Protein 4S3K (pdb70)

Sequence (429 aa):
GGFAQIYTVKAGDSIYSIAKQFRIDAGKIIRANELPNPNQLVIGQSMVIPINGTYYTVKAGDTIWKVGRKLGVSYQAIANANNVSVTAPLTPGRRILIPPSPNKRNGEFLGYVETSNRKITPQTEKMINQNAKYLTYLGPANFEVQKDGSLKAPPLNNLGSIAKENDVIFLMVLANIENGAFSDEVGRAILNNKDVQDTLLNNIVKTAKEQNFRDIHFDFEFLRPADKEAYIAFLQKAKKRLQDEQLLMSVALAPKTSRDQKGKWYEAHDYKAIGEIANFVVPMTYEGGPPMAVSPIGPVRDVLEYAVSEIPSSKIIMGQNLYGYDWTLPYKPGGEYAKAISPQRAIELAARYKVAIQYDNKAQAPFFRYKDEQQRTHEVWFEDARSIQAKFDLIKELKLRGMAYWKLGLDFPQNWLLIEDNFKITKRV

Organism: Priestia megaterium (strain ATCC 12872 / QMB1551) (NCBI:txid545693)

CATH classification: 3.20.20.80 (+1 more: 3.10.50.10)

Structure (mmCIF, N/CA/C/O backbone):
data_4S3K
#
_entry.id   4S3K
#
_cell.length_a   63.439
_cell.length_b   80.496
_cell.length_c   90.328
_cell.angle_alpha   90.00
_cell.angle_beta   90.00
_cell.angle_gamma   90.00
#
_symmetry.space_group_name_H-M   'P 21 21 21'
#
loop_
_entity.id
_entity.type
_entity.pdbx_description
1 polymer 'Spore germination protein YaaH'
2 non-polymer 'SULFATE ION'
3 water water
#
loop_
_atom_site.group_PDB
_atom_site.id
_atom_site.type_symbol
_atom_site.label_atom_id
_atom_site.label_alt_id
_atom_site.label_comp_id
_atom_site.label_asym_id
_atom_site.label_entity_id
_atom_site.label_seq_id
_atom_site.pdbx_PDB_ins_code
_atom_site.Cartn_x
_atom_site.Cartn_y
_atom_site.Cartn_z
_atom_site.occupancy
_atom_site.B_iso_or_equiv
_atom_site.auth_seq_id
_atom_site.auth_comp_id
_atom_site.auth_asym_id
_atom_site.auth_atom_id
_atom_site.pdbx_PDB_model_num
ATOM 1 N N . GLY A 1 1 ? 44.229 43.115 76.297 1.00 41.91 -2 GLY A N 1
ATOM 2 C CA . GLY A 1 1 ? 43.898 42.657 77.678 1.00 45.39 -2 GLY A CA 1
ATOM 3 C C . GLY A 1 1 ? 43.915 43.788 78.692 1.00 53.01 -2 GLY A C 1
ATOM 4 O O . GLY A 1 1 ? 43.253 44.809 78.502 1.00 50.73 -2 GLY A O 1
ATOM 10 N N . GLY A 1 2 ? 44.673 43.596 79.770 1.00 68.63 -1 GLY A N 1
ATOM 11 C CA . GLY A 1 2 ? 44.779 44.579 80.836 1.00 71.65 -1 GLY A CA 1
ATOM 12 C C . GLY A 1 2 ? 44.032 44.166 82.093 1.00 66.21 -1 GLY A C 1
ATOM 13 O O . GLY A 1 2 ? 43.983 44.917 83.068 1.00 71.18 -1 GLY A O 1
ATOM 17 N N . PHE A 1 3 ? 43.460 42.965 82.070 1.00 48.94 0 PHE A N 1
ATOM 18 C CA . PHE A 1 3 ? 42.660 42.461 83.184 1.00 39.35 0 PHE A CA 1
ATOM 19 C C . PHE A 1 3 ? 43.141 41.091 83.665 1.00 30.59 0 PHE A C 1
ATOM 20 O O . PHE A 1 3 ? 42.801 40.651 84.767 1.00 27.37 0 PHE A O 1
ATOM 37 N N . ALA A 1 4 ? 43.919 40.415 82.828 1.00 29.02 1 ALA A N 1
ATOM 38 C CA . ALA A 1 4 ? 44.426 39.087 83.154 1.00 28.39 1 ALA A CA 1
ATOM 39 C C . ALA A 1 4 ? 45.885 38.971 82.763 1.00 24.45 1 ALA A C 1
ATOM 40 O O . ALA A 1 4 ? 46.333 39.623 81.819 1.00 24.50 1 ALA A O 1
ATOM 47 N N . GLN A 1 5 ? 46.621 38.143 83.496 1.00 22.75 2 GLN A N 1
ATOM 48 C CA . GLN A 1 5 ? 48.013 37.857 83.170 1.00 21.02 2 GLN A CA 1
ATOM 49 C C . GLN A 1 5 ? 48.104 36.525 82.434 1.00 17.35 2 GLN A C 1
ATOM 50 O O . GLN A 1 5 ? 47.811 35.468 82.997 1.00 17.06 2 GLN A O 1
ATOM 64 N N . ILE A 1 6 ? 48.508 36.592 81.169 1.00 15.01 3 ILE A N 1
ATOM 65 C CA . ILE A 1 6 ? 48.639 35.413 80.328 1.00 13.48 3 ILE A CA 1
ATOM 66 C C . ILE A 1 6 ? 50.109 35.181 80.046 1.00 13.56 3 ILE A C 1
ATOM 67 O O . ILE A 1 6 ? 50.807 36.084 79.585 1.00 14.40 3 ILE A O 1
ATOM 83 N N . TYR A 1 7 ? 50.569 33.967 80.333 1.00 12.79 4 TYR A N 1
ATOM 84 C CA . TYR A 1 7 ? 51.968 33.622 80.167 1.00 12.72 4 TYR A CA 1
ATOM 85 C C . TYR A 1 7 ? 52.140 32.471 79.198 1.00 13.59 4 TYR A C 1
ATOM 86 O O . TYR A 1 7 ? 51.429 31.468 79.282 1.00 14.10 4 TYR A O 1
ATOM 104 N N . THR A 1 8 ? 53.100 32.621 78.292 1.00 13.35 5 THR A N 1
ATOM 105 C CA . THR A 1 8 ? 53.425 31.585 77.321 1.00 14.19 5 THR A CA 1
ATOM 106 C C . THR A 1 8 ? 54.740 30.915 77.692 1.00 13.71 5 THR A C 1
ATOM 107 O O . THR A 1 8 ? 55.773 31.577 77.832 1.00 14.33 5 THR A O 1
ATOM 118 N N . VAL A 1 9 ? 54.696 29.598 77.843 1.00 11.47 6 VAL A N 1
ATOM 119 C CA . VAL A 1 9 ? 55.867 28.829 78.230 1.00 11.47 6 VAL A CA 1
ATOM 120 C C . VAL A 1 9 ? 56.999 29.011 77.217 1.00 12.53 6 VAL A C 1
ATOM 121 O O . VAL A 1 9 ? 56.789 28.905 76.003 1.00 12.14 6 VAL A O 1
ATOM 134 N N . LYS A 1 10 ? 58.189 29.290 77.745 1.00 13.39 7 LYS A N 1
ATOM 135 C CA . LYS A 1 10 ? 59.406 29.446 76.955 1.00 17.02 7 LYS A CA 1
ATOM 136 C C . LYS A 1 10 ? 60.387 28.315 77.241 1.00 15.06 7 LYS A C 1
ATOM 137 O O . LYS A 1 10 ? 60.309 27.659 78.279 1.00 14.25 7 LYS A O 1
ATOM 156 N N . ALA A 1 11 ? 61.323 28.106 76.322 1.00 15.44 8 ALA A N 1
ATOM 157 C CA . ALA A 1 11 ? 62.353 27.080 76.483 1.00 17.37 8 ALA A CA 1
ATOM 158 C C . ALA A 1 11 ? 63.066 27.200 77.828 1.00 17.52 8 ALA A C 1
ATOM 159 O O . ALA A 1 11 ? 63.531 28.275 78.208 1.00 16.35 8 ALA A O 1
ATOM 166 N N . GLY A 1 12 ? 63.119 26.091 78.558 1.00 18.80 9 GLY A N 1
ATOM 167 C CA . GLY A 1 12 ? 63.821 26.043 79.828 1.00 19.27 9 GLY A CA 1
ATOM 168 C C . GLY A 1 12 ? 62.948 26.305 81.041 1.00 19.09 9 GLY A C 1
ATOM 169 O O . GLY A 1 12 ? 63.375 26.070 82.170 1.00 20.37 9 GLY A O 1
ATOM 173 N N . ASP A 1 13 ? 61.726 26.784 80.823 1.00 16.65 10 ASP A N 1
ATOM 174 C CA . ASP A 1 13 ? 60.811 27.027 81.934 1.00 16.00 10 ASP A CA 1
ATOM 175 C C . ASP A 1 13 ? 60.489 25.747 82.694 1.00 16.71 10 ASP A C 1
ATOM 176 O O . ASP A 1 13 ? 60.398 24.671 82.109 1.00 17.90 10 ASP A O 1
ATOM 185 N N . SER A 1 14 ? 60.316 25.888 84.003 1.00 15.99 11 SER A N 1
ATOM 186 C CA . SER A 1 14 ? 59.689 24.868 84.832 1.00 15.33 11 SER A CA 1
ATOM 187 C C . SER A 1 14 ? 58.506 25.529 85.512 1.00 13.09 11 SER A C 1
ATOM 188 O O . SER A 1 14 ? 58.399 26.754 85.518 1.00 13.11 11 SER A O 1
ATOM 196 N N . ILE A 1 15 ? 57.624 24.735 86.099 1.00 12.15 12 ILE A N 1
ATOM 197 C CA . ILE A 1 15 ? 56.480 25.313 86.782 1.00 12.45 12 ILE A CA 1
ATOM 198 C C . ILE A 1 15 ? 56.987 26.145 87.970 1.00 13.22 12 ILE A C 1
ATOM 199 O O . ILE A 1 15 ? 56.362 27.134 88.373 1.00 13.67 12 ILE A O 1
ATOM 215 N N . TYR A 1 16 ? 58.153 25.779 88.494 1.00 14.55 13 TYR A N 1
ATOM 216 C CA . TYR A 1 16 ? 58.722 26.493 89.634 1.00 15.33 13 TYR A CA 1
ATOM 217 C C . TYR A 1 16 ? 59.429 27.788 89.223 1.00 16.60 13 TYR A C 1
ATOM 218 O O . TYR A 1 16 ? 59.394 28.771 89.965 1.00 17.30 13 TYR A O 1
ATOM 236 N N . SER A 1 17 ? 60.041 27.826 88.042 1.00 16.19 14 SER A N 1
ATOM 237 C CA . SER A 1 17 ? 60.645 29.083 87.598 1.00 16.71 14 SER A CA 1
ATOM 238 C C . SER A 1 17 ? 59.539 30.081 87.245 1.00 15.44 14 SER A C 1
ATOM 239 O O . SER A 1 17 ? 59.688 31.286 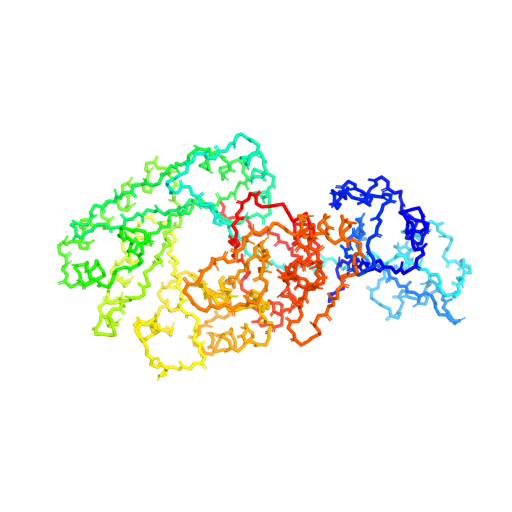87.448 1.00 15.04 14 SER A O 1
ATOM 247 N N . ILE A 1 18 ? 58.411 29.576 86.759 1.00 14.87 15 ILE A N 1
ATOM 248 C CA . ILE A 1 18 ? 57.269 30.428 86.459 1.00 14.24 15 ILE A CA 1
ATOM 249 C C . ILE A 1 18 ? 56.662 30.953 87.763 1.00 15.42 15 ILE A C 1
ATOM 250 O O . ILE A 1 18 ? 56.345 32.135 87.881 1.00 14.61 15 ILE A O 1
ATOM 266 N N . ALA A 1 19 ? 56.509 30.065 88.738 1.00 16.22 16 ALA A N 1
ATOM 267 C CA . ALA A 1 19 ? 56.024 30.445 90.062 1.00 17.10 16 ALA A CA 1
ATOM 268 C C . ALA A 1 19 ? 56.879 31.563 90.662 1.00 16.66 16 ALA A C 1
ATOM 269 O O . ALA A 1 19 ? 56.356 32.545 91.191 1.00 16.95 16 ALA A O 1
ATOM 276 N N . LYS A 1 20 ? 58.194 31.407 90.573 1.00 16.04 17 LYS A N 1
ATOM 277 C CA . LYS A 1 20 ? 59.124 32.393 91.120 1.00 18.52 17 LYS A CA 1
ATOM 278 C C . LYS A 1 20 ? 58.975 33.742 90.420 1.00 18.33 17 LYS A C 1
ATOM 279 O O . LYS A 1 20 ? 58.990 34.794 91.059 1.00 18.32 17 LYS A O 1
ATOM 298 N N . GLN A 1 21 ? 58.829 33.694 89.100 1.00 19.67 18 GLN A N 1
ATOM 299 C CA . GLN A 1 21 ? 58.708 34.886 88.269 1.00 22.62 18 GLN A CA 1
ATOM 300 C C . GLN A 1 21 ? 57.520 35.763 88.681 1.00 19.65 18 GLN A C 1
ATOM 301 O O . GLN A 1 21 ? 57.620 36.994 88.724 1.00 19.54 18 GLN A O 1
ATOM 315 N N . PHE A 1 22 ? 56.396 35.119 88.987 1.00 17.71 19 PHE A N 1
ATOM 316 C CA . PHE A 1 22 ? 55.164 35.821 89.327 1.00 17.17 19 PHE A CA 1
ATOM 317 C C . PHE A 1 22 ? 54.894 35.861 90.832 1.00 17.83 19 PHE A C 1
ATOM 318 O O . PHE A 1 22 ? 53.859 36.369 91.269 1.00 18.58 19 PHE A O 1
ATOM 335 N N . ARG A 1 23 ? 55.840 35.347 91.615 1.00 17.88 20 ARG A N 1
ATOM 336 C CA . ARG A 1 23 ? 55.737 35.354 93.076 1.00 21.58 20 ARG A CA 1
ATOM 337 C C . ARG A 1 23 ? 54.397 34.808 93.555 1.00 18.74 20 ARG A C 1
ATOM 338 O O . ARG A 1 23 ? 53.713 35.416 94.384 1.00 17.62 20 ARG A O 1
ATOM 359 N N . ILE A 1 24 ? 54.030 33.656 93.013 1.00 18.67 21 ILE A N 1
ATOM 360 C CA . ILE A 1 24 ? 52.794 32.981 93.371 1.00 20.46 21 ILE A CA 1
ATOM 361 C C . ILE A 1 24 ? 53.119 31.501 93.479 1.00 18.92 21 ILE A C 1
ATOM 362 O O . ILE A 1 24 ? 54.012 31.013 92.786 1.00 19.29 21 ILE A O 1
ATOM 378 N N . ASP A 1 25 ? 52.421 30.786 94.351 1.00 16.34 22 ASP A N 1
ATOM 379 C CA . ASP A 1 25 ? 52.726 29.376 94.548 1.00 15.38 22 ASP A CA 1
ATOM 380 C C . ASP A 1 25 ? 52.405 28.568 93.300 1.00 14.71 22 ASP A C 1
ATOM 381 O O . ASP A 1 25 ? 51.379 28.787 92.660 1.00 14.64 22 ASP A O 1
ATOM 390 N N . ALA A 1 26 ? 53.285 27.627 92.969 1.00 13.87 23 ALA A N 1
ATOM 391 C CA . ALA A 1 26 ? 53.097 26.766 91.804 1.00 14.59 23 ALA A CA 1
ATOM 392 C C . ALA A 1 26 ? 51.762 26.026 91.868 1.00 13.73 23 ALA A C 1
ATOM 393 O O . ALA A 1 26 ? 51.134 25.776 90.844 1.00 12.92 23 ALA A O 1
ATOM 400 N N . GLY A 1 27 ? 51.343 25.662 93.076 1.00 13.42 24 GLY A N 1
ATOM 401 C CA . GLY A 1 27 ? 50.085 24.962 93.270 1.00 14.58 24 GLY A CA 1
ATOM 402 C C . GLY A 1 27 ? 48.891 25.743 92.752 1.00 13.92 24 GLY A C 1
ATOM 403 O O . GLY A 1 27 ? 47.951 25.164 92.201 1.00 14.13 24 GLY A O 1
ATOM 407 N N . LYS A 1 28 ? 48.918 27.059 92.933 1.00 13.81 25 LYS A N 1
ATOM 408 C CA . LYS A 1 28 ? 47.822 27.908 92.478 1.00 14.96 25 LYS A CA 1
ATOM 409 C C . LYS A 1 28 ? 47.764 27.930 90.954 1.00 13.50 25 LYS A C 1
ATOM 410 O O . LYS A 1 28 ? 46.683 27.876 90.367 1.00 13.27 25 LYS A O 1
ATOM 429 N N . ILE A 1 29 ? 48.930 27.986 90.319 1.00 12.62 26 ILE A N 1
ATOM 430 C CA . ILE A 1 29 ? 49.015 27.977 88.862 1.00 12.91 26 ILE A CA 1
ATOM 431 C C . ILE A 1 29 ? 48.523 26.641 88.307 1.00 12.95 26 ILE A C 1
ATOM 432 O O . ILE A 1 29 ? 47.744 26.597 87.352 1.00 12.60 26 ILE A O 1
ATOM 448 N N . ILE A 1 30 ? 48.976 25.549 88.916 1.00 12.65 27 ILE A N 1
ATOM 449 C CA . ILE A 1 30 ? 48.603 24.217 88.460 1.00 12.30 27 ILE A CA 1
ATOM 450 C C . ILE A 1 30 ? 47.096 23.995 88.602 1.00 12.92 27 ILE A C 1
ATOM 451 O O . ILE A 1 30 ? 46.459 23.483 87.686 1.00 14.00 27 ILE A O 1
ATOM 467 N N . ARG A 1 31 ? 46.527 24.392 89.736 1.00 14.12 28 ARG A N 1
ATOM 468 C CA . ARG A 1 31 ? 45.097 24.194 89.974 1.00 15.57 28 ARG A CA 1
ATOM 469 C C . ARG A 1 31 ? 44.236 25.036 89.034 1.00 15.13 28 ARG A C 1
ATOM 470 O O . ARG A 1 31 ? 43.276 24.534 88.442 1.00 14.30 28 ARG A O 1
ATOM 491 N N . ALA A 1 32 ? 44.579 26.312 88.897 1.00 15.36 29 ALA A N 1
ATOM 492 C CA . ALA A 1 32 ? 43.771 27.234 88.098 1.00 15.24 29 ALA A CA 1
ATOM 493 C C . ALA A 1 32 ? 43.733 26.793 86.639 1.00 14.64 29 ALA A C 1
ATOM 494 O O . ALA A 1 32 ? 42.691 26.864 85.978 1.00 15.58 29 ALA A O 1
ATOM 501 N N . ASN A 1 33 ? 44.872 26.317 86.150 1.00 14.14 30 ASN A N 1
ATOM 502 C CA . ASN A 1 33 ? 45.004 25.895 84.765 1.00 13.81 30 ASN A CA 1
ATOM 503 C C . ASN A 1 33 ? 44.779 24.397 84.558 1.00 13.96 30 ASN A C 1
ATOM 504 O O . ASN A 1 33 ? 44.890 23.908 83.432 1.00 14.61 30 ASN A O 1
ATOM 515 N N . GLU A 1 34 ? 44.466 23.687 85.644 1.00 13.49 31 GLU A N 1
ATOM 516 C CA . GLU A 1 34 ? 44.313 22.230 85.626 1.00 14.56 31 GLU A CA 1
ATOM 517 C C . GLU A 1 34 ? 45.398 21.593 84.761 1.00 13.62 31 GLU A C 1
ATOM 518 O O . GLU A 1 34 ? 45.105 20.818 83.853 1.00 13.09 31 GLU A O 1
ATOM 530 N N . LEU A 1 35 ? 46.648 21.952 85.027 1.00 13.30 32 LEU A N 1
ATOM 531 C CA . LEU A 1 35 ? 47.740 21.579 84.138 1.00 14.78 32 LEU A CA 1
ATOM 532 C C . LEU A 1 35 ? 47.860 20.066 84.015 1.00 16.18 32 LEU A C 1
ATOM 533 O O . LEU A 1 35 ? 48.065 19.377 85.014 1.00 16.52 32 LEU A O 1
ATOM 549 N N . PRO A 1 36 ? 47.731 19.541 82.784 1.00 16.08 33 PRO A N 1
ATOM 550 C CA . PRO A 1 36 ? 47.900 18.097 82.611 1.00 17.45 33 PRO A CA 1
ATOM 551 C C . PRO A 1 36 ? 49.360 17.669 82.647 1.00 18.76 33 PRO A C 1
ATOM 552 O O . PRO A 1 36 ? 49.641 16.487 82.845 1.00 19.57 33 PRO A O 1
ATOM 563 N N . ASN A 1 37 ? 50.267 18.629 82.468 1.00 16.08 34 ASN A N 1
ATOM 564 C CA . ASN A 1 37 ? 51.676 18.336 82.229 1.00 15.91 34 ASN A CA 1
ATOM 565 C C . ASN A 1 37 ? 52.623 19.218 83.041 1.00 15.90 34 ASN A C 1
ATOM 566 O O . ASN A 1 37 ? 53.541 19.817 82.477 1.00 15.71 34 ASN A O 1
ATOM 577 N N . PRO A 1 38 ? 52.421 19.294 84.368 1.00 16.60 35 PRO A N 1
ATOM 578 C CA . PRO A 1 38 ? 53.183 20.276 85.154 1.00 16.39 35 PRO A CA 1
ATOM 579 C C . PRO A 1 38 ? 54.694 20.035 85.176 1.00 16.55 35 PRO A C 1
ATOM 580 O O . PRO A 1 38 ? 55.435 20.984 85.444 1.00 17.29 35 PRO A O 1
ATOM 591 N N . ASN A 1 39 ? 55.137 18.811 84.896 1.00 16.39 36 ASN A N 1
ATOM 592 C CA . ASN A 1 39 ? 56.569 18.497 84.827 1.00 18.46 36 ASN A CA 1
ATOM 593 C C . ASN A 1 39 ? 57.076 18.307 83.399 1.00 19.22 36 ASN A C 1
ATOM 594 O O . ASN A 1 39 ? 58.244 17.960 83.188 1.00 20.98 36 ASN A O 1
ATOM 605 N N . GLN A 1 40 ? 56.198 18.536 82.427 1.00 16.67 37 GLN A N 1
ATOM 606 C CA . GLN A 1 40 ? 56.540 18.438 81.012 1.00 19.35 37 GLN A CA 1
ATOM 607 C C . GLN A 1 40 ? 55.892 19.583 80.243 1.00 15.35 37 GLN A C 1
ATOM 608 O O . GLN A 1 40 ? 55.129 19.357 79.298 1.00 14.69 37 GLN A O 1
ATOM 622 N N . LEU A 1 41 ? 56.193 20.811 80.654 1.00 15.20 38 LEU A N 1
ATOM 623 C CA . LEU A 1 41 ? 55.616 21.984 80.016 1.00 14.79 38 LEU A CA 1
ATOM 624 C C . LEU A 1 41 ? 56.050 22.061 78.561 1.00 15.67 38 LEU A C 1
ATOM 625 O O . LEU A 1 41 ? 57.187 21.730 78.216 1.00 17.41 38 LEU A O 1
ATOM 641 N N . VAL A 1 42 ? 55.120 22.486 77.716 1.00 13.10 39 VAL A N 1
ATOM 642 C CA . VAL A 1 42 ? 55.336 22.585 76.280 1.00 12.71 39 VAL A CA 1
ATOM 643 C C . VAL A 1 42 ? 55.634 24.031 75.894 1.00 13.29 39 VAL A C 1
ATOM 644 O O . VAL A 1 42 ? 54.905 24.939 76.281 1.00 13.57 39 VAL A O 1
ATOM 657 N N . ILE A 1 43 ? 56.702 24.249 75.133 1.00 13.73 40 ILE A N 1
ATOM 658 C CA . ILE A 1 43 ? 56.986 25.577 74.604 1.00 13.44 40 ILE A CA 1
ATOM 659 C C . ILE A 1 43 ? 55.810 26.034 73.739 1.00 13.61 40 ILE A C 1
ATOM 660 O O . ILE A 1 43 ? 55.402 25.325 72.816 1.00 13.32 40 ILE A O 1
ATOM 676 N N . GLY A 1 44 ? 55.268 27.210 74.049 1.00 13.67 41 GLY A N 1
ATOM 677 C CA . GLY A 1 44 ? 54.118 27.746 73.338 1.00 12.91 41 GLY A CA 1
ATOM 678 C C . GLY A 1 44 ? 52.798 27.513 74.051 1.00 12.70 41 GLY A C 1
ATOM 679 O O . GLY A 1 44 ? 51.771 28.077 73.680 1.00 12.84 41 GLY A O 1
ATOM 683 N N . GLN A 1 45 ? 52.819 26.659 75.067 1.00 12.07 42 GLN A N 1
ATOM 684 C CA . GLN A 1 45 ? 51.660 26.457 75.928 1.00 13.18 42 GLN A CA 1
ATOM 685 C C . GLN A 1 45 ? 51.346 27.752 76.682 1.00 13.81 42 GLN A C 1
ATOM 686 O O . GLN A 1 45 ? 52.256 28.407 77.176 1.00 13.73 42 GLN A O 1
ATOM 700 N N . SER A 1 46 ? 50.074 28.143 76.752 1.00 14.35 43 SER A N 1
ATOM 701 C CA . SER A 1 46 ? 49.736 29.366 77.479 1.00 15.87 43 SER A CA 1
ATOM 702 C C . SER A 1 46 ? 48.899 29.062 78.712 1.00 14.11 43 SER A C 1
ATOM 703 O O . SER A 1 46 ? 48.085 28.129 78.731 1.00 13.88 43 SER A O 1
ATOM 711 N N . MET A 1 47 ? 49.128 29.856 79.751 1.00 13.44 44 MET A N 1
ATOM 712 C CA . MET A 1 47 ? 48.427 29.702 81.012 1.00 15.04 44 MET A CA 1
ATOM 713 C C . MET A 1 47 ? 48.062 31.069 81.571 1.00 14.40 44 MET A C 1
ATOM 714 O O . MET A 1 47 ? 48.662 32.092 81.216 1.00 14.29 44 MET A O 1
ATOM 728 N N . VAL A 1 48 ? 47.051 31.071 82.427 1.00 13.39 45 VAL A N 1
ATOM 729 C CA . VAL A 1 48 ? 46.636 32.265 83.143 1.00 14.54 45 VAL A CA 1
ATOM 730 C C . VAL A 1 48 ? 47.228 32.219 84.543 1.00 15.95 45 VAL A C 1
ATOM 731 O O . VAL A 1 48 ? 47.120 31.207 85.241 1.00 16.22 45 VAL A O 1
ATOM 744 N N . ILE A 1 49 ? 47.866 33.311 84.941 1.00 16.91 46 ILE A N 1
ATOM 745 C CA . ILE A 1 49 ? 48.409 33.437 86.288 1.00 18.59 46 ILE A CA 1
ATOM 746 C C . ILE A 1 49 ? 47.289 33.934 87.198 1.00 18.81 46 ILE A C 1
ATOM 747 O O . ILE A 1 49 ? 46.770 35.034 86.994 1.00 20.05 46 ILE A O 1
ATOM 763 N N . PRO A 1 50 ? 46.897 33.123 88.196 1.00 19.00 47 PRO A N 1
ATOM 764 C CA . PRO A 1 50 ? 45.676 33.413 88.959 1.00 21.67 47 PRO A CA 1
ATOM 765 C C . PRO A 1 50 ? 45.847 34.461 90.064 1.00 27.52 47 PRO A C 1
ATOM 766 O O . PRO A 1 50 ? 46.099 34.125 91.220 1.00 28.96 47 PRO A O 1
ATOM 777 N N . ILE A 1 51 ? 45.702 35.727 89.694 1.00 29.01 48 ILE A N 1
ATOM 778 C CA . ILE A 1 51 ? 45.656 36.813 90.666 1.00 33.93 48 ILE A CA 1
ATOM 779 C C . ILE A 1 51 ? 44.645 37.863 90.232 1.00 40.26 48 ILE A C 1
ATOM 780 O O . ILE A 1 51 ? 44.135 37.821 89.112 1.00 40.82 48 ILE A O 1
ATOM 796 N N . ASN A 1 52 ? 44.346 38.791 91.135 1.00 62.07 49 ASN A N 1
ATOM 797 C CA . ASN A 1 52 ? 43.577 39.974 90.789 1.00 66.35 49 ASN A CA 1
ATOM 798 C C . ASN A 1 52 ? 44.535 41.032 90.269 1.00 61.52 49 ASN A C 1
ATOM 799 O O . ASN A 1 52 ? 45.464 41.436 90.972 1.00 59.81 49 ASN A O 1
ATOM 810 N N . GLY A 1 53 ? 44.321 41.457 89.030 1.00 55.62 50 GLY A N 1
ATOM 811 C CA . GLY A 1 53 ? 45.167 42.456 88.407 1.00 52.20 50 GLY A CA 1
ATOM 812 C C . GLY A 1 53 ? 46.128 41.830 87.422 1.00 47.58 50 GLY A C 1
ATOM 813 O O . GLY A 1 53 ? 45.904 40.722 86.936 1.00 47.82 50 GLY A O 1
ATOM 817 N N . THR A 1 54 ? 47.208 42.548 87.134 1.00 40.70 51 THR A N 1
ATOM 818 C CA . THR A 1 54 ? 48.166 42.140 86.117 1.00 39.44 51 THR A CA 1
ATOM 819 C C . THR A 1 54 ? 49.559 42.574 86.538 1.00 36.18 51 THR A C 1
ATOM 820 O O . THR A 1 54 ? 49.714 43.300 87.522 1.00 37.60 51 THR A O 1
ATOM 831 N N . TYR A 1 55 ? 50.565 42.154 85.778 1.00 33.52 52 TYR A N 1
ATOM 832 C CA . TYR A 1 55 ? 51.950 42.444 86.125 1.00 33.49 52 TYR A CA 1
ATOM 833 C C . TYR A 1 55 ? 52.575 43.493 85.217 1.00 34.76 52 TYR A C 1
ATOM 834 O O . TYR A 1 55 ? 52.330 43.527 84.011 1.00 36.72 52 TYR A O 1
ATOM 852 N N . TYR A 1 56 ? 53.377 44.355 85.833 1.00 32.68 53 TYR A N 1
ATOM 853 C CA . TYR A 1 56 ? 54.173 45.344 85.127 1.00 35.75 53 TYR A CA 1
ATOM 854 C C . TYR A 1 56 ? 55.642 44.971 85.266 1.00 40.55 53 TYR A C 1
ATOM 855 O O . TYR A 1 56 ? 56.115 44.688 86.367 1.00 40.04 53 TYR A O 1
ATOM 873 N N . THR A 1 57 ? 56.358 44.948 84.148 1.00 48.76 54 THR A N 1
ATOM 874 C CA . THR A 1 57 ? 57.783 44.649 84.166 1.00 53.11 54 THR A CA 1
ATOM 875 C C . THR A 1 57 ? 58.571 45.910 84.515 1.00 50.19 54 THR A C 1
ATOM 876 O O . THR A 1 57 ? 58.442 46.938 83.848 1.00 50.71 54 THR A O 1
ATOM 887 N N . VAL A 1 58 ? 59.386 45.823 85.563 1.00 44.71 55 VAL A N 1
ATOM 888 C CA . VAL A 1 58 ? 60.140 46.976 86.050 1.00 46.04 55 VAL A CA 1
ATOM 889 C C . VAL A 1 58 ? 61.196 47.424 85.041 1.00 59.20 55 VAL A C 1
ATOM 890 O O . VAL A 1 58 ? 61.925 46.603 84.480 1.00 49.55 55 VAL A O 1
ATOM 903 N N . LYS A 1 59 ? 61.263 48.735 84.819 1.00 102.41 56 LYS A N 1
ATOM 904 C CA . LYS A 1 59 ? 62.297 49.332 83.983 1.00 113.76 56 LYS A CA 1
ATOM 905 C C . LYS A 1 59 ? 63.301 50.109 84.835 1.00 121.86 56 LYS A C 1
ATOM 906 O O . LYS A 1 59 ? 63.099 50.313 86.033 1.00 130.10 56 LYS A O 1
ATOM 925 N N . ALA A 1 60 ? 64.377 50.545 84.188 1.00 103.44 57 ALA A N 1
ATOM 926 C CA . ALA A 1 60 ? 65.545 51.112 84.857 1.00 97.89 57 ALA A CA 1
ATOM 927 C C . ALA A 1 60 ? 65.241 52.274 85.810 1.00 101.16 57 ALA A C 1
ATOM 928 O O . ALA A 1 60 ? 65.919 52.435 86.825 1.00 98.53 57 ALA A O 1
ATOM 935 N N . GLY A 1 61 ? 64.227 53.073 85.490 1.00 110.84 58 GLY A N 1
ATOM 936 C CA . GLY A 1 61 ? 63.955 54.300 86.225 1.00 113.71 58 GLY A CA 1
ATOM 937 C C . GLY A 1 61 ? 62.846 54.227 87.264 1.00 116.54 58 GLY A C 1
ATOM 938 O O . GLY A 1 61 ? 62.572 55.211 87.953 1.00 111.99 58 GLY A O 1
ATOM 942 N N . ASP A 1 62 ? 62.225 53.060 87.400 1.00 132.76 59 ASP A N 1
ATOM 943 C CA . ASP A 1 62 ? 60.934 52.951 88.079 1.00 127.61 59 ASP A CA 1
ATOM 944 C C . ASP A 1 62 ? 60.963 52.969 89.610 1.00 125.80 59 ASP A C 1
ATOM 945 O O . ASP A 1 62 ? 61.928 52.541 90.245 1.00 137.21 59 ASP A O 1
ATOM 954 N N . THR A 1 63 ? 59.868 53.477 90.174 1.00 91.33 60 THR A N 1
ATOM 955 C CA . THR A 1 63 ? 59.627 53.515 91.616 1.00 76.45 60 THR A CA 1
ATOM 956 C C . THR A 1 63 ? 58.120 53.317 91.824 1.00 72.96 60 THR A C 1
ATOM 957 O O . THR A 1 63 ? 57.379 53.268 90.848 1.00 73.98 60 THR A O 1
ATOM 968 N N . ILE A 1 64 ? 57.654 53.224 93.068 1.00 69.28 61 ILE A N 1
ATOM 969 C CA . ILE A 1 64 ? 56.258 52.832 93.309 1.00 61.94 61 ILE A CA 1
ATOM 970 C C . ILE A 1 64 ? 55.267 54.002 93.286 1.00 59.56 61 ILE A C 1
ATOM 971 O O . ILE A 1 64 ? 54.237 53.911 92.617 1.00 58.43 61 ILE A O 1
ATOM 987 N N . TRP A 1 65 ? 55.546 55.078 94.020 1.00 56.54 62 TRP A N 1
ATOM 988 C CA . TRP A 1 65 ? 54.677 56.255 93.961 1.00 57.13 62 TRP A CA 1
ATOM 989 C C . TRP A 1 65 ? 54.628 56.741 92.519 1.00 69.93 62 TRP A C 1
ATOM 990 O O . TRP A 1 65 ? 53.616 57.274 92.059 1.00 64.22 62 TRP A O 1
ATOM 1011 N N . LYS A 1 66 ? 55.741 56.547 91.819 1.00 102.48 63 LYS A N 1
ATOM 1012 C CA . LYS A 1 66 ? 55.835 56.826 90.393 1.00 104.97 63 LYS A CA 1
ATOM 1013 C C . LYS A 1 66 ? 54.846 55.986 89.585 1.00 102.81 63 LYS A C 1
ATOM 1014 O O . LYS A 1 66 ? 53.998 56.527 88.885 1.00 113.12 63 LYS A O 1
ATOM 1033 N N . VAL A 1 67 ? 54.963 54.664 89.673 1.00 72.26 64 VAL A N 1
ATOM 1034 C CA . VAL A 1 67 ? 54.105 53.771 88.893 1.00 61.46 64 VAL A CA 1
ATOM 1035 C C . VAL A 1 67 ? 52.635 54.058 89.194 1.00 61.72 64 VAL A C 1
ATOM 1036 O O . VAL A 1 67 ? 51.773 53.879 88.335 1.00 55.95 64 VAL A O 1
ATOM 1049 N N . GLY A 1 68 ? 52.360 54.517 90.410 1.00 76.66 65 GLY A N 1
ATOM 1050 C CA . GLY A 1 68 ? 51.024 54.946 90.777 1.00 83.87 65 GLY A CA 1
ATOM 1051 C C . GLY A 1 68 ? 50.546 56.111 89.927 1.00 88.82 65 GLY A C 1
ATOM 1052 O O . GLY A 1 68 ? 49.381 56.151 89.528 1.00 89.18 65 GLY A O 1
ATOM 1056 N N . ARG A 1 69 ? 51.441 57.057 89.646 1.00 90.89 66 ARG A N 1
ATOM 1057 C CA . ARG A 1 69 ? 51.090 58.230 88.844 1.00 96.55 66 ARG A CA 1
ATOM 1058 C C . ARG A 1 69 ? 51.104 57.907 87.350 1.00 91.53 66 ARG A C 1
ATOM 1059 O O . ARG A 1 69 ? 50.301 58.441 86.586 1.00 95.85 66 ARG A O 1
ATOM 1080 N N . LYS A 1 70 ? 52.019 57.032 86.941 1.00 75.33 67 LYS A N 1
ATOM 1081 C CA . LYS A 1 70 ? 52.173 56.688 85.532 1.00 69.62 67 LYS A CA 1
ATOM 1082 C C . LYS A 1 70 ? 50.984 55.861 85.066 1.00 70.50 67 LYS A C 1
ATOM 1083 O O . LYS A 1 70 ? 50.566 55.944 83.910 1.00 70.81 67 LYS A O 1
ATOM 1102 N N . LEU A 1 71 ? 50.457 55.054 85.978 1.00 73.83 68 LEU A N 1
ATOM 1103 C CA . LEU A 1 71 ? 49.198 54.361 85.766 1.00 73.04 68 LEU A CA 1
ATOM 1104 C C . LEU A 1 71 ? 48.124 55.168 86.490 1.00 72.55 68 LEU A C 1
ATOM 1105 O O . LEU A 1 71 ? 48.359 56.325 86.840 1.00 74.84 68 LEU A O 1
ATOM 1121 N N . GLY A 1 72 ? 46.958 54.572 86.711 1.00 70.42 69 GLY A N 1
ATOM 1122 C CA . GLY A 1 72 ? 45.879 55.245 87.416 1.00 67.84 69 GLY A CA 1
ATOM 1123 C C . GLY A 1 72 ? 45.551 54.533 88.713 1.00 64.17 69 GLY A C 1
ATOM 1124 O O . GLY A 1 72 ? 44.383 54.267 89.004 1.00 66.10 69 GLY A O 1
ATOM 1128 N N . VAL A 1 73 ? 46.584 54.237 89.498 1.00 57.46 70 VAL A N 1
ATOM 1129 C CA . VAL A 1 73 ? 46.442 53.336 90.634 1.00 50.60 70 VAL A CA 1
ATOM 1130 C C . VAL A 1 73 ? 47.054 53.890 91.918 1.00 45.21 70 VAL A C 1
ATOM 1131 O O . VAL A 1 73 ? 48.122 54.500 91.902 1.00 44.09 70 VAL A O 1
ATOM 1144 N N . SER A 1 74 ? 46.358 53.661 93.027 1.00 42.73 71 SER A N 1
ATOM 1145 C CA . SER A 1 74 ? 46.845 54.029 94.350 1.00 41.76 71 SER A CA 1
ATOM 1146 C C . SER A 1 74 ? 48.212 53.409 94.626 1.00 39.42 71 SER A C 1
ATOM 1147 O O . SER A 1 74 ? 48.424 52.220 94.387 1.00 38.20 71 SER A O 1
ATOM 1155 N N . TYR A 1 75 ? 49.138 54.219 95.129 1.00 39.96 72 TYR A N 1
ATOM 1156 C CA . TYR A 1 75 ? 50.495 53.756 95.389 1.00 39.38 72 TYR A CA 1
ATOM 1157 C C . TYR A 1 75 ? 50.519 52.772 96.555 1.00 37.95 72 TYR A C 1
ATOM 1158 O O . TYR A 1 75 ? 51.335 51.847 96.576 1.00 35.29 72 TYR A O 1
ATOM 1176 N N . GLN A 1 76 ? 49.631 52.975 97.526 1.00 42.04 73 GLN A N 1
ATOM 1177 C CA . GLN A 1 76 ? 49.536 52.066 98.666 1.00 44.88 73 GLN A CA 1
ATOM 1178 C C . GLN A 1 76 ? 49.055 50.700 98.198 1.00 44.56 73 GLN A C 1
ATOM 1179 O O . GLN A 1 76 ? 49.443 49.671 98.751 1.00 44.06 73 GLN A O 1
ATOM 1193 N N . ALA A 1 77 ? 48.211 50.698 97.173 1.00 43.68 74 ALA A N 1
ATOM 1194 C CA . ALA A 1 77 ? 47.684 49.460 96.616 1.00 42.51 74 ALA A CA 1
ATOM 1195 C C . ALA A 1 77 ? 48.797 48.651 95.952 1.00 39.10 74 ALA A C 1
ATOM 1196 O O . ALA A 1 77 ? 48.918 47.445 96.178 1.00 36.43 74 ALA A O 1
ATOM 1203 N N . ILE A 1 78 ? 49.607 49.317 95.136 1.00 38.22 75 ILE A N 1
ATOM 1204 C CA . ILE A 1 78 ? 50.741 48.667 94.488 1.00 37.42 75 ILE A CA 1
ATOM 1205 C C . ILE A 1 78 ? 51.702 48.117 95.538 1.00 33.76 75 ILE A C 1
ATOM 1206 O O . ILE A 1 78 ? 52.097 46.952 95.474 1.00 32.76 75 ILE A O 1
ATOM 1222 N N . ALA A 1 79 ? 52.069 48.957 96.503 1.00 31.63 76 ALA A N 1
ATOM 1223 C CA . ALA A 1 79 ? 52.993 48.556 97.559 1.00 31.26 76 ALA A CA 1
ATOM 1224 C C . ALA A 1 79 ? 52.478 47.331 98.311 1.00 31.13 76 ALA A C 1
ATOM 1225 O O . ALA A 1 79 ? 53.211 46.359 98.503 1.00 29.30 76 ALA A O 1
ATOM 1232 N N . ASN A 1 80 ? 51.219 47.382 98.734 1.00 37.22 77 ASN A N 1
ATOM 1233 C CA . ASN A 1 80 ? 50.621 46.283 99.484 1.00 42.14 77 ASN A CA 1
ATOM 1234 C C . ASN A 1 80 ? 50.514 45.009 98.653 1.00 43.84 77 ASN A C 1
ATOM 1235 O O . ASN A 1 80 ? 50.712 43.905 99.163 1.00 45.00 77 ASN A O 1
ATOM 1246 N N . ALA A 1 81 ? 50.208 45.164 97.371 1.00 42.87 78 ALA A N 1
ATOM 1247 C CA . ALA A 1 81 ? 50.054 44.017 96.485 1.00 41.22 78 ALA A CA 1
ATOM 1248 C C . ALA A 1 81 ? 51.383 43.298 96.263 1.00 39.65 78 ALA A C 1
ATOM 1249 O O . ALA A 1 81 ? 51.406 42.115 95.922 1.00 41.37 78 ALA A O 1
ATOM 1256 N N . ASN A 1 82 ? 52.485 44.016 96.463 1.00 34.64 79 ASN A N 1
ATOM 1257 C CA . ASN A 1 82 ? 53.821 43.461 96.260 1.00 33.35 79 ASN A CA 1
ATOM 1258 C C . ASN A 1 82 ? 54.580 43.216 97.567 1.00 33.24 79 ASN A C 1
ATOM 1259 O O . ASN A 1 82 ? 55.727 42.772 97.546 1.00 33.22 79 ASN A O 1
ATOM 1270 N N . ASN A 1 83 ? 53.938 43.501 98.696 1.00 34.96 80 ASN A N 1
ATOM 1271 C CA . ASN A 1 83 ? 54.560 43.323 100.010 1.00 35.59 80 ASN A CA 1
ATOM 1272 C C . ASN A 1 83 ? 55.894 44.060 100.115 1.00 35.31 80 ASN A C 1
ATOM 1273 O O . ASN A 1 83 ? 56.917 43.474 100.476 1.00 37.93 80 ASN A O 1
ATOM 1284 N N . VAL A 1 84 ? 55.878 45.346 99.783 1.00 31.22 81 VAL A N 1
ATOM 1285 C CA . VAL A 1 84 ? 57.069 46.180 99.885 1.00 30.30 81 VAL A CA 1
ATOM 1286 C C . VAL A 1 84 ? 56.730 47.542 100.471 1.00 31.43 81 VAL A C 1
ATOM 1287 O O . VAL A 1 84 ? 55.590 47.997 100.391 1.00 29.47 81 VAL A O 1
ATOM 1300 N N . SER A 1 85 ? 57.730 48.184 101.064 1.00 35.97 82 SER A N 1
ATOM 1301 C CA . SER A 1 85 ? 57.609 49.577 101.468 1.00 39.99 82 SER A CA 1
ATOM 1302 C C . SER A 1 85 ? 57.369 50.419 100.221 1.00 39.94 82 SER A C 1
ATOM 1303 O O . SER A 1 85 ? 57.774 50.031 99.126 1.00 40.06 82 SER A O 1
ATOM 1311 N N . VAL A 1 86 ? 56.698 51.557 100.370 1.00 38.75 83 VAL A N 1
ATOM 1312 C CA . VAL A 1 86 ? 56.421 52.411 99.218 1.00 42.25 83 VAL A CA 1
ATOM 1313 C C . VAL A 1 86 ? 57.719 52.977 98.653 1.00 45.12 83 VAL A C 1
ATOM 1314 O O . VAL A 1 86 ? 57.864 53.147 97.443 1.00 44.91 83 VAL A O 1
ATOM 1327 N N . THR A 1 87 ? 58.662 53.260 99.545 1.00 49.68 84 THR A N 1
ATOM 1328 C CA . THR A 1 87 ? 59.961 53.790 99.157 1.00 54.97 84 THR A CA 1
ATOM 1329 C C . THR A 1 87 ? 60.949 52.661 98.863 1.00 60.18 84 THR A C 1
ATOM 1330 O O . THR A 1 87 ? 62.161 52.847 98.948 1.00 62.87 84 THR A O 1
ATOM 1341 N N . ALA A 1 88 ? 60.423 51.493 98.504 1.00 59.51 85 ALA A N 1
ATOM 1342 C CA . ALA A 1 88 ? 61.258 50.331 98.225 1.00 62.99 85 ALA A CA 1
ATOM 1343 C C . ALA A 1 88 ? 61.844 50.397 96.816 1.00 71.59 85 ALA A C 1
ATOM 1344 O O . ALA A 1 88 ? 61.111 50.635 95.854 1.00 72.26 85 ALA A O 1
ATOM 1351 N N . PRO A 1 89 ? 63.170 50.205 96.694 1.00 80.92 86 PRO A N 1
ATOM 1352 C CA . PRO A 1 89 ? 63.813 50.022 95.389 1.00 82.33 86 PRO A CA 1
ATOM 1353 C C . PRO A 1 89 ? 63.124 48.981 94.511 1.00 77.31 86 PRO A C 1
ATOM 1354 O O . PRO A 1 89 ? 62.514 48.045 95.028 1.00 77.03 86 PRO A O 1
ATOM 1365 N N . LEU A 1 90 ? 63.242 49.148 93.197 1.00 69.22 87 LEU A N 1
ATOM 1366 C CA . LEU A 1 90 ? 62.660 48.220 92.234 1.00 63.30 87 LEU A CA 1
ATOM 1367 C C . LEU A 1 90 ? 63.745 47.710 91.296 1.00 60.26 87 LEU A C 1
ATOM 1368 O O . LEU A 1 90 ? 64.457 48.495 90.672 1.00 56.10 87 LEU A O 1
ATOM 1384 N N . THR A 1 91 ? 63.870 46.390 91.212 1.00 64.54 88 THR A N 1
ATOM 1385 C CA . THR A 1 91 ? 64.868 45.755 90.360 1.00 70.56 88 THR A CA 1
ATOM 1386 C C . THR A 1 91 ? 64.362 45.640 88.919 1.00 74.24 88 THR A C 1
ATOM 1387 O O . THR A 1 91 ? 63.367 44.958 88.672 1.00 74.18 88 THR A O 1
ATOM 1398 N N . PRO A 1 92 ? 65.043 46.303 87.962 1.00 76.02 89 PRO A N 1
ATOM 1399 C CA . PRO A 1 92 ? 64.629 46.203 86.555 1.00 76.42 89 PRO A CA 1
ATOM 1400 C C . PRO A 1 92 ? 64.576 44.767 86.035 1.00 73.52 89 PRO A C 1
ATOM 1401 O O . PRO A 1 92 ? 65.393 43.937 86.432 1.00 76.16 89 PRO A O 1
ATOM 1412 N N . GLY A 1 93 ? 63.614 44.487 85.159 1.00 64.77 90 GLY A N 1
ATOM 1413 C CA . GLY A 1 93 ? 63.481 43.177 84.546 1.00 60.28 90 GLY A CA 1
ATOM 1414 C C . GLY A 1 93 ? 62.552 42.248 85.308 1.00 58.39 90 GLY A C 1
ATOM 1415 O O . GLY A 1 93 ? 62.088 41.244 84.767 1.00 54.94 90 GLY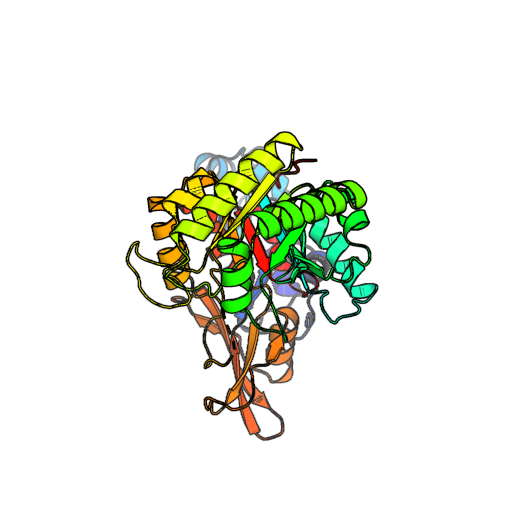 A O 1
ATOM 1419 N N . ARG A 1 94 ? 62.284 42.580 86.567 1.00 64.71 91 ARG A N 1
ATOM 1420 C CA . ARG A 1 94 ? 61.387 41.781 87.394 1.00 63.07 91 ARG A CA 1
ATOM 1421 C C . ARG A 1 94 ? 59.971 42.346 87.320 1.00 55.03 91 ARG A C 1
ATOM 1422 O O . ARG A 1 94 ? 59.776 43.495 86.922 1.00 54.27 91 ARG A O 1
ATOM 1443 N N . ARG A 1 95 ? 58.990 41.537 87.707 1.00 47.31 92 ARG A N 1
ATOM 1444 C CA . ARG A 1 95 ? 57.586 41.925 87.605 1.00 42.24 92 ARG A CA 1
ATOM 1445 C C . ARG A 1 95 ? 57.039 42.422 88.941 1.00 40.52 92 ARG A C 1
ATOM 1446 O O . ARG A 1 95 ? 57.334 41.846 89.989 1.00 38.64 92 ARG A O 1
ATOM 1467 N N . ILE A 1 96 ? 56.249 43.492 88.900 1.00 43.33 93 ILE A N 1
ATOM 1468 C CA . ILE A 1 96 ? 55.489 43.923 90.069 1.00 42.03 93 ILE A CA 1
ATOM 1469 C C . ILE A 1 96 ? 53.998 43.880 89.751 1.00 37.90 93 ILE A C 1
ATOM 1470 O O . ILE A 1 96 ? 53.571 44.215 88.643 1.00 40.30 93 ILE A O 1
ATOM 1486 N N . LEU A 1 97 ? 53.213 43.452 90.732 1.00 31.27 94 LEU A N 1
ATOM 1487 C CA . LEU A 1 97 ? 51.776 43.313 90.560 1.00 29.61 94 LEU A CA 1
ATOM 1488 C C . LEU A 1 97 ? 51.084 44.673 90.622 1.00 29.22 94 LEU A C 1
ATOM 1489 O O . LEU A 1 97 ? 51.366 45.482 91.505 1.00 28.48 94 LEU A O 1
ATOM 1505 N N . ILE A 1 98 ? 50.204 44.922 89.657 1.00 30.82 95 ILE A N 1
ATOM 1506 C CA . ILE A 1 98 ? 49.346 46.101 89.663 1.00 33.29 95 ILE A CA 1
ATOM 1507 C C . ILE A 1 98 ? 47.907 45.654 89.905 1.00 33.96 95 ILE A C 1
ATOM 1508 O O . ILE A 1 98 ? 47.383 44.844 89.143 1.00 31.07 95 ILE A O 1
ATOM 1524 N N . PRO A 1 99 ? 47.259 46.175 90.959 1.00 41.26 96 PRO A N 1
ATOM 1525 C CA . PRO A 1 99 ? 45.880 45.741 91.212 1.00 44.32 96 PRO A CA 1
ATOM 1526 C C . PRO A 1 99 ? 44.944 46.099 90.059 1.00 45.27 96 PRO A C 1
ATOM 1527 O O . PRO A 1 99 ? 45.236 47.029 89.307 1.00 46.86 96 PRO A O 1
ATOM 1538 N N . PRO A 1 100 ? 43.828 45.368 89.924 1.00 43.70 97 PRO A N 1
ATOM 1539 C CA . PRO A 1 100 ? 42.933 45.541 88.776 1.00 46.27 97 PRO A CA 1
ATOM 1540 C C . PRO A 1 100 ? 42.131 46.835 88.849 1.00 52.76 97 PRO A C 1
ATOM 1541 O O . PRO A 1 100 ? 41.876 47.338 89.943 1.00 49.85 97 PRO A O 1
ATOM 1552 N N . SER A 1 101 ? 41.744 47.367 87.696 1.00 63.53 98 SER A N 1
ATOM 1553 C CA . SER A 1 101 ? 40.853 48.517 87.666 1.00 72.40 98 SER A CA 1
ATOM 1554 C C . SER A 1 101 ? 39.512 48.095 88.257 1.00 73.05 98 SER A C 1
ATOM 1555 O O . SER A 1 101 ? 39.085 46.954 88.074 1.00 67.84 98 SER A O 1
ATOM 1563 N N . PRO A 1 102 ? 38.839 49.011 88.968 1.00 71.75 99 PRO A N 1
ATOM 1564 C CA . PRO A 1 102 ? 37.587 48.648 89.639 1.00 75.64 99 PRO A CA 1
ATOM 1565 C C . PRO A 1 102 ? 36.466 48.333 88.653 1.00 82.36 99 PRO A C 1
ATOM 1566 O O . PRO A 1 102 ? 35.475 47.700 89.021 1.00 76.37 99 PRO A O 1
ATOM 1577 N N . ASN A 1 103 ? 36.647 48.758 87.406 1.00 106.08 100 ASN A N 1
ATOM 1578 C CA . ASN A 1 103 ? 35.572 48.755 86.423 1.00 105.58 100 ASN A CA 1
ATOM 1579 C C . ASN A 1 103 ? 35.742 47.716 85.316 1.00 99.93 100 ASN A C 1
ATOM 1580 O O . ASN A 1 103 ? 36.457 47.948 84.339 1.00 110.52 100 ASN A O 1
ATOM 1591 N N . LYS A 1 104 ? 35.095 46.566 85.489 1.00 59.56 101 LYS A N 1
ATOM 1592 C CA . LYS A 1 104 ? 34.869 45.631 84.392 1.00 38.68 101 LYS A CA 1
ATOM 1593 C C . LYS A 1 104 ? 33.510 45.939 83.785 1.00 30.33 101 LYS A C 1
ATOM 1594 O O . LYS A 1 104 ? 32.559 46.205 84.514 1.00 28.81 101 LYS A O 1
ATOM 1613 N N . ARG A 1 105 ? 33.396 45.887 82.466 1.00 27.49 102 ARG A N 1
ATOM 1614 C CA . ARG A 1 105 ? 32.085 46.038 81.853 1.00 26.04 102 ARG A CA 1
ATOM 1615 C C . ARG A 1 105 ? 31.289 44.742 81.991 1.00 22.07 102 ARG A C 1
ATOM 1616 O O . ARG A 1 105 ? 31.855 43.658 82.147 1.00 19.62 102 ARG A O 1
ATOM 1637 N N . ASN A 1 106 ? 29.970 44.868 81.934 1.00 20.54 103 ASN A N 1
ATOM 1638 C CA . ASN A 1 106 ? 29.083 43.718 82.004 1.00 20.59 103 ASN A CA 1
ATOM 1639 C C . ASN A 1 106 ? 29.114 42.900 80.710 1.00 16.00 103 ASN A C 1
ATOM 1640 O O . ASN A 1 106 ? 29.314 43.446 79.625 1.00 15.60 103 ASN A O 1
ATOM 1651 N N . GLY A 1 107 ? 28.908 41.593 80.833 1.00 16.59 104 GLY A N 1
ATOM 1652 C CA . GLY A 1 107 ? 28.798 40.712 79.682 1.00 15.23 104 GLY A CA 1
ATOM 1653 C C . GLY A 1 107 ? 27.777 39.623 79.947 1.00 14.91 104 GLY A C 1
ATOM 1654 O O . GLY A 1 107 ? 27.627 39.180 81.084 1.00 15.08 104 GLY A O 1
ATOM 1658 N N . GLU A 1 108 ? 27.054 39.216 78.904 1.00 13.68 105 GLU A N 1
ATOM 1659 C CA . GLU A 1 108 ? 26.148 38.069 78.983 1.00 14.06 105 GLU A CA 1
ATOM 1660 C C . GLU A 1 108 ? 26.776 36.886 78.271 1.00 13.52 105 GLU A C 1
ATOM 1661 O O . GLU A 1 108 ? 27.306 37.033 77.176 1.00 14.92 105 GLU A O 1
ATOM 1673 N N . PHE A 1 109 ? 26.710 35.715 78.890 1.00 11.97 106 PHE A N 1
ATOM 1674 C CA . PHE A 1 109 ? 27.349 34.532 78.339 1.00 11.94 106 PHE A CA 1
ATOM 1675 C C . PHE A 1 109 ? 26.371 33.375 78.263 1.00 12.73 106 PHE A C 1
ATOM 1676 O O . PHE A 1 109 ? 25.571 33.150 79.168 1.00 13.25 106 PHE A O 1
ATOM 1693 N N . LEU A 1 110 ? 26.425 32.686 77.129 1.00 12.43 107 LEU A N 1
ATOM 1694 C CA . LEU A 1 110 ? 25.484 31.634 76.801 1.00 11.83 107 LEU A CA 1
ATOM 1695 C C . LEU A 1 110 ? 26.248 30.344 76.578 1.00 10.95 107 LEU A C 1
ATOM 1696 O O . LEU A 1 110 ? 27.293 30.343 75.926 1.00 12.48 107 LEU A O 1
ATOM 1712 N N . GLY A 1 111 ? 25.730 29.252 77.129 1.00 11.05 108 GLY A N 1
ATOM 1713 C CA . GLY A 1 111 ? 26.340 27.947 76.959 1.00 10.52 108 GLY A CA 1
ATOM 1714 C C . GLY A 1 111 ? 25.357 26.956 76.371 1.00 11.36 108 GLY A C 1
ATOM 1715 O O . GLY A 1 111 ? 24.272 26.762 76.915 1.00 12.16 108 GLY A O 1
ATOM 1719 N N . TYR A 1 112 ? 25.727 26.349 75.246 1.00 11.59 109 TYR A N 1
ATOM 1720 C CA . TYR A 1 112 ? 24.962 25.244 74.677 1.00 12.80 109 TYR A CA 1
ATOM 1721 C C . TYR A 1 112 ? 25.477 23.925 75.233 1.00 13.00 109 TYR A C 1
ATOM 1722 O O . TYR A 1 112 ? 26.688 23.734 75.354 1.00 14.31 109 TYR A O 1
ATOM 1740 N N . VAL A 1 113 ? 24.561 23.018 75.555 1.00 11.88 110 VAL A N 1
ATOM 1741 C CA . VAL A 1 113 ? 24.922 21.661 75.942 1.00 12.29 110 VAL A CA 1
ATOM 1742 C C . VAL A 1 113 ? 24.343 20.702 74.916 1.00 13.86 110 VAL A C 1
ATOM 1743 O O . VAL A 1 113 ? 23.134 20.643 74.748 1.00 15.21 110 VAL A O 1
ATOM 1756 N N . GLU A 1 114 ? 25.192 19.950 74.228 1.00 13.79 111 GLU A N 1
ATOM 1757 C CA . GLU A 1 114 ? 24.687 19.009 73.235 1.00 17.00 111 GLU A CA 1
ATOM 1758 C C . GLU A 1 114 ? 24.206 17.737 73.924 1.00 16.49 111 GLU A C 1
ATOM 1759 O O . GLU A 1 114 ? 25.012 16.965 74.440 1.00 17.19 111 GLU A O 1
ATOM 1771 N N . THR A 1 115 ? 22.890 17.534 73.960 1.00 16.80 112 THR A N 1
ATOM 1772 C CA . THR A 1 115 ? 22.326 16.342 74.590 1.00 16.53 112 THR A CA 1
ATOM 1773 C C . THR A 1 115 ? 21.548 15.457 73.621 1.00 17.83 112 THR A C 1
ATOM 1774 O O . THR A 1 115 ? 21.312 14.292 73.925 1.00 17.87 112 THR A O 1
ATOM 1785 N N . SER A 1 116 ? 21.130 16.000 72.477 1.00 18.11 113 SER A N 1
ATOM 1786 C CA . SER A 1 116 ? 20.421 15.190 71.486 1.00 19.64 113 SER A CA 1
ATOM 1787 C C . SER A 1 116 ? 21.223 13.929 71.174 1.00 20.55 113 SER A C 1
ATOM 1788 O O . SER A 1 116 ? 22.420 14.006 70.904 1.00 20.67 113 SER A O 1
ATOM 1796 N N . ASN A 1 117 ? 20.560 12.778 71.251 1.00 21.95 114 ASN A N 1
ATOM 1797 C CA . ASN A 1 117 ? 21.162 11.484 70.915 1.00 25.54 114 ASN A CA 1
ATOM 1798 C C . ASN A 1 117 ? 22.337 11.116 71.816 1.00 25.92 114 ASN A C 1
ATOM 1799 O O . ASN A 1 117 ? 23.220 10.354 71.415 1.00 25.93 114 ASN A O 1
ATOM 1810 N N . ARG A 1 118 ? 22.333 11.649 73.035 1.00 25.81 115 ARG A N 1
ATOM 1811 C CA . ARG A 1 118 ? 23.421 11.424 73.979 1.00 25.87 115 ARG A CA 1
ATOM 1812 C C . ARG A 1 118 ? 22.907 11.203 75.395 1.00 21.92 115 ARG A C 1
ATOM 1813 O O . ARG A 1 118 ? 21.786 11.578 75.731 1.00 19.37 115 ARG A O 1
ATOM 1834 N N . LYS A 1 119 ? 23.752 10.589 76.216 1.00 23.51 116 LYS A N 1
ATOM 1835 C CA . LYS A 1 119 ? 23.497 10.449 77.643 1.00 25.66 116 LYS A CA 1
ATOM 1836 C C . LYS A 1 119 ? 24.700 10.995 78.398 1.00 22.45 116 LYS A C 1
ATOM 1837 O O . LYS A 1 119 ? 25.661 10.269 78.667 1.00 23.83 116 LYS A O 1
ATOM 1856 N N . ILE A 1 120 ? 24.664 12.282 78.724 1.00 17.89 117 ILE A N 1
ATOM 1857 C CA . ILE A 1 120 ? 25.831 12.909 79.316 1.00 16.79 117 ILE A CA 1
ATOM 1858 C C . ILE A 1 120 ? 26.025 12.390 80.735 1.00 16.57 117 ILE A C 1
ATOM 1859 O O . ILE A 1 120 ? 25.070 12.002 81.412 1.00 16.54 117 ILE A O 1
ATOM 1875 N N . THR A 1 121 ? 27.279 12.386 81.166 1.00 17.61 118 THR A N 1
ATOM 1876 C CA . THR A 1 121 ? 27.690 11.720 82.393 1.00 19.11 118 THR A CA 1
ATOM 1877 C C . THR A 1 121 ? 27.610 12.636 83.605 1.00 18.07 118 THR A C 1
ATOM 1878 O O . THR A 1 121 ? 27.522 13.854 83.456 1.00 17.86 118 THR A O 1
ATOM 1889 N N . PRO A 1 122 ? 27.663 12.051 84.812 1.00 18.53 119 PRO A N 1
ATOM 1890 C CA . PRO A 1 122 ? 27.773 12.864 86.030 1.00 17.42 119 PRO A CA 1
ATOM 1891 C C . PRO A 1 122 ? 29.000 13.780 86.003 1.00 16.21 119 PRO A C 1
ATOM 1892 O O . PRO A 1 122 ? 28.907 14.940 86.409 1.00 15.46 119 PRO A O 1
ATOM 1903 N N . GLN A 1 123 ? 30.131 13.270 85.518 1.00 17.19 120 GLN A N 1
ATOM 1904 C CA . GLN A 1 123 ? 31.339 14.079 85.384 1.00 20.13 120 GLN A CA 1
ATOM 1905 C C . GLN A 1 123 ? 31.106 15.291 84.487 1.00 17.00 120 GLN A C 1
ATOM 1906 O O . GLN A 1 123 ? 31.499 16.409 84.822 1.00 18.01 120 GLN A O 1
ATOM 1920 N N . THR A 1 124 ? 30.470 15.071 83.344 1.00 16.20 121 THR A N 1
ATOM 1921 C CA . THR A 1 124 ? 30.178 16.160 82.428 1.00 15.55 121 THR A CA 1
ATOM 1922 C C . THR A 1 124 ? 29.263 17.176 83.102 1.00 14.41 121 THR A C 1
ATOM 1923 O O . THR A 1 124 ? 29.469 18.377 82.976 1.00 13.95 121 THR A O 1
ATOM 1934 N N . GLU A 1 125 ? 28.268 16.699 83.842 1.00 15.76 122 GLU A N 1
ATOM 1935 C CA . GLU A 1 125 ? 27.319 17.605 84.482 1.00 15.22 122 GLU A CA 1
ATOM 1936 C C . GLU A 1 125 ? 27.978 18.416 85.589 1.00 14.93 122 GLU A C 1
ATOM 1937 O O . GLU A 1 125 ? 27.670 19.596 85.776 1.00 14.79 122 GLU A O 1
ATOM 1949 N N . LYS A 1 126 ? 28.882 17.775 86.325 1.00 13.47 123 LYS A N 1
ATOM 1950 C CA . LYS A 1 126 ? 29.660 18.453 87.351 1.00 14.18 123 LYS A CA 1
ATOM 1951 C C . LYS A 1 126 ? 30.421 19.617 86.733 1.00 13.07 123 LYS A C 1
ATOM 1952 O O . LYS A 1 126 ? 30.459 20.715 87.276 1.00 13.30 123 LYS A O 1
ATOM 1971 N N . MET A 1 127 ? 31.016 19.368 85.573 1.00 15.41 124 MET A N 1
ATOM 1972 C CA . MET A 1 127 ? 31.724 20.402 84.831 1.00 17.43 124 MET A CA 1
ATOM 1973 C C . MET A 1 127 ? 30.789 21.536 84.400 1.00 15.14 124 MET A C 1
ATOM 1974 O O . MET A 1 127 ? 31.100 22.716 84.576 1.00 14.62 124 MET A O 1
ATOM 1988 N N . ILE A 1 128 ? 29.644 21.175 83.838 1.00 14.43 125 ILE A N 1
ATOM 1989 C CA . ILE A 1 128 ? 28.672 22.168 83.393 1.00 14.52 125 ILE A CA 1
ATOM 1990 C C . ILE A 1 128 ? 28.208 23.025 84.571 1.00 13.45 125 ILE A C 1
ATOM 1991 O O . ILE A 1 128 ? 28.037 24.239 84.437 1.00 13.86 125 ILE A O 1
ATOM 2007 N N . ASN A 1 129 ? 28.015 22.396 85.727 1.00 12.93 126 ASN A N 1
ATOM 2008 C CA . ASN A 1 129 ? 27.592 23.120 86.918 1.00 13.89 126 ASN A CA 1
ATOM 2009 C C . ASN A 1 129 ? 28.638 24.146 87.351 1.00 13.72 126 ASN A C 1
ATOM 2010 O O . ASN A 1 129 ? 28.293 25.236 87.808 1.00 13.22 126 ASN A O 1
ATOM 2021 N N . GLN A 1 130 ? 29.912 23.801 87.192 1.00 14.18 127 GLN A N 1
ATOM 2022 C CA . GLN A 1 130 ? 31.000 24.738 87.466 1.00 17.19 127 GLN A CA 1
ATOM 2023 C C . GLN A 1 130 ? 30.974 25.897 86.471 1.00 13.71 127 GLN A C 1
ATOM 2024 O O . GLN A 1 130 ? 31.068 27.061 86.868 1.00 14.63 127 GLN A O 1
ATOM 2038 N N . ASN A 1 131 ? 30.833 25.571 85.186 1.00 14.23 128 ASN A N 1
ATOM 2039 C CA . ASN A 1 131 ? 30.757 26.573 84.126 1.00 15.23 128 ASN A CA 1
ATOM 2040 C C . ASN A 1 131 ? 29.614 27.561 84.339 1.00 14.88 128 ASN A C 1
ATOM 2041 O O . ASN A 1 131 ? 29.749 28.752 84.041 1.00 14.58 128 ASN A O 1
ATOM 2052 N N . ALA A 1 132 ? 28.490 27.049 84.840 1.00 12.43 129 ALA A N 1
ATOM 2053 C CA . ALA A 1 132 ? 27.263 27.827 84.961 1.00 11.58 129 ALA A CA 1
ATOM 2054 C C . ALA A 1 132 ? 27.417 29.045 85.868 1.00 12.61 129 ALA A C 1
ATOM 2055 O O . ALA A 1 132 ? 26.658 30.008 85.744 1.00 12.13 129 ALA A O 1
ATOM 2062 N N . LYS A 1 133 ? 28.387 29.000 86.780 1.00 14.47 130 LYS A N 1
ATOM 2063 C CA . LYS A 1 133 ? 28.709 30.164 87.598 1.00 17.64 130 LYS A CA 1
ATOM 2064 C C . LYS A 1 133 ? 28.956 31.381 86.715 1.00 14.91 130 LYS A C 1
ATOM 2065 O O . LYS A 1 133 ? 28.604 32.505 87.076 1.00 15.41 130 LYS A O 1
ATOM 2084 N N . TYR A 1 134 ? 29.554 31.135 85.551 1.00 13.17 131 TYR A N 1
ATOM 2085 C CA . TYR A 1 134 ? 29.992 32.202 84.654 1.00 14.14 131 TYR A CA 1
ATOM 2086 C C . TYR A 1 134 ? 28.998 32.522 83.535 1.00 12.36 131 TYR A C 1
ATOM 2087 O O . TYR A 1 134 ? 29.326 33.287 82.624 1.00 12.04 131 TYR A O 1
ATOM 2105 N N . LEU A 1 135 ? 27.792 31.960 83.604 1.00 12.30 132 LEU A N 1
ATOM 2106 C CA . LEU A 1 135 ? 26.846 32.059 82.494 1.00 12.00 132 LEU A CA 1
ATOM 2107 C C . LEU A 1 135 ? 25.595 32.867 82.819 1.00 11.24 132 LEU A C 1
ATOM 2108 O O . LEU A 1 135 ? 25.181 32.973 83.979 1.00 12.87 132 LEU A O 1
ATOM 2124 N N . THR A 1 136 ? 25.008 33.426 81.764 1.00 10.25 133 THR A N 1
ATOM 2125 C CA . THR A 1 136 ? 23.749 34.151 81.833 1.00 10.78 133 THR A CA 1
ATOM 2126 C C . THR A 1 136 ? 22.611 33.269 81.312 1.00 10.35 133 THR A C 1
ATOM 2127 O O . THR A 1 136 ? 21.496 33.329 81.832 1.00 11.36 133 THR A O 1
ATOM 2138 N N . TYR A 1 137 ? 22.912 32.470 80.282 1.00 9.47 134 TYR A N 1
ATOM 2139 C CA . TYR A 1 137 ? 21.977 31.521 79.672 1.00 9.64 134 TYR A CA 1
ATOM 2140 C C . TYR A 1 137 ? 22.632 30.161 79.511 1.00 9.73 134 TYR A C 1
ATOM 2141 O O . TYR A 1 137 ? 23.841 30.072 79.259 1.00 10.24 134 TYR A O 1
ATOM 2159 N N . LEU A 1 138 ? 21.841 29.101 79.632 1.00 9.95 135 LEU A N 1
ATOM 2160 C CA . LEU A 1 138 ? 22.300 27.780 79.226 1.00 11.55 135 LEU A CA 1
ATOM 2161 C C . LEU A 1 138 ? 21.115 26.891 78.884 1.00 11.38 135 LEU A C 1
ATOM 2162 O O . LEU A 1 138 ? 20.029 27.022 79.456 1.00 11.58 135 LEU A O 1
ATOM 2178 N N . GLY A 1 139 ? 21.323 25.985 77.940 1.00 11.71 136 GLY A N 1
ATOM 2179 C CA . GLY A 1 139 ? 20.283 25.045 77.577 1.00 12.71 136 GLY A CA 1
ATOM 2180 C C . GLY A 1 139 ? 20.750 23.958 76.634 1.00 12.33 136 GLY A C 1
ATOM 2181 O O . GLY A 1 139 ? 21.817 24.069 76.022 1.00 14.07 136 GLY A O 1
ATOM 2185 N N . PRO A 1 140 ? 19.947 22.893 76.509 1.00 11.74 137 PRO A N 1
ATOM 2186 C CA . PRO A 1 140 ? 20.299 21.754 75.660 1.00 11.71 137 PRO A CA 1
ATOM 2187 C C . PRO A 1 140 ? 20.000 21.959 74.181 1.00 12.95 137 PRO A C 1
ATOM 2188 O O . PRO A 1 140 ? 18.954 22.505 73.817 1.00 14.31 137 PRO A O 1
ATOM 2199 N N . ALA A 1 141 ? 20.930 21.515 73.345 1.00 13.80 138 ALA A N 1
ATOM 2200 C CA . ALA A 1 141 ? 20.731 21.444 71.902 1.00 15.60 138 ALA A CA 1
ATOM 2201 C C . ALA A 1 141 ? 20.332 20.012 71.536 1.00 16.27 138 ALA A C 1
ATOM 2202 O O . ALA A 1 141 ? 21.080 19.096 71.878 1.00 16.50 138 ALA A O 1
ATOM 2209 N N . ASN A 1 142 ? 19.190 19.767 70.878 1.00 15.51 139 ASN A N 1
ATOM 2210 C CA . ASN A 1 142 ? 18.171 20.747 70.479 1.00 16.82 139 ASN A CA 1
ATOM 2211 C C . ASN A 1 142 ? 16.781 20.163 70.650 1.00 14.95 139 ASN A C 1
ATOM 2212 O O . ASN A 1 142 ? 16.612 18.943 70.655 1.00 15.54 139 ASN A O 1
ATOM 2223 N N . PHE A 1 143 ? 15.786 21.038 70.753 1.00 14.73 140 PHE A N 1
ATOM 2224 C CA . PHE A 1 143 ? 14.408 20.667 70.441 1.00 15.03 140 PHE A CA 1
ATOM 2225 C C . PHE A 1 143 ? 14.254 20.678 68.931 1.00 17.90 140 PHE A C 1
ATOM 2226 O O . PHE A 1 143 ? 14.424 21.722 68.300 1.00 19.44 140 PHE A O 1
ATOM 2243 N N . GLU A 1 144 ? 13.936 19.528 68.351 1.00 16.50 141 GLU A N 1
ATOM 2244 C CA . GLU A 1 144 ? 13.759 19.439 66.909 1.00 17.12 141 GLU A CA 1
ATOM 2245 C C . GLU A 1 144 ? 12.308 19.723 66.541 1.00 15.80 141 GLU A C 1
ATOM 2246 O O . GLU A 1 144 ? 11.398 18.992 66.928 1.00 15.65 141 GLU A O 1
ATOM 2258 N N . VAL A 1 145 ? 12.093 20.807 65.804 1.00 15.48 142 VAL A N 1
ATOM 2259 C CA . VAL A 1 145 ? 10.745 21.187 65.410 1.00 17.51 142 VAL A CA 1
ATOM 2260 C C . VAL A 1 145 ? 10.288 20.285 64.274 1.00 17.88 142 VAL A C 1
ATOM 2261 O O . VAL A 1 145 ? 11.018 20.056 63.308 1.00 17.80 142 VAL A O 1
ATOM 2274 N N . GLN A 1 146 ? 9.072 19.772 64.413 1.00 18.49 143 GLN A N 1
ATOM 2275 C CA . GLN A 1 146 ? 8.489 18.858 63.444 1.00 20.20 143 GLN A CA 1
ATOM 2276 C C . GLN A 1 146 ? 7.565 19.613 62.495 1.00 20.06 143 GLN A C 1
ATOM 2277 O O . GLN A 1 146 ? 7.065 20.692 62.818 1.00 18.95 143 GLN A O 1
ATOM 2291 N N . LYS A 1 147 ? 7.323 19.032 61.327 1.00 21.21 144 LYS A N 1
ATOM 2292 C CA . LYS A 1 147 ? 6.552 19.704 60.292 1.00 23.03 144 LYS A CA 1
ATOM 2293 C C . LYS A 1 147 ? 5.107 19.954 60.716 1.00 23.30 144 LYS A C 1
ATOM 2294 O O . LYS A 1 147 ? 4.439 20.818 60.151 1.00 23.76 144 LYS A O 1
ATOM 2313 N N . ASP A 1 148 ? 4.632 19.209 61.712 1.00 24.43 145 ASP A N 1
ATOM 2314 C CA . ASP A 1 148 ? 3.264 19.372 62.200 1.00 27.06 145 ASP A CA 1
ATOM 2315 C C . ASP A 1 148 ? 3.188 20.320 63.399 1.00 26.24 145 ASP A C 1
ATOM 2316 O O . ASP A 1 148 ? 2.113 20.539 63.960 1.00 25.73 145 ASP A O 1
ATOM 2325 N N . GLY A 1 149 ? 4.330 20.886 63.783 1.00 26.21 146 GLY A N 1
ATOM 2326 C CA . GLY A 1 149 ? 4.374 21.865 64.854 1.00 24.84 146 GLY A CA 1
ATOM 2327 C C . GLY A 1 149 ? 4.672 21.278 66.222 1.00 22.74 146 GLY A C 1
ATOM 2328 O O . GLY A 1 149 ? 4.779 22.014 67.205 1.00 22.37 146 GLY A O 1
ATOM 2332 N N . SER A 1 150 ? 4.803 19.957 66.296 1.00 21.06 147 SER A N 1
ATOM 2333 C CA . SER A 1 150 ? 5.194 19.307 67.543 1.00 19.96 147 SER A CA 1
ATOM 2334 C C . SER A 1 150 ? 6.699 19.456 67.751 1.00 18.95 147 SER A C 1
ATOM 2335 O O . SER A 1 150 ? 7.422 19.879 66.846 1.00 17.93 147 SER A O 1
ATOM 2343 N N . LEU A 1 151 ? 7.153 19.118 68.955 1.00 19.35 148 LEU A N 1
ATOM 2344 C CA . LEU A 1 151 ? 8.562 19.211 69.317 1.00 18.85 148 LEU A CA 1
ATOM 2345 C C . LEU A 1 151 ? 9.106 17.859 69.748 1.00 19.86 148 LEU A C 1
ATOM 2346 O O . LEU A 1 151 ? 8.473 17.154 70.531 1.00 20.81 148 LEU A O 1
ATOM 2362 N N . LYS A 1 152 ? 10.278 17.503 69.230 1.00 19.22 149 LYS A N 1
ATOM 2363 C CA . LYS A 1 152 ? 11.027 16.364 69.748 1.00 20.17 149 LYS A CA 1
ATOM 2364 C C . LYS A 1 152 ? 12.055 16.898 70.729 1.00 16.83 149 LYS A C 1
ATOM 2365 O O . LYS A 1 152 ? 13.041 17.522 70.336 1.00 16.30 149 LYS A O 1
ATOM 2384 N N . ALA A 1 153 ? 11.803 16.670 72.011 1.00 16.74 150 ALA A N 1
ATOM 2385 C CA . ALA A 1 153 ? 12.640 17.232 73.058 1.00 16.48 150 ALA A CA 1
ATOM 2386 C C . ALA A 1 153 ? 13.939 16.453 73.210 1.00 16.54 150 ALA A C 1
ATOM 2387 O O . ALA A 1 153 ? 13.952 15.225 73.085 1.00 17.81 150 ALA A O 1
ATOM 2394 N N . PRO A 1 154 ? 15.041 17.166 73.490 1.00 14.22 151 PRO A N 1
ATOM 2395 C CA . PRO A 1 154 ? 16.290 16.478 73.801 1.00 14.36 151 PRO A CA 1
ATOM 2396 C C . PRO A 1 154 ? 16.289 16.032 75.252 1.00 14.52 151 PRO A C 1
ATOM 2397 O O . PRO A 1 154 ? 15.405 16.446 76.000 1.00 14.89 151 PRO A O 1
ATOM 2408 N N . PRO A 1 155 ? 17.261 15.200 75.649 1.00 16.22 152 PRO A N 1
ATOM 2409 C CA . PRO A 1 155 ? 17.426 14.940 77.079 1.00 16.37 152 PRO A CA 1
ATOM 2410 C C . PRO A 1 155 ? 17.700 16.244 77.821 1.00 15.60 152 PRO A C 1
ATOM 2411 O O . PRO A 1 155 ? 18.471 17.073 77.332 1.00 15.56 152 PRO A O 1
ATOM 2422 N N . LEU A 1 156 ? 17.064 16.431 78.971 1.00 14.69 153 LEU A N 1
ATOM 2423 C CA . LEU A 1 156 ? 17.246 17.650 79.754 1.00 14.33 153 LEU A CA 1
ATOM 2424 C C . LEU A 1 156 ? 18.227 17.431 80.901 1.00 16.16 153 LEU A C 1
ATOM 2425 O O . LEU A 1 156 ? 18.689 18.388 81.525 1.00 15.79 153 LEU A O 1
ATOM 2441 N N . ASN A 1 157 ? 18.544 16.159 81.147 1.00 17.59 154 ASN A N 1
ATOM 2442 C CA . ASN A 1 157 ? 19.414 15.726 82.238 1.00 19.09 154 ASN A CA 1
ATOM 2443 C C . ASN A 1 157 ? 19.207 16.571 83.511 1.00 16.12 154 ASN A C 1
ATOM 2444 O O . ASN A 1 157 ? 18.090 16.619 84.025 1.00 16.45 154 ASN A O 1
ATOM 2455 N N . ASN A 1 158 ? 20.263 17.187 84.043 1.00 14.94 155 ASN A N 1
ATOM 2456 C CA . ASN A 1 158 ? 20.157 18.098 85.187 1.00 15.20 155 ASN A CA 1
ATOM 2457 C C . ASN A 1 158 ? 20.310 19.584 84.859 1.00 13.76 155 ASN A C 1
ATOM 2458 O O . ASN A 1 158 ? 20.648 20.388 85.724 1.00 13.32 155 ASN A O 1
ATOM 2469 N N . LEU A 1 159 ? 20.034 19.971 83.622 1.00 12.78 156 LEU A N 1
ATOM 2470 C CA . LEU A 1 159 ? 20.355 21.332 83.194 1.00 11.83 156 LEU A CA 1
ATOM 2471 C C . LEU A 1 159 ? 19.428 22.391 83.786 1.00 11.19 156 LEU A C 1
ATOM 2472 O O . LEU A 1 159 ? 19.859 23.506 84.070 1.00 11.52 156 LEU A O 1
ATOM 2488 N N . GLY A 1 160 ? 18.158 22.049 83.964 1.00 12.10 157 GLY A N 1
ATOM 2489 C CA . GLY A 1 160 ? 17.223 22.958 84.603 1.00 12.43 157 GLY A CA 1
ATOM 2490 C C . GLY A 1 160 ? 17.662 23.303 86.018 1.00 12.97 157 GLY A C 1
ATOM 2491 O O . GLY A 1 160 ? 17.632 24.468 86.430 1.00 13.51 157 GLY A O 1
ATOM 2495 N N . SER A 1 161 ? 18.079 22.287 86.767 1.00 12.29 158 SER A N 1
ATOM 2496 C CA . SER A 1 161 ? 18.547 22.504 88.128 1.00 12.74 158 SER A CA 1
ATOM 2497 C C . SER A 1 161 ? 19.851 23.297 88.137 1.00 12.35 158 SER A C 1
ATOM 2498 O O . SER A 1 161 ? 20.006 24.233 88.914 1.00 12.76 158 SER A O 1
ATOM 2506 N N . ILE A 1 162 ? 20.792 22.919 87.279 1.00 11.83 159 ILE A N 1
ATOM 2507 C CA . ILE A 1 162 ? 22.057 23.641 87.200 1.00 12.24 159 ILE A CA 1
ATOM 2508 C C . ILE A 1 162 ? 21.787 25.116 86.898 1.00 12.20 159 ILE A C 1
ATOM 2509 O O . ILE A 1 162 ? 22.373 26.000 87.520 1.00 13.37 159 ILE A O 1
ATOM 2525 N N . ALA A 1 163 ? 20.876 25.380 85.969 1.00 11.82 160 ALA A N 1
ATOM 2526 C CA . ALA A 1 163 ? 20.544 26.756 85.622 1.00 11.40 160 ALA A CA 1
ATOM 2527 C C . ALA A 1 163 ? 19.958 27.497 86.824 1.00 13.64 160 ALA A C 1
ATOM 2528 O O . ALA A 1 163 ? 20.428 28.581 87.179 1.00 14.64 160 ALA A O 1
ATOM 2535 N N . LYS A 1 164 ? 18.949 26.899 87.457 1.00 13.76 161 LYS A N 1
ATOM 2536 C CA . LYS A 1 164 ? 18.278 27.503 88.608 1.00 15.60 161 LYS A CA 1
ATOM 2537 C C . LYS A 1 164 ? 19.248 27.845 89.736 1.00 14.81 161 LYS A C 1
ATOM 2538 O O . LYS A 1 164 ? 19.234 28.956 90.273 1.00 15.22 161 LYS A O 1
ATOM 2557 N N . GLU A 1 165 ? 20.097 26.891 90.095 1.00 15.05 162 GLU A N 1
ATOM 2558 C CA . GLU A 1 165 ? 20.990 27.072 91.235 1.00 16.44 162 GLU A CA 1
ATOM 2559 C C . GLU A 1 165 ? 22.079 28.109 90.975 1.00 15.48 162 GLU A C 1
ATOM 2560 O O . GLU A 1 165 ? 22.654 28.646 91.919 1.00 16.72 162 GLU A O 1
ATOM 2572 N N . ASN A 1 166 ? 22.358 28.388 89.703 1.00 14.00 163 ASN A N 1
ATOM 2573 C CA . ASN A 1 166 ? 23.388 29.358 89.342 1.00 14.17 163 ASN A CA 1
ATOM 2574 C C . ASN A 1 166 ? 22.830 30.659 88.778 1.00 14.49 163 ASN A C 1
ATOM 2575 O O . ASN A 1 166 ? 23.574 31.459 88.197 1.00 14.74 163 ASN A O 1
ATOM 2586 N N . ASP A 1 167 ? 21.531 30.868 88.978 1.00 14.14 164 ASP A N 1
ATOM 2587 C CA . ASP A 1 167 ? 20.844 32.091 88.566 1.00 15.79 164 ASP A CA 1
ATOM 2588 C C . ASP A 1 167 ? 20.987 32.313 87.060 1.00 13.75 164 ASP A C 1
ATOM 2589 O O . ASP A 1 167 ? 21.172 33.440 86.591 1.00 13.55 164 ASP A O 1
ATOM 2598 N N . VAL A 1 168 ? 20.889 31.213 86.319 1.00 12.87 165 VAL A N 1
ATOM 2599 C CA . VAL A 1 168 ? 20.999 31.209 84.864 1.00 12.38 165 VAL A CA 1
ATOM 2600 C C . VAL A 1 168 ? 19.627 31.025 84.215 1.00 12.92 165 VAL A C 1
ATOM 2601 O O . VAL A 1 168 ? 18.823 30.205 84.657 1.00 13.79 165 VAL A O 1
ATOM 2614 N N . ILE A 1 169 ? 19.373 31.796 83.164 1.00 12.84 166 ILE A N 1
ATOM 2615 C CA . ILE A 1 169 ? 18.167 31.647 82.359 1.00 11.43 166 ILE A CA 1
ATOM 2616 C C . ILE A 1 169 ? 18.225 30.333 81.587 1.00 10.82 166 ILE A C 1
ATOM 2617 O O . ILE A 1 169 ? 19.161 30.095 80.832 1.00 10.30 166 ILE A O 1
ATOM 2633 N N . PHE A 1 170 ? 17.224 29.483 81.784 1.00 11.58 167 PHE A N 1
ATOM 2634 C CA . PHE A 1 170 ? 17.137 28.204 81.083 1.00 11.64 167 PHE A CA 1
ATOM 2635 C C . PHE A 1 170 ? 16.669 28.480 79.652 1.00 11.92 167 PHE A C 1
ATOM 2636 O O . PHE A 1 170 ? 15.640 29.130 79.435 1.00 12.40 167 PHE A O 1
ATOM 2653 N N . LEU A 1 171 ? 17.446 28.010 78.681 1.00 11.10 168 LEU A N 1
ATOM 2654 C CA . LEU A 1 171 ? 17.279 28.413 77.293 1.00 11.95 168 LEU A CA 1
ATOM 2655 C C . LEU A 1 171 ? 16.792 27.261 76.413 1.00 11.19 168 LEU A C 1
ATOM 2656 O O . LEU A 1 171 ? 17.356 26.166 76.429 1.00 11.61 168 LEU A O 1
ATOM 2672 N N . MET A 1 172 ? 15.737 27.528 75.648 1.00 10.18 169 MET A N 1
ATOM 2673 C CA . MET A 1 172 ? 15.120 26.530 74.781 1.00 9.71 169 MET A CA 1
ATOM 2674 C C . MET A 1 172 ? 15.617 26.698 73.358 1.00 11.35 169 MET A C 1
ATOM 2675 O O . MET A 1 172 ? 15.279 27.681 72.702 1.00 12.22 169 MET A O 1
ATOM 2689 N N . VAL A 1 173 ? 16.415 25.740 72.891 1.00 12.34 170 VAL A N 1
ATOM 2690 C CA . VAL A 1 173 ? 16.969 25.784 71.542 1.00 12.56 170 VAL A CA 1
ATOM 2691 C C . VAL A 1 173 ? 16.059 25.039 70.570 1.00 13.07 170 VAL A C 1
ATOM 2692 O O . VAL A 1 173 ? 15.898 23.824 70.668 1.00 13.60 170 VAL A O 1
ATOM 2705 N N . LEU A 1 174 ? 15.481 25.778 69.629 1.00 14.03 171 LEU A N 1
ATOM 2706 C CA . LEU A 1 174 ? 14.585 25.213 68.621 1.00 16.17 171 LEU A CA 1
ATOM 2707 C C . LEU A 1 174 ? 15.277 25.154 67.265 1.00 16.15 171 LEU A C 1
ATOM 2708 O O . LEU A 1 174 ? 15.735 26.178 66.764 1.00 17.42 171 LEU A O 1
ATOM 2724 N N . ALA A 1 175 ? 15.356 23.958 66.680 1.00 13.88 172 ALA A N 1
ATOM 2725 C CA . ALA A 1 175 ? 16.054 23.770 65.407 1.00 14.43 172 ALA A CA 1
ATOM 2726 C C . ALA A 1 175 ? 15.236 22.955 64.414 1.00 15.42 172 ALA A C 1
ATOM 2727 O O . ALA A 1 175 ? 14.573 21.986 64.786 1.00 15.30 172 ALA A O 1
ATOM 2734 N N . ASN A 1 176 ? 15.311 23.349 63.146 1.00 15.65 173 ASN A N 1
ATOM 2735 C CA . ASN A 1 176 ? 14.662 22.613 62.066 1.00 18.38 173 ASN A CA 1
ATOM 2736 C C . ASN A 1 176 ? 15.556 21.475 61.577 1.00 21.34 173 ASN A C 1
ATOM 2737 O O . ASN A 1 176 ? 16.050 21.491 60.446 1.00 23.56 173 ASN A O 1
ATOM 2748 N N . ILE A 1 177 ? 15.751 20.488 62.444 1.00 22.86 174 ILE A N 1
ATOM 2749 C CA . ILE A 1 177 ? 16.656 19.380 62.171 1.00 26.29 174 ILE A CA 1
ATOM 2750 C C . ILE A 1 177 ? 15.885 18.081 61.970 1.00 30.81 174 ILE A C 1
ATOM 2751 O O . ILE A 1 177 ? 14.992 17.741 62.750 1.00 32.43 174 ILE A O 1
ATOM 2767 N N . GLU A 1 178 ? 16.243 17.371 60.903 1.00 30.60 175 GLU A N 1
ATOM 2768 C CA . GLU A 1 178 ? 15.655 16.081 60.571 1.00 35.33 175 GLU A CA 1
ATOM 2769 C C . GLU A 1 178 ? 16.765 15.140 60.113 1.00 38.28 175 GLU A C 1
ATOM 2770 O O . GLU A 1 178 ? 17.596 15.510 59.282 1.00 34.00 175 GLU A O 1
ATOM 2782 N N . ASN A 1 179 ? 16.782 13.932 60.670 1.00 49.74 176 ASN A N 1
ATOM 2783 C CA . ASN A 1 179 ? 17.792 12.933 60.328 1.00 54.62 176 ASN A CA 1
ATOM 2784 C C . ASN A 1 179 ? 19.212 13.449 60.554 1.00 48.86 176 ASN A C 1
ATOM 2785 O O . ASN A 1 179 ? 20.139 13.075 59.837 1.00 51.04 176 ASN A O 1
ATOM 2796 N N . GLY A 1 180 ? 19.370 14.322 61.543 1.00 39.24 177 GLY A N 1
ATOM 2797 C CA . GLY A 1 180 ? 20.680 14.817 61.927 1.00 34.61 177 GLY A CA 1
ATOM 2798 C C . GLY A 1 180 ? 21.205 15.970 61.090 1.00 33.36 177 GLY A C 1
ATOM 2799 O O . GLY A 1 180 ? 22.387 16.300 61.161 1.00 33.74 177 GLY A O 1
ATOM 2803 N N . ALA A 1 181 ? 20.335 16.590 60.298 1.00 33.81 178 ALA A N 1
ATOM 2804 C CA . ALA A 1 181 ? 20.738 17.721 59.469 1.00 31.41 178 ALA A CA 1
ATOM 2805 C C . ALA A 1 181 ? 19.639 18.771 59.390 1.00 27.14 178 ALA A C 1
ATOM 2806 O O . ALA A 1 181 ? 18.458 18.462 59.546 1.00 24.93 178 ALA A O 1
ATOM 2813 N N . PHE A 1 182 ? 20.038 20.014 59.149 1.00 26.12 179 PHE A N 1
ATOM 2814 C CA . PHE A 1 182 ? 19.081 21.090 58.935 1.00 27.12 179 PHE A CA 1
ATOM 2815 C C . PHE A 1 182 ? 18.277 20.841 57.664 1.00 28.67 179 PHE A C 1
ATOM 2816 O O . PHE A 1 182 ? 18.830 20.454 56.635 1.00 30.09 179 PHE A O 1
ATOM 2833 N N . SER A 1 183 ? 16.969 21.070 57.747 1.00 26.72 180 SER A N 1
ATOM 2834 C CA . SER A 1 183 ? 16.062 20.777 56.642 1.00 26.86 180 SER A CA 1
ATOM 2835 C C . SER A 1 183 ? 15.296 22.007 56.170 1.00 25.10 180 SER A C 1
ATOM 2836 O O . SER A 1 183 ? 14.508 22.581 56.918 1.00 22.10 180 SER A O 1
ATOM 2844 N N . ASP A 1 184 ? 15.515 22.396 54.918 1.00 27.24 181 ASP A N 1
ATOM 2845 C CA . ASP A 1 184 ? 14.765 23.498 54.326 1.00 30.47 181 ASP A CA 1
ATOM 2846 C C . ASP A 1 184 ? 13.290 23.133 54.185 1.00 28.00 181 ASP A C 1
ATOM 2847 O O . ASP A 1 184 ? 12.423 24.006 54.162 1.00 25.98 181 ASP A O 1
ATOM 2856 N N . GLU A 1 185 ? 13.011 21.837 54.084 1.00 29.12 182 GLU A N 1
ATOM 2857 C CA . GLU A 1 185 ? 11.641 21.362 53.939 1.00 34.00 182 GLU A CA 1
ATOM 2858 C C . GLU A 1 185 ? 10.856 21.550 55.237 1.00 28.79 182 GLU A C 1
ATOM 2859 O O . GLU A 1 185 ? 9.706 21.995 55.216 1.00 26.65 182 GLU A O 1
ATOM 2871 N N . VAL A 1 186 ? 11.473 21.208 56.365 1.00 27.76 183 VAL A N 1
ATOM 2872 C CA . VAL A 1 186 ? 10.854 21.461 57.662 1.00 26.15 183 VAL A CA 1
ATOM 2873 C C . VAL A 1 186 ? 10.612 22.956 57.827 1.00 24.58 183 VAL A C 1
ATOM 2874 O O . VAL A 1 186 ? 9.574 23.369 58.340 1.00 23.50 183 VAL A O 1
ATOM 2887 N N . GLY A 1 187 ? 11.572 23.761 57.383 1.00 26.18 184 GLY A N 1
ATOM 2888 C CA . GLY A 1 187 ? 11.430 25.205 57.415 1.00 26.16 184 GLY A CA 1
ATOM 2889 C C . GLY A 1 187 ? 10.244 25.672 56.591 1.00 27.17 184 GLY A C 1
ATOM 2890 O O . GLY A 1 187 ? 9.463 26.518 57.030 1.00 27.00 184 GLY A O 1
ATOM 2894 N N . ARG A 1 188 ? 10.111 25.119 55.389 1.00 26.08 185 ARG A N 1
ATOM 2895 C CA . ARG A 1 188 ? 9.023 25.484 54.488 1.00 29.78 185 ARG A CA 1
ATOM 2896 C C . ARG A 1 188 ? 7.663 25.150 55.095 1.00 27.30 185 ARG A C 1
ATOM 2897 O O . ARG A 1 188 ? 6.730 25.956 55.036 1.00 27.02 185 ARG A O 1
ATOM 2918 N N . ALA A 1 189 ? 7.555 23.958 55.676 1.00 26.60 186 ALA A N 1
ATOM 2919 C CA . ALA A 1 189 ? 6.292 23.483 56.234 1.00 27.75 186 ALA A CA 1
ATOM 2920 C C . ALA A 1 189 ? 5.784 24.399 57.345 1.00 28.21 186 ALA A C 1
ATOM 2921 O O . ALA A 1 189 ? 4.598 24.720 57.400 1.00 30.14 186 ALA A O 1
ATOM 2928 N N . ILE A 1 190 ? 6.686 24.822 58.225 1.00 26.93 187 ILE A N 1
ATOM 2929 C CA . ILE A 1 190 ? 6.312 25.678 59.345 1.00 26.73 187 ILE A CA 1
ATOM 2930 C C . ILE A 1 190 ? 6.056 27.117 58.903 1.00 25.37 187 ILE A C 1
ATOM 2931 O O . ILE A 1 190 ? 5.061 27.723 59.290 1.00 24.72 187 ILE A O 1
ATOM 2947 N N . LEU A 1 191 ? 6.957 27.664 58.095 1.00 26.07 188 LEU A N 1
ATOM 2948 C CA . LEU A 1 191 ? 6.915 29.086 57.787 1.00 27.20 188 LEU A CA 1
ATOM 2949 C C . LEU A 1 191 ? 5.806 29.453 56.799 1.00 29.89 188 LEU A C 1
ATOM 2950 O O . LEU A 1 191 ? 5.477 30.630 56.651 1.00 29.89 188 LEU A O 1
ATOM 2966 N N . ASN A 1 192 ? 5.221 28.455 56.140 1.00 30.71 189 ASN A N 1
ATOM 2967 C CA . ASN A 1 192 ? 4.148 28.705 55.176 1.00 33.02 189 ASN A CA 1
ATOM 2968 C C . ASN A 1 192 ? 2.791 28.135 55.596 1.00 34.41 189 ASN A C 1
ATOM 2969 O O . ASN A 1 192 ? 1.869 28.046 54.783 1.00 37.35 189 ASN A O 1
ATOM 2980 N N . ASN A 1 193 ? 2.670 27.762 56.866 1.00 30.87 190 ASN A N 1
ATOM 2981 C CA . ASN A 1 193 ? 1.419 27.240 57.407 1.00 30.82 190 ASN A CA 1
ATOM 2982 C C . ASN A 1 193 ? 1.139 27.875 58.766 1.00 31.03 190 ASN A C 1
ATOM 2983 O O . ASN A 1 193 ? 1.788 27.547 59.757 1.00 29.37 190 ASN A O 1
ATOM 2994 N N . LYS A 1 194 ? 0.169 28.781 58.809 1.00 33.91 191 LYS A N 1
ATOM 2995 C CA . LYS A 1 194 ? -0.109 29.543 60.022 1.00 36.72 191 LYS A CA 1
ATOM 2996 C C . LYS A 1 194 ? -0.696 28.681 61.137 1.00 31.69 191 LYS A C 1
ATOM 2997 O O . LYS A 1 194 ? -0.452 28.942 62.317 1.00 27.83 191 LYS A O 1
ATOM 3016 N N . ASP A 1 195 ? -1.466 27.661 60.771 1.00 31.90 192 ASP A N 1
ATOM 3017 C CA . ASP A 1 195 ? -2.005 26.727 61.756 1.00 35.60 192 ASP A CA 1
ATOM 3018 C C . ASP A 1 195 ? -0.877 25.974 62.461 1.00 27.52 192 ASP A C 1
ATOM 3019 O O . ASP A 1 195 ? -0.905 25.787 63.678 1.00 24.13 192 ASP A O 1
ATOM 3028 N N . VAL A 1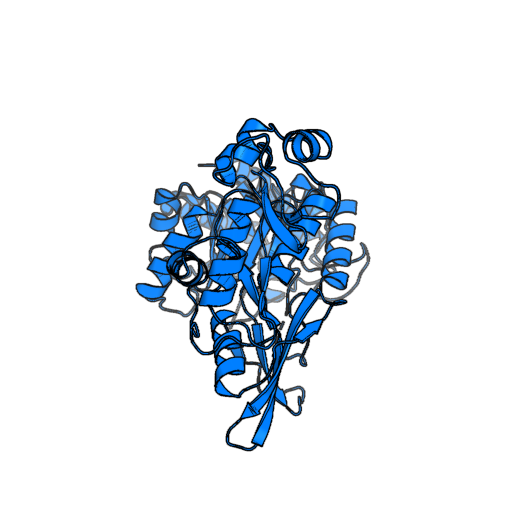 196 ? 0.112 25.543 61.687 1.00 27.55 193 VAL A N 1
ATOM 3029 C CA . VAL A 1 196 ? 1.269 24.846 62.239 1.00 27.82 193 VAL A CA 1
ATOM 3030 C C . VAL A 1 196 ? 2.069 25.767 63.158 1.00 23.55 193 VAL A C 1
ATOM 3031 O O . VAL A 1 196 ? 2.581 25.331 64.189 1.00 22.00 193 VAL A O 1
ATOM 3044 N N . GLN A 1 197 ? 2.175 27.038 62.780 1.00 22.05 194 GLN A N 1
ATOM 3045 C CA . GLN A 1 197 ? 2.888 28.021 63.591 1.00 20.89 194 GLN A CA 1
ATOM 3046 C C . GLN A 1 197 ? 2.206 28.217 64.939 1.00 19.43 194 GLN A C 1
ATOM 3047 O O . GLN A 1 197 ? 2.868 28.314 65.972 1.00 17.95 194 GLN A O 1
ATOM 3061 N N . ASP A 1 198 ? 0.879 28.271 64.927 1.00 19.74 195 ASP A N 1
ATOM 3062 C CA . ASP A 1 198 ? 0.116 28.407 66.161 1.00 21.42 195 ASP A CA 1
ATOM 3063 C C . ASP A 1 198 ? 0.313 27.188 67.054 1.00 18.99 195 ASP A C 1
ATOM 3064 O O . ASP A 1 198 ? 0.522 27.328 68.259 1.00 18.03 195 ASP A O 1
ATOM 3073 N N . THR A 1 199 ? 0.255 25.998 66.462 1.00 18.91 196 THR A N 1
ATOM 3074 C CA . THR A 1 199 ? 0.494 24.765 67.205 1.00 19.30 196 THR A CA 1
ATOM 3075 C C . THR A 1 199 ? 1.913 24.764 67.785 1.00 17.55 196 THR A C 1
ATOM 3076 O O . THR A 1 199 ? 2.118 24.421 68.950 1.00 16.22 196 THR A O 1
ATOM 3087 N N . LEU A 1 200 ? 2.882 25.171 66.971 1.00 18.17 197 LEU A N 1
ATOM 3088 C CA . LEU A 1 200 ? 4.274 25.250 67.409 1.00 17.71 197 LEU A CA 1
ATOM 3089 C C . LEU A 1 200 ? 4.434 26.193 68.601 1.00 15.19 197 LEU A C 1
ATOM 3090 O O . LEU A 1 200 ? 5.054 25.837 69.604 1.00 14.71 197 LEU A O 1
ATOM 3106 N N . LEU A 1 201 ? 3.874 27.392 68.495 1.00 14.33 198 LEU A N 1
ATOM 3107 C CA . LEU A 1 201 ? 3.989 28.372 69.570 1.00 15.13 198 LEU A CA 1
ATOM 3108 C C . LEU A 1 201 ? 3.287 27.891 70.840 1.00 14.79 198 LEU A C 1
ATOM 3109 O O . LEU A 1 201 ? 3.772 28.132 71.941 1.00 13.86 198 LEU A O 1
ATOM 3125 N N . ASN A 1 202 ? 2.158 27.199 70.698 1.00 15.65 199 ASN A N 1
ATOM 3126 C CA . ASN A 1 202 ? 1.510 26.600 71.861 1.00 15.95 199 ASN A CA 1
ATOM 3127 C C . ASN A 1 202 ? 2.426 25.589 72.544 1.00 14.68 199 ASN A C 1
ATOM 3128 O O . ASN A 1 202 ? 2.529 25.556 73.769 1.00 14.18 199 ASN A O 1
ATOM 3139 N N . ASN A 1 203 ? 3.092 24.758 71.750 1.00 15.04 200 ASN A N 1
ATOM 3140 C CA . ASN A 1 203 ? 3.985 23.749 72.305 1.00 15.90 200 ASN A CA 1
ATOM 3141 C C . ASN A 1 203 ? 5.201 24.389 72.967 1.00 14.67 200 ASN A C 1
ATOM 3142 O O . ASN A 1 203 ? 5.652 23.931 74.016 1.00 14.45 200 ASN A O 1
ATOM 3153 N N . ILE A 1 204 ? 5.716 25.454 72.362 1.00 13.00 201 ILE A N 1
ATOM 3154 C CA . ILE A 1 204 ? 6.835 26.195 72.934 1.00 12.18 201 ILE A CA 1
ATOM 3155 C C . ILE A 1 204 ? 6.452 26.779 74.292 1.00 12.22 201 ILE A C 1
ATOM 3156 O O . ILE A 1 204 ? 7.177 26.617 75.267 1.00 11.81 201 ILE A O 1
ATOM 3172 N N . VAL A 1 205 ? 5.304 27.450 74.358 1.00 14.32 202 VAL A N 1
ATOM 3173 C CA . VAL A 1 205 ? 4.896 28.115 75.591 1.00 14.35 202 VAL A CA 1
ATOM 3174 C C . VAL A 1 205 ? 4.596 27.078 76.675 1.00 14.29 202 VAL A C 1
ATOM 3175 O O . VAL A 1 205 ? 4.982 27.252 77.831 1.00 14.09 202 VAL A O 1
ATOM 3188 N N . LYS A 1 206 ? 3.933 25.990 76.293 1.00 14.39 203 LYS A N 1
ATOM 3189 C CA . LYS A 1 206 ? 3.609 24.924 77.233 1.00 16.37 203 LYS A CA 1
ATOM 3190 C C . LYS A 1 206 ? 4.885 24.312 77.807 1.00 15.71 203 LYS A C 1
ATOM 3191 O O . LYS A 1 206 ? 5.006 24.143 79.022 1.00 16.07 203 LYS A O 1
ATOM 3210 N N . THR A 1 207 ? 5.839 24.006 76.930 1.00 15.09 204 THR A N 1
ATOM 3211 C CA . THR A 1 207 ? 7.124 23.445 77.343 1.00 14.79 204 THR A CA 1
ATOM 3212 C C . THR A 1 207 ? 7.889 24.426 78.232 1.00 14.11 204 THR A C 1
ATOM 3213 O O . THR A 1 207 ? 8.496 24.031 79.230 1.00 14.22 204 THR A O 1
ATOM 3224 N N . ALA A 1 208 ? 7.848 25.704 77.873 1.00 14.13 205 ALA A N 1
ATOM 3225 C CA . ALA A 1 208 ? 8.549 26.729 78.639 1.00 13.35 205 ALA A CA 1
ATOM 3226 C C . ALA A 1 208 ? 8.010 26.821 80.060 1.00 14.51 205 ALA A C 1
ATOM 3227 O O . ALA A 1 208 ? 8.780 26.933 81.014 1.00 14.63 205 ALA A O 1
ATOM 3234 N N . LYS A 1 209 ? 6.693 26.755 80.215 1.00 15.28 206 LYS A N 1
ATOM 3235 C CA . LYS A 1 209 ? 6.117 26.833 81.555 1.00 18.93 206 LYS A CA 1
ATOM 3236 C C . LYS A 1 209 ? 6.417 25.568 82.358 1.00 19.04 206 LYS A C 1
ATOM 3237 O O . LYS A 1 209 ? 6.668 25.631 83.560 1.00 20.75 206 LYS A O 1
ATOM 3256 N N . GLU A 1 210 ? 6.402 24.419 81.693 1.00 18.35 207 GLU A N 1
ATOM 3257 C CA . GLU A 1 210 ? 6.654 23.150 82.368 1.00 18.63 207 GLU A CA 1
ATOM 3258 C C . GLU A 1 210 ? 8.075 23.041 82.916 1.00 17.89 207 GLU A C 1
ATOM 3259 O O . GLU A 1 210 ? 8.286 22.436 83.966 1.00 17.93 207 GLU A O 1
ATOM 3271 N N . GLN A 1 211 ? 9.043 23.626 82.210 1.00 15.86 208 GLN A N 1
ATOM 3272 C CA . GLN A 1 211 ? 10.458 23.473 82.561 1.00 15.95 208 GLN A CA 1
ATOM 3273 C C . GLN A 1 211 ? 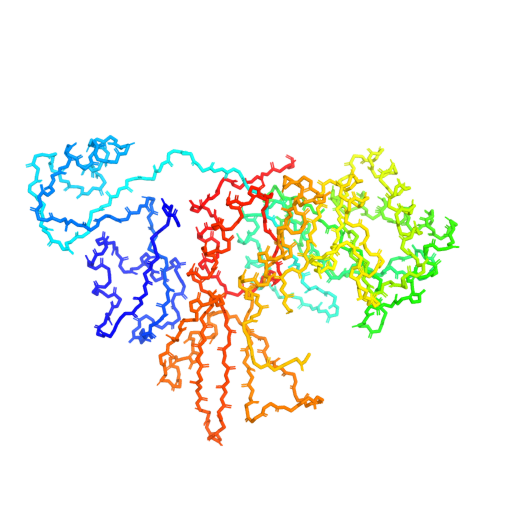11.093 24.784 83.025 1.00 14.89 208 GLN A C 1
ATOM 3274 O O . GLN A 1 211 ? 12.274 24.821 83.369 1.00 15.95 208 GLN A O 1
ATOM 3288 N N . ASN A 1 212 ? 10.297 25.850 83.037 1.00 14.26 209 ASN A N 1
ATOM 3289 C CA . ASN A 1 212 ? 10.773 27.207 83.307 1.00 14.15 209 ASN A CA 1
ATOM 3290 C C . ASN A 1 212 ? 11.907 27.629 82.375 1.00 13.63 209 ASN A C 1
ATOM 3291 O O . ASN A 1 212 ? 12.902 28.205 82.819 1.00 13.87 209 ASN A O 1
ATOM 3302 N N . PHE A 1 213 ? 11.757 27.340 81.086 1.00 14.12 210 PHE A N 1
ATOM 3303 C CA . PHE A 1 213 ? 12.562 28.011 80.070 1.00 13.12 210 PHE A CA 1
ATOM 3304 C C . PHE A 1 213 ? 12.147 29.475 80.042 1.00 13.05 210 PHE A C 1
ATOM 3305 O O . PHE A 1 213 ? 10.949 29.778 80.036 1.00 12.92 210 PHE A O 1
ATOM 3322 N N . ARG A 1 214 ? 13.116 30.386 80.002 1.00 13.10 211 ARG A N 1
ATOM 3323 C CA . ARG A 1 214 ? 12.792 31.812 79.987 1.00 14.19 211 ARG A CA 1
ATOM 3324 C C . ARG A 1 214 ? 13.428 32.575 78.827 1.00 12.86 211 ARG A C 1
ATOM 3325 O O . ARG A 1 214 ? 13.210 33.780 78.681 1.00 13.82 211 ARG A O 1
ATOM 3346 N N . ASP A 1 215 ? 14.193 31.874 77.996 1.00 11.39 212 ASP A N 1
ATOM 3347 C CA . ASP A 1 215 ? 14.540 32.395 76.679 1.00 11.56 212 ASP A CA 1
ATOM 3348 C C . ASP A 1 215 ? 14.247 31.335 75.633 1.00 12.28 212 ASP A C 1
ATOM 3349 O O . ASP A 1 215 ? 14.596 30.160 75.801 1.00 12.73 212 ASP A O 1
ATOM 3358 N N . ILE A 1 216 ? 13.590 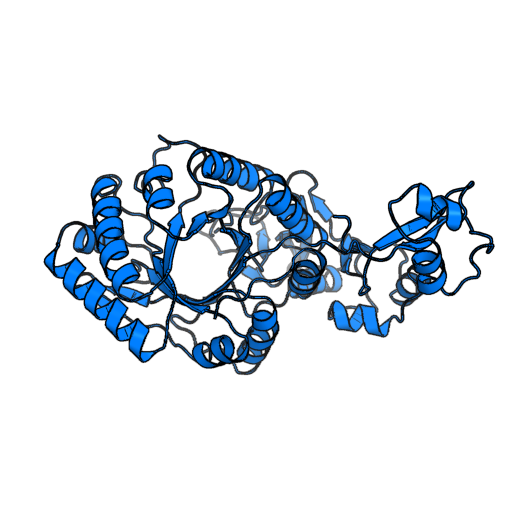31.770 74.562 1.00 11.86 213 ILE A N 1
ATOM 3359 C CA . ILE A 1 216 ? 13.284 30.921 73.425 1.00 11.73 213 ILE A CA 1
ATOM 3360 C C . ILE A 1 216 ? 14.229 31.278 72.290 1.00 11.43 213 ILE A C 1
ATOM 3361 O O . ILE A 1 216 ? 14.195 32.398 71.775 1.00 11.87 213 ILE A O 1
ATOM 3377 N N . HIS A 1 217 ? 15.074 30.320 71.917 1.00 10.55 214 HIS A N 1
ATOM 3378 C CA . HIS A 1 217 ? 16.138 30.546 70.946 1.00 11.31 214 HIS A CA 1
ATOM 3379 C C . HIS A 1 217 ? 15.839 29.822 69.634 1.00 11.71 214 HIS A C 1
ATOM 3380 O O . HIS A 1 217 ? 15.880 28.595 69.564 1.00 12.39 214 HIS A O 1
ATOM 3394 N N . PHE A 1 218 ? 15.532 30.593 68.597 1.00 11.98 215 PHE A N 1
ATOM 3395 C CA . PHE A 1 218 ? 15.256 30.024 67.288 1.00 13.52 215 PHE A CA 1
ATOM 3396 C C . PHE A 1 218 ? 16.544 29.833 66.502 1.00 14.87 215 PHE A C 1
ATOM 3397 O O . PHE A 1 218 ? 17.205 30.800 66.124 1.00 15.59 215 PHE A O 1
ATOM 3414 N N . ASP A 1 219 ? 16.900 28.573 66.275 1.00 15.45 216 ASP A N 1
ATOM 3415 C CA . ASP A 1 219 ? 18.050 28.230 65.452 1.00 17.34 216 ASP A CA 1
ATOM 3416 C C . ASP A 1 219 ? 17.570 27.566 64.167 1.00 16.90 216 ASP A C 1
ATOM 3417 O O . ASP A 1 219 ? 17.742 26.360 63.980 1.00 17.29 216 ASP A O 1
ATOM 3426 N N . PHE A 1 220 ? 16.938 28.361 63.306 1.00 18.27 217 PHE A N 1
ATOM 3427 C CA . PHE A 1 220 ? 16.481 27.890 62.004 1.00 19.27 217 PHE A CA 1
ATOM 3428 C C . PHE A 1 220 ? 17.530 28.219 60.950 1.00 20.33 217 PHE A C 1
ATOM 3429 O O . PHE A 1 220 ? 17.815 29.391 60.694 1.00 21.07 217 PHE A O 1
ATOM 3446 N N . GLU A 1 221 ? 18.098 27.183 60.341 1.00 20.20 218 GLU A N 1
ATOM 3447 C CA . GLU A 1 221 ? 19.185 27.362 59.384 1.00 22.84 218 GLU A CA 1
ATOM 3448 C C . GLU A 1 221 ? 18.912 26.585 58.106 1.00 23.09 218 GLU A C 1
ATOM 3449 O O . GLU A 1 221 ? 18.113 25.649 58.099 1.00 23.45 218 GLU A O 1
ATOM 3461 N N . PHE A 1 222 ? 19.593 26.988 57.036 1.00 23.88 219 PHE A N 1
ATOM 3462 C CA . PHE A 1 222 ? 19.429 26.394 55.713 1.00 28.53 219 PHE A CA 1
ATOM 3463 C C . PHE A 1 222 ? 17.977 26.465 55.260 1.00 27.01 219 PHE A C 1
ATOM 3464 O O . PHE A 1 222 ? 17.436 25.512 54.702 1.00 27.02 219 PHE A O 1
ATOM 3481 N N . LEU A 1 223 ? 17.350 27.607 55.515 1.00 26.44 220 LEU A N 1
ATOM 3482 C CA . LEU A 1 223 ? 16.013 27.873 55.013 1.00 27.38 220 LEU A CA 1
ATOM 3483 C C . LEU A 1 223 ? 16.095 28.219 53.537 1.00 30.07 220 LEU A C 1
ATOM 3484 O O . LEU A 1 223 ? 17.120 28.720 53.072 1.00 31.03 220 LEU A O 1
ATOM 3500 N N . ARG A 1 224 ? 15.022 27.946 52.801 1.00 29.65 221 ARG A N 1
ATOM 3501 C CA . ARG A 1 224 ? 14.943 28.374 51.412 1.00 31.83 221 ARG A CA 1
ATOM 3502 C C . ARG A 1 224 ? 15.084 29.888 51.360 1.00 32.71 221 ARG A C 1
ATOM 3503 O O . ARG A 1 224 ? 14.513 30.585 52.198 1.00 32.27 221 ARG A O 1
ATOM 3524 N N . PRO A 1 225 ? 15.857 30.409 50.392 1.00 34.99 222 PRO A N 1
ATOM 3525 C CA . PRO A 1 225 ? 15.844 31.859 50.183 1.00 34.74 222 PRO A CA 1
ATOM 3526 C C . PRO A 1 225 ? 14.426 32.399 50.021 1.00 34.19 222 PRO A C 1
ATOM 3527 O O . PRO A 1 225 ? 14.135 33.511 50.459 1.00 33.73 222 PRO A O 1
ATOM 3538 N N . ALA A 1 226 ? 13.555 31.596 49.416 1.00 33.94 223 ALA A N 1
ATOM 3539 C CA . ALA A 1 226 ? 12.165 31.979 49.182 1.00 34.64 223 ALA A CA 1
ATOM 3540 C C . ALA A 1 226 ? 11.393 32.219 50.479 1.00 33.68 223 ALA A C 1
ATOM 3541 O O . ALA A 1 226 ? 10.381 32.920 50.478 1.00 32.35 223 ALA A O 1
ATOM 3548 N N . ASP A 1 227 ? 11.862 31.631 51.578 1.00 35.02 224 ASP A N 1
ATOM 3549 C CA . ASP A 1 227 ? 11.169 31.743 52.859 1.00 33.54 224 ASP A CA 1
ATOM 3550 C C . ASP A 1 227 ? 11.752 32.838 53.752 1.00 32.68 224 ASP A C 1
ATOM 3551 O O . ASP A 1 227 ? 11.461 32.887 54.946 1.00 31.53 224 ASP A O 1
ATOM 3560 N N . LYS A 1 228 ? 12.559 33.723 53.170 1.00 33.40 225 LYS A N 1
ATOM 3561 C CA . LYS A 1 228 ? 13.165 34.824 53.918 1.00 32.76 225 LYS A CA 1
ATOM 3562 C C . LYS A 1 228 ? 12.115 35.679 54.617 1.00 29.34 225 LYS A C 1
ATOM 3563 O O . LYS A 1 228 ? 12.188 35.907 55.826 1.00 26.91 225 LYS A O 1
ATOM 3582 N N . GLU A 1 229 ? 11.140 36.152 53.847 1.00 29.87 226 GLU A N 1
ATOM 3583 C CA . GLU A 1 229 ? 10.111 37.034 54.379 1.00 32.41 226 GLU A CA 1
ATOM 3584 C C . GLU A 1 229 ? 9.213 36.279 55.349 1.00 24.75 226 GLU A C 1
ATOM 3585 O O . GLU A 1 229 ? 8.771 36.838 56.352 1.00 22.99 226 GLU A O 1
ATOM 3597 N N . ALA A 1 230 ? 8.944 35.013 55.043 1.00 22.86 227 ALA A N 1
ATOM 3598 C CA . ALA A 1 230 ? 8.090 34.178 55.884 1.00 23.92 227 ALA A CA 1
ATOM 3599 C C . ALA A 1 230 ? 8.708 33.971 57.260 1.00 22.38 227 ALA A C 1
ATOM 3600 O O . ALA A 1 230 ? 7.998 33.907 58.266 1.00 20.46 227 ALA A O 1
ATOM 3607 N N . TYR A 1 231 ? 10.032 33.867 57.306 1.00 23.39 228 TYR A N 1
ATOM 3608 C CA . TYR A 1 231 ? 10.718 33.704 58.582 1.00 21.89 228 TYR A CA 1
ATOM 3609 C C . TYR A 1 231 ? 10.516 34.945 59.445 1.00 20.13 228 TYR A C 1
ATOM 3610 O O . TYR A 1 231 ? 10.204 34.842 60.631 1.00 18.14 228 TYR A O 1
ATOM 3628 N N . ILE A 1 232 ? 10.688 36.117 58.843 1.00 20.49 229 ILE A N 1
ATOM 3629 C CA . ILE A 1 232 ? 10.476 37.377 59.546 1.00 21.12 229 ILE A CA 1
ATOM 3630 C C . ILE A 1 232 ? 9.058 37.465 60.092 1.00 19.79 229 ILE A C 1
ATOM 3631 O O . ILE A 1 232 ? 8.854 37.835 61.246 1.00 19.93 229 ILE A O 1
ATOM 3647 N N . ALA A 1 233 ? 8.080 37.136 59.258 1.00 20.75 230 ALA A N 1
ATOM 3648 C CA . ALA A 1 233 ? 6.686 37.189 59.673 1.00 21.87 230 ALA A CA 1
ATOM 3649 C C . ALA A 1 233 ? 6.452 36.256 60.856 1.00 20.26 230 ALA A C 1
ATOM 3650 O O . ALA A 1 233 ? 5.771 36.622 61.811 1.00 20.31 230 ALA A O 1
ATOM 3657 N N . PHE A 1 234 ? 7.026 35.058 60.795 1.00 19.55 231 PHE A N 1
ATOM 3658 C CA . PHE A 1 234 ? 6.880 34.101 61.888 1.00 19.53 231 PHE A CA 1
ATOM 3659 C C . PHE A 1 234 ? 7.520 34.619 63.172 1.00 17.94 231 PHE A C 1
ATOM 3660 O O . PHE A 1 234 ? 6.948 34.483 64.255 1.00 16.59 231 PHE A O 1
ATOM 3677 N N . LEU A 1 235 ? 8.707 35.209 63.055 1.00 17.98 232 LEU A N 1
ATOM 3678 C CA . LEU A 1 235 ? 9.408 35.726 64.225 1.00 17.02 232 LEU A CA 1
ATOM 3679 C C . LEU A 1 235 ? 8.636 36.892 64.841 1.00 16.79 232 LEU A C 1
ATOM 3680 O O . LEU A 1 235 ? 8.624 37.054 66.057 1.00 15.88 232 LEU A O 1
ATOM 3696 N N . GLN A 1 236 ? 7.987 37.701 64.004 1.00 18.88 233 GLN A N 1
ATOM 3697 C CA . GLN A 1 236 ? 7.147 38.791 64.496 1.00 22.38 233 GLN A CA 1
ATOM 3698 C C . GLN A 1 236 ? 5.980 38.217 65.291 1.00 19.85 233 GLN A C 1
ATOM 3699 O O . GLN A 1 236 ? 5.658 38.697 66.378 1.00 18.68 233 GLN A O 1
ATOM 3713 N N . LYS A 1 237 ? 5.354 37.187 64.730 1.00 19.43 234 LYS A N 1
ATOM 3714 C CA . LYS A 1 237 ? 4.257 36.480 65.384 1.00 19.88 234 LYS A CA 1
ATOM 3715 C C . LYS A 1 237 ? 4.723 35.881 66.706 1.00 18.45 234 LYS A C 1
ATOM 3716 O O . LYS A 1 237 ? 4.064 36.031 67.736 1.00 18.85 234 LYS A O 1
ATOM 3735 N N . ALA A 1 238 ? 5.858 35.190 66.663 1.00 16.91 235 ALA A N 1
ATOM 3736 C CA . ALA A 1 238 ? 6.445 34.594 67.858 1.00 15.67 235 ALA A CA 1
ATOM 3737 C C . ALA A 1 238 ? 6.762 35.653 68.919 1.00 14.89 235 ALA A C 1
ATOM 3738 O O . ALA A 1 238 ? 6.514 35.443 70.105 1.00 15.43 235 ALA A O 1
ATOM 3745 N N . LYS A 1 239 ? 7.297 36.793 68.496 1.00 14.32 236 LYS A N 1
ATOM 3746 C CA . LYS A 1 239 ? 7.721 37.824 69.442 1.00 15.75 236 LYS A CA 1
ATOM 3747 C C . LYS A 1 239 ? 6.548 38.326 70.279 1.00 16.72 236 LYS A C 1
ATOM 3748 O O . LYS A 1 239 ? 6.673 38.500 71.489 1.00 16.87 236 LYS A O 1
ATOM 3767 N N . LYS A 1 240 ? 5.418 38.576 69.626 1.00 19.11 237 LYS A N 1
ATOM 3768 C CA . LYS A 1 240 ? 4.227 39.050 70.320 1.00 23.69 237 LYS A CA 1
ATOM 3769 C C . LYS A 1 240 ? 3.778 38.021 71.348 1.00 21.91 237 LYS A C 1
ATOM 3770 O O . LYS A 1 240 ? 3.513 38.351 72.504 1.00 23.49 237 LYS A O 1
ATOM 3789 N N . ARG A 1 241 ? 3.705 36.769 70.913 1.00 19.21 238 ARG A N 1
ATOM 3790 C CA . ARG A 1 241 ? 3.285 35.669 71.772 1.00 19.14 238 ARG A CA 1
ATOM 3791 C C . ARG A 1 241 ? 4.199 35.513 72.987 1.00 18.74 238 ARG A C 1
ATOM 3792 O O . ARG A 1 241 ? 3.727 35.389 74.115 1.00 19.93 238 ARG A O 1
ATOM 3813 N N . LEU A 1 242 ? 5.508 35.523 72.754 1.00 17.59 239 LEU A N 1
ATOM 3814 C CA . LEU A 1 242 ? 6.472 35.292 73.823 1.00 17.77 239 LEU A CA 1
ATOM 3815 C C . LEU A 1 242 ? 6.551 36.473 74.801 1.00 17.51 239 LEU A C 1
ATOM 3816 O O . LEU A 1 242 ? 6.671 36.266 76.007 1.00 18.29 239 LEU A O 1
ATOM 3832 N N . GLN A 1 243 ? 6.476 37.702 74.297 1.00 17.70 240 GLN A N 1
ATOM 3833 C CA . GLN A 1 243 ? 6.499 38.870 75.175 1.00 20.08 240 GLN A CA 1
ATOM 3834 C C . GLN A 1 243 ? 5.290 38.861 76.105 1.00 19.86 240 GLN A C 1
ATOM 3835 O O . GLN A 1 243 ? 5.393 39.243 77.270 1.00 18.95 240 GLN A O 1
ATOM 3849 N N . ASP A 1 244 ? 4.153 38.403 75.593 1.00 22.45 241 ASP A N 1
ATOM 3850 C CA . ASP A 1 244 ? 2.944 38.270 76.405 1.00 25.66 241 ASP A CA 1
ATOM 3851 C C . ASP A 1 244 ? 3.117 37.259 77.538 1.00 24.47 241 ASP A C 1
ATOM 3852 O O . ASP A 1 244 ? 2.409 37.325 78.544 1.00 26.79 241 ASP A O 1
ATOM 3861 N N . GLU A 1 245 ? 4.046 36.320 77.366 1.00 21.39 242 GLU A N 1
ATOM 3862 C CA . GLU A 1 245 ? 4.317 35.299 78.379 1.00 21.61 242 GLU A CA 1
ATOM 3863 C C . GLU A 1 245 ? 5.574 35.614 79.194 1.00 20.48 242 GLU A C 1
ATOM 3864 O O . GLU A 1 245 ? 6.068 34.763 79.932 1.00 21.27 242 GLU A O 1
ATOM 3876 N N . GLN A 1 246 ? 6.077 36.838 79.058 1.00 21.35 243 GLN A N 1
ATOM 3877 C CA . GLN A 1 246 ? 7.318 37.265 79.708 1.00 24.13 243 GLN A CA 1
ATOM 3878 C C . GLN A 1 246 ? 8.484 36.325 79.380 1.00 19.73 243 GLN A C 1
ATOM 3879 O O . GLN A 1 246 ? 9.309 36.012 80.235 1.00 19.40 243 GLN A O 1
ATOM 3893 N N . LEU A 1 247 ? 8.536 35.882 78.131 1.00 16.13 244 LEU A N 1
ATOM 3894 C CA . LEU A 1 247 ? 9.646 35.084 77.633 1.00 15.23 244 LEU A CA 1
ATOM 3895 C C . LEU A 1 247 ? 10.557 35.933 76.753 1.00 15.38 244 LEU A C 1
ATOM 3896 O O . LEU A 1 247 ? 10.082 36.739 75.952 1.00 16.17 244 LEU A O 1
ATOM 3912 N N . LEU A 1 248 ? 11.864 35.768 76.922 1.00 14.13 245 LEU A N 1
ATOM 3913 C CA . LEU A 1 248 ? 12.830 36.381 76.021 1.00 13.46 245 LEU A CA 1
ATOM 3914 C C . LEU A 1 248 ? 12.875 35.603 74.717 1.00 13.24 245 LEU A C 1
ATOM 3915 O O . LEU A 1 248 ? 12.588 34.408 74.691 1.00 12.91 245 LEU A O 1
ATOM 3931 N N . MET A 1 249 ? 13.229 36.294 73.638 1.00 14.03 246 MET A N 1
ATOM 3932 C CA . MET A 1 249 ? 13.367 35.674 72.330 1.00 14.28 246 MET A CA 1
ATOM 3933 C C . MET A 1 249 ? 14.726 35.998 71.733 1.00 13.66 246 MET A C 1
ATOM 3934 O O . MET A 1 249 ? 15.127 37.165 71.665 1.00 12.95 246 MET A O 1
ATOM 3948 N N . SER A 1 250 ? 15.427 34.958 71.298 1.00 12.16 247 SER A N 1
ATOM 3949 C CA . SER A 1 250 ? 16.702 35.133 70.624 1.00 11.97 247 SER A CA 1
ATOM 3950 C C . SER A 1 250 ? 16.738 34.313 69.341 1.00 12.15 247 SER A C 1
ATOM 3951 O O . SER A 1 250 ? 15.960 33.370 69.169 1.00 13.78 247 SER A O 1
ATOM 3959 N N . VAL A 1 251 ? 17.637 34.688 68.440 1.00 11.95 248 VAL A N 1
ATOM 3960 C CA . VAL A 1 251 ? 17.691 34.088 67.114 1.00 12.70 248 VAL A CA 1
ATOM 3961 C C . VAL A 1 251 ? 19.131 33.877 66.670 1.00 13.70 248 VAL A C 1
ATOM 3962 O O . VAL A 1 251 ? 19.969 34.764 66.815 1.00 13.22 248 VAL A O 1
ATOM 3975 N N . ALA A 1 252 ? 19.403 32.691 66.135 1.00 15.02 249 ALA A N 1
ATOM 3976 C CA . ALA A 1 252 ? 20.697 32.379 65.545 1.00 16.23 249 ALA A CA 1
ATOM 3977 C C . ALA A 1 252 ? 20.783 32.941 64.133 1.00 15.65 249 ALA A C 1
ATOM 3978 O O . ALA A 1 252 ? 19.820 32.879 63.370 1.00 15.93 249 ALA A O 1
ATOM 3985 N N . LEU A 1 253 ? 21.940 33.498 63.793 1.00 14.38 250 LEU A N 1
ATOM 3986 C CA . LEU A 1 253 ? 22.163 34.052 62.465 1.00 15.68 250 LEU A CA 1
ATOM 3987 C C . LEU A 1 253 ? 23.308 33.332 61.772 1.00 17.68 250 LEU A C 1
ATOM 3988 O O . LEU A 1 253 ? 24.347 33.077 62.374 1.00 18.25 250 LEU A O 1
ATOM 4004 N N . ALA A 1 254 ? 23.109 33.008 60.502 1.00 19.69 251 ALA A N 1
ATOM 4005 C CA . ALA A 1 254 ? 24.194 32.501 59.681 1.00 20.58 251 ALA A CA 1
ATOM 4006 C C . ALA A 1 254 ? 25.223 33.612 59.546 1.00 20.95 251 ALA A C 1
ATOM 4007 O O . ALA A 1 254 ? 24.855 34.786 59.424 1.00 20.85 251 ALA A O 1
ATOM 4014 N N . PRO A 1 255 ? 26.516 33.259 59.574 1.00 21.22 252 PRO A N 1
ATOM 4015 C CA . PRO A 1 255 ? 27.530 34.312 59.462 1.00 21.88 252 PRO A CA 1
ATOM 4016 C C . PRO A 1 255 ? 27.538 34.937 58.069 1.00 24.01 252 PRO A C 1
ATOM 4017 O O . PRO A 1 255 ? 27.744 34.235 57.079 1.00 26.87 252 PRO A O 1
ATOM 4028 N N . LYS A 1 256 ? 27.293 36.242 58.009 1.00 22.95 253 LYS A N 1
ATOM 4029 C CA . LYS A 1 256 ? 27.273 36.984 56.754 1.00 23.90 253 LYS A CA 1
ATOM 4030 C C . LYS A 1 256 ? 28.187 38.193 56.860 1.00 22.18 253 LYS A C 1
ATOM 4031 O O . LYS A 1 256 ? 28.484 38.653 57.962 1.00 21.00 253 LYS A O 1
ATOM 4050 N N . THR A 1 257 ? 28.625 38.709 55.713 1.00 22.46 254 THR A N 1
ATOM 4051 C CA . THR A 1 257 ? 29.493 39.881 55.677 1.00 25.12 254 THR A CA 1
ATOM 4052 C C . THR A 1 257 ? 28.890 41.009 54.832 1.00 27.98 254 THR A C 1
ATOM 4053 O O . THR A 1 257 ? 29.471 42.087 54.736 1.00 27.94 254 THR A O 1
ATOM 4064 N N . SER A 1 258 ? 27.727 40.761 54.230 1.00 30.23 255 SER A N 1
ATOM 4065 C CA . SER A 1 258 ? 27.021 41.791 53.464 1.00 34.30 255 SER A CA 1
ATOM 4066 C C . SER A 1 258 ? 25.527 41.484 53.363 1.00 33.97 255 SER A C 1
ATOM 4067 O O . SER A 1 258 ? 25.106 40.341 53.535 1.00 33.96 255 SER A O 1
ATOM 4075 N N . ARG A 1 259 ? 24.733 42.512 53.069 1.00 32.64 256 ARG A N 1
ATOM 4076 C CA . ARG A 1 259 ? 23.276 42.402 53.114 1.00 37.31 256 ARG A CA 1
ATOM 4077 C C . ARG A 1 259 ? 22.699 41.532 51.998 1.00 42.61 256 ARG A C 1
ATOM 4078 O O . ARG A 1 259 ? 21.722 40.812 52.216 1.00 39.86 256 ARG A O 1
ATOM 4099 N N . ASP A 1 260 ? 23.297 41.597 50.811 1.00 54.74 257 ASP A N 1
ATOM 4100 C CA . ASP A 1 260 ? 22.790 40.851 49.661 1.00 63.67 257 ASP A CA 1
ATOM 4101 C C . ASP A 1 260 ? 23.717 39.697 49.285 1.00 62.01 257 ASP A C 1
ATOM 4102 O O . ASP A 1 260 ? 23.862 39.358 48.110 1.00 64.85 257 ASP A O 1
ATOM 4111 N N . GLN A 1 261 ? 24.342 39.096 50.293 1.00 55.42 258 GLN A N 1
ATOM 4112 C CA . GLN A 1 261 ? 25.137 37.888 50.098 1.00 52.29 258 GLN A CA 1
ATOM 4113 C C . GLN A 1 261 ? 24.217 36.698 49.826 1.00 54.66 258 GLN A C 1
ATOM 4114 O O . GLN A 1 261 ? 23.280 36.446 50.588 1.00 50.50 258 GLN A O 1
ATOM 4128 N N . LYS A 1 262 ? 24.489 35.971 48.743 1.00 66.61 259 LYS A N 1
ATOM 4129 C CA . LYS A 1 262 ? 23.607 34.893 48.299 1.00 69.77 259 LYS A CA 1
ATOM 4130 C C . LYS A 1 262 ? 24.103 33.515 48.739 1.00 75.99 259 LYS A C 1
ATOM 4131 O O . LYS A 1 262 ? 25.266 33.350 49.109 1.00 81.59 259 LYS A O 1
ATOM 4137 N N . GLY A 1 263 ? 23.202 32.535 48.684 1.00 70.97 260 GLY A N 1
ATOM 4138 C CA . GLY A 1 263 ? 23.487 31.178 49.118 1.00 69.96 260 GLY A CA 1
ATOM 4139 C C . GLY A 1 263 ? 22.385 30.644 50.015 1.00 72.18 260 GLY A C 1
ATOM 4140 O O . GLY A 1 263 ? 21.833 31.376 50.837 1.00 70.55 260 GLY A O 1
ATOM 4144 N N . LYS A 1 264 ? 22.069 29.361 49.860 1.00 78.99 261 LYS A N 1
ATOM 4145 C CA . LYS A 1 264 ? 20.971 28.734 50.596 1.00 77.17 261 LYS A CA 1
ATOM 4146 C C . LYS A 1 264 ? 21.118 28.897 52.108 1.00 79.21 261 LYS A C 1
ATOM 4147 O O . LYS A 1 264 ? 20.124 28.916 52.837 1.00 81.74 261 LYS A O 1
ATOM 4153 N N . TRP A 1 265 ? 22.356 29.022 52.575 1.00 76.01 262 TRP A N 1
ATOM 4154 C CA . TRP A 1 265 ? 22.625 29.133 54.005 1.00 68.22 262 TRP A CA 1
ATOM 4155 C C . TRP A 1 265 ? 22.357 30.540 54.543 1.00 66.00 262 TRP A C 1
ATOM 4156 O O . TRP A 1 265 ? 22.042 30.699 55.723 1.00 69.13 262 TRP A O 1
ATOM 4162 N N . TYR A 1 266 ? 22.460 31.549 53.679 1.00 55.00 263 TYR A N 1
ATOM 4163 C CA . TYR A 1 266 ? 22.544 32.939 54.137 1.00 50.09 263 TYR A CA 1
ATOM 4164 C C . TYR A 1 266 ? 21.388 33.852 53.728 1.00 43.23 263 TYR A C 1
ATOM 4165 O O . TYR A 1 266 ? 21.023 34.755 54.482 1.00 40.37 263 TYR A O 1
ATOM 4183 N N . GLU A 1 267 ? 20.825 33.639 52.541 1.00 42.54 264 GLU A N 1
ATOM 4184 C CA . GLU A 1 267 ? 19.821 34.563 52.004 1.00 43.90 264 GLU A CA 1
ATOM 4185 C C . GLU A 1 267 ? 18.619 34.742 52.927 1.00 34.77 264 GLU A C 1
ATOM 4186 O O . GLU A 1 267 ? 18.091 35.844 53.056 1.00 32.62 264 GLU A O 1
ATOM 4198 N N . ALA A 1 268 ? 18.203 33.663 53.579 1.00 32.20 265 ALA A N 1
ATOM 4199 C CA . ALA A 1 268 ? 16.958 33.662 54.340 1.00 31.77 265 ALA A CA 1
ATOM 4200 C C . ALA A 1 268 ? 17.062 34.345 55.708 1.00 30.27 265 ALA A C 1
ATOM 4201 O O . ALA A 1 268 ? 16.076 34.394 56.445 1.00 30.52 265 ALA A O 1
ATOM 4208 N N . HIS A 1 269 ? 18.240 34.864 56.052 1.00 29.84 266 HIS A N 1
ATOM 4209 C CA . HIS A 1 269 ? 18.408 35.600 57.305 1.00 28.60 266 HIS A CA 1
ATOM 4210 C C . HIS A 1 269 ? 18.579 37.096 57.061 1.00 29.15 266 HIS A C 1
ATOM 4211 O O . HIS A 1 269 ? 19.642 37.554 56.647 1.00 29.84 266 HIS A O 1
ATOM 4225 N N . ASP A 1 270 ? 17.511 37.844 57.321 1.00 28.48 267 ASP A N 1
ATOM 4226 C CA . ASP A 1 270 ? 17.524 39.303 57.249 1.00 28.04 267 ASP A CA 1
ATOM 4227 C C . ASP A 1 270 ? 18.024 39.875 58.579 1.00 22.48 267 ASP A C 1
ATOM 4228 O O . ASP A 1 270 ? 17.262 39.963 59.543 1.00 19.79 267 ASP A O 1
ATOM 4237 N N . TYR A 1 271 ? 19.300 40.255 58.629 1.00 21.35 268 TYR A N 1
ATOM 4238 C CA . TYR A 1 271 ? 19.927 40.709 59.872 1.00 20.01 268 TYR A CA 1
ATOM 4239 C C . TYR A 1 271 ? 19.165 41.871 60.515 1.00 19.09 268 TYR A C 1
ATOM 4240 O O . TYR A 1 271 ? 18.823 41.820 61.694 1.00 17.55 268 TYR A O 1
ATOM 4258 N N . LYS A 1 272 ? 18.907 42.919 59.740 1.00 19.27 269 LYS A N 1
ATOM 4259 C CA . LYS A 1 272 ? 18.276 44.117 60.282 1.00 19.31 269 LYS A CA 1
ATOM 4260 C C . LYS A 1 272 ? 16.895 43.813 60.863 1.00 17.85 269 LYS A C 1
ATOM 4261 O O . LYS A 1 272 ? 16.571 44.255 61.963 1.00 17.62 269 LYS A O 1
ATOM 4280 N N . ALA A 1 273 ? 16.089 43.050 60.133 1.00 18.65 270 ALA A N 1
ATOM 4281 C CA . ALA A 1 273 ? 14.723 42.764 60.570 1.00 20.15 270 ALA A CA 1
ATOM 4282 C C . ALA A 1 273 ? 14.718 41.888 61.820 1.00 19.16 270 ALA A C 1
ATOM 4283 O O . ALA A 1 273 ? 13.962 42.136 62.760 1.00 20.35 270 ALA A O 1
ATOM 4290 N N . ILE A 1 274 ? 15.560 40.862 61.821 1.00 17.20 271 ILE A N 1
ATOM 4291 C CA . ILE A 1 274 ? 15.660 39.955 62.956 1.00 15.77 271 ILE A CA 1
ATOM 4292 C C . ILE A 1 274 ? 16.226 40.676 64.178 1.00 16.52 271 ILE A C 1
ATOM 4293 O O . ILE A 1 274 ? 15.783 40.440 65.303 1.00 14.97 271 ILE A O 1
ATOM 4309 N N . GLY A 1 275 ? 17.189 41.568 63.952 1.00 17.52 272 GLY A N 1
ATOM 4310 C CA . GLY A 1 275 ? 17.803 42.331 65.025 1.00 17.94 272 GLY A CA 1
ATOM 4311 C C . GLY A 1 275 ? 16.836 43.259 65.737 1.00 17.99 272 GLY A C 1
ATOM 4312 O O . GLY A 1 275 ? 16.994 43.528 66.929 1.00 19.48 272 GLY A O 1
ATOM 4316 N N . GLU A 1 276 ? 15.840 43.757 65.013 1.00 17.74 273 GLU A N 1
ATOM 4317 C CA . GLU A 1 276 ? 14.811 44.594 65.618 1.00 17.51 273 GLU A CA 1
ATOM 4318 C C . GLU A 1 276 ? 13.896 43.766 66.516 1.00 17.30 273 GLU A C 1
ATOM 4319 O O . GLU A 1 276 ? 13.545 44.189 67.614 1.00 18.43 273 GLU A O 1
ATOM 4331 N N . ILE A 1 277 ? 13.527 42.581 66.043 1.00 16.41 274 ILE A N 1
ATOM 4332 C CA . ILE A 1 277 ? 12.533 41.740 66.708 1.00 17.56 274 ILE A CA 1
ATOM 4333 C C . ILE A 1 277 ? 13.083 41.011 67.939 1.00 16.12 274 ILE A C 1
ATOM 4334 O O . ILE A 1 277 ? 12.416 40.927 68.966 1.00 16.55 274 ILE A O 1
ATOM 4350 N N . ALA A 1 278 ? 14.293 40.475 67.822 1.00 16.08 275 ALA A N 1
ATOM 4351 C CA . ALA A 1 278 ? 14.873 39.641 68.871 1.00 14.78 275 ALA A CA 1
ATOM 4352 C C . ALA A 1 278 ? 15.417 40.449 70.046 1.00 14.50 275 ALA A C 1
ATOM 4353 O O . ALA A 1 278 ? 15.868 41.580 69.881 1.00 14.73 275 ALA A O 1
ATOM 4360 N N . ASN A 1 279 ? 15.386 39.856 71.235 1.00 12.67 276 ASN A N 1
ATOM 4361 C CA . ASN A 1 279 ? 16.077 40.440 72.380 1.00 13.84 276 ASN A CA 1
ATOM 4362 C C . ASN A 1 279 ? 17.588 40.393 72.172 1.00 14.11 276 ASN A C 1
ATOM 4363 O O . ASN A 1 279 ? 18.296 41.348 72.487 1.00 13.95 276 ASN A O 1
ATOM 4374 N N . PHE A 1 280 ? 18.085 39.279 71.646 1.00 12.81 277 PHE A N 1
ATOM 4375 C CA . PHE A 1 280 ? 19.473 39.225 71.207 1.00 12.87 277 PHE A CA 1
ATOM 4376 C C . PHE A 1 280 ? 19.636 38.198 70.100 1.00 12.54 277 PHE A C 1
ATOM 4377 O O . PHE A 1 280 ? 18.757 37.361 69.879 1.00 13.22 277 PHE A O 1
ATOM 4394 N N . VAL A 1 281 ? 20.758 38.285 69.392 1.00 12.21 278 VAL A N 1
ATOM 4395 C CA . VAL A 1 281 ? 21.051 37.384 68.286 1.00 11.20 278 VAL A CA 1
ATOM 4396 C C . VAL A 1 281 ? 22.428 36.763 68.468 1.00 12.38 278 VAL A C 1
ATOM 4397 O O . VAL A 1 281 ? 23.267 37.309 69.181 1.00 11.98 278 VAL A O 1
ATOM 4410 N N . VAL A 1 282 ? 22.646 35.618 67.827 1.00 13.26 279 VAL A N 1
ATOM 4411 C CA . VAL A 1 282 ? 23.928 34.926 67.897 1.00 13.12 279 VAL A CA 1
ATOM 4412 C C . VAL A 1 282 ? 24.419 34.572 66.497 1.00 14.98 279 VAL A C 1
ATOM 4413 O O . VAL A 1 282 ? 23.982 33.572 65.923 1.00 16.22 279 VAL A O 1
ATOM 4426 N N . PRO A 1 283 ? 25.318 35.396 65.931 1.00 16.31 280 PRO A N 1
ATOM 4427 C CA . PRO A 1 283 ? 25.952 35.012 64.667 1.00 17.88 280 PRO A CA 1
ATOM 4428 C C . PRO A 1 283 ? 26.884 33.826 64.888 1.00 17.78 280 PRO A C 1
ATOM 4429 O O . PRO A 1 283 ? 27.682 33.859 65.822 1.00 18.22 280 PRO A O 1
ATOM 4440 N N . MET A 1 284 ? 26.779 32.795 64.059 1.00 20.40 281 MET A N 1
ATOM 4441 C CA . MET A 1 284 ? 27.595 31.593 64.240 1.00 26.07 281 MET A CA 1
ATOM 4442 C C . MET A 1 284 ? 29.022 31.815 63.728 1.00 25.90 281 MET A C 1
ATOM 4443 O O . MET A 1 284 ? 29.385 31.347 62.652 1.00 28.10 281 MET A O 1
ATOM 4457 N N . THR A 1 285 ? 29.822 32.529 64.514 1.00 24.44 282 THR A N 1
ATOM 4458 C CA . THR A 1 285 ? 31.184 32.889 64.124 1.00 24.90 282 THR A CA 1
ATOM 4459 C C . THR A 1 285 ? 32.212 31.822 64.537 1.00 27.57 282 THR A C 1
ATOM 4460 O O . THR A 1 285 ? 33.217 32.117 65.192 1.00 27.14 282 THR A O 1
ATOM 4471 N N . TYR A 1 286 ? 31.939 30.578 64.150 1.00 28.67 283 TYR A N 1
ATOM 4472 C CA . TYR A 1 286 ? 32.880 29.469 64.320 1.00 32.17 283 TYR A CA 1
ATOM 4473 C C . TYR A 1 286 ? 32.505 28.348 63.352 1.00 45.74 283 TYR A C 1
ATOM 4474 O O . TYR A 1 286 ? 31.367 28.286 62.889 1.00 39.20 283 TYR A O 1
ATOM 4492 N N . GLU A 1 287 ? 33.457 27.474 63.038 1.00 77.01 284 GLU A N 1
ATOM 4493 C CA . GLU A 1 287 ? 33.201 26.374 62.110 1.00 86.92 284 GLU A CA 1
ATOM 4494 C C . GLU A 1 287 ? 32.521 25.208 62.825 1.00 93.13 284 GLU A C 1
ATOM 4495 O O . GLU A 1 287 ? 33.165 24.443 63.543 1.00 94.78 284 GLU A O 1
ATOM 4507 N N . GLY A 1 292 ? 33.274 19.172 57.083 1.00 47.56 289 GLY A N 1
ATOM 4508 C CA . GLY A 1 292 ? 34.434 18.325 56.872 1.00 47.83 289 GLY A CA 1
ATOM 4509 C C . GLY A 1 292 ? 35.499 19.014 56.043 1.00 46.54 289 GLY A C 1
ATOM 4510 O O . GLY A 1 292 ? 35.936 18.492 55.016 1.00 50.55 289 GLY A O 1
ATOM 4513 N N . GLY A 1 293 ? 35.924 20.190 56.497 1.00 39.56 290 GLY A N 1
ATOM 4514 C CA . GLY A 1 293 ? 36.896 20.986 55.770 1.00 34.64 290 GLY A CA 1
ATOM 4515 C C . GLY A 1 293 ? 38.331 20.658 56.134 1.00 31.40 290 GLY A C 1
ATOM 4516 O O . GLY A 1 293 ? 38.585 19.827 57.009 1.00 29.43 290 GLY A O 1
ATOM 4520 N N . PRO A 1 294 ? 39.284 21.311 55.454 1.00 31.08 291 PRO A N 1
ATOM 4521 C CA . PRO A 1 294 ? 40.712 21.090 55.692 1.00 29.68 291 PRO A CA 1
ATOM 4522 C C . PRO A 1 294 ? 41.203 21.770 56.969 1.00 26.44 291 PRO A C 1
ATOM 4523 O O . PRO A 1 294 ? 40.466 22.560 57.559 1.00 24.89 291 PRO A O 1
ATOM 4534 N N . PRO A 1 295 ? 42.435 21.456 57.394 1.00 27.25 292 PRO A N 1
ATOM 4535 C CA . PRO A 1 295 ? 43.054 22.075 58.571 1.00 26.12 292 PRO A CA 1
ATOM 4536 C C . PRO A 1 295 ? 43.076 23.600 58.508 1.00 23.36 292 PRO A C 1
ATOM 4537 O O . PRO A 1 295 ? 43.546 24.176 57.530 1.00 25.33 292 PRO A O 1
ATOM 4548 N N . MET A 1 296 ? 42.562 24.236 59.553 1.00 19.45 293 MET A N 1
ATOM 4549 C CA . MET A 1 296 ? 42.643 25.683 59.698 1.00 20.25 293 MET A CA 1
ATOM 4550 C C . MET A 1 296 ? 42.094 26.055 61.061 1.00 16.39 293 MET A C 1
ATOM 4551 O O . MET A 1 296 ? 41.465 25.233 61.722 1.00 14.26 293 MET A O 1
ATOM 4565 N N . ALA A 1 297 ? 42.308 27.299 61.467 1.00 17.25 294 ALA A N 1
ATOM 4566 C CA . ALA A 1 297 ? 41.750 27.787 62.715 1.00 16.75 294 ALA A CA 1
ATOM 4567 C C . ALA A 1 297 ? 40.236 27.635 62.695 1.00 15.25 294 ALA A C 1
ATOM 4568 O O . ALA A 1 297 ? 39.594 27.824 61.661 1.00 14.96 294 ALA A O 1
ATOM 4575 N N . VAL A 1 298 ? 39.664 27.274 63.835 1.00 14.46 295 VAL A N 1
ATOM 4576 C CA . VAL A 1 298 ? 38.230 27.041 63.920 1.00 15.70 295 VAL A CA 1
ATOM 4577 C C . VAL A 1 298 ? 37.443 28.340 63.790 1.00 16.44 295 VAL A C 1
ATOM 4578 O O . VAL A 1 298 ? 36.360 28.360 63.211 1.00 17.99 295 VAL A O 1
ATOM 4591 N N . SER A 1 299 ? 37.979 29.419 64.347 1.00 15.03 296 SER A N 1
ATOM 4592 C CA . SER A 1 299 ? 37.298 30.703 64.316 1.00 15.44 296 SER A CA 1
ATOM 4593 C C . SER A 1 299 ? 38.321 31.822 64.148 1.00 14.52 296 SER A C 1
ATOM 4594 O O . SER A 1 299 ? 38.521 32.627 65.051 1.00 14.58 296 SER A O 1
ATOM 4602 N N . PRO A 1 300 ? 38.971 31.874 62.973 1.00 14.51 297 PRO A N 1
ATOM 4603 C CA . PRO A 1 300 ? 40.008 32.880 62.713 1.00 13.99 297 PRO A CA 1
ATOM 4604 C C . PRO A 1 300 ? 39.479 34.297 62.911 1.00 13.45 297 PRO A C 1
ATOM 4605 O O . PRO A 1 300 ? 38.376 34.620 62.458 1.00 13.77 297 PRO A O 1
ATOM 4616 N N . ILE A 1 301 ? 40.254 35.138 63.582 1.00 13.91 298 ILE A N 1
ATOM 4617 C CA . ILE A 1 301 ? 39.705 36.374 64.113 1.00 13.77 298 ILE A CA 1
ATOM 4618 C C . ILE A 1 301 ? 39.414 37.407 63.023 1.00 14.90 298 ILE A C 1
ATOM 4619 O O . ILE A 1 301 ? 38.549 38.258 63.200 1.00 16.25 298 ILE A O 1
ATOM 4635 N N . GLY A 1 302 ? 40.113 37.325 61.894 1.00 14.20 299 GLY A N 1
ATOM 4636 C CA . GLY A 1 302 ? 39.835 38.212 60.775 1.00 16.33 299 GLY A CA 1
ATOM 4637 C C . GLY A 1 302 ? 38.424 38.038 60.231 1.00 16.41 299 GLY A C 1
ATOM 4638 O O . GLY A 1 302 ? 37.626 38.976 60.234 1.00 16.72 299 GLY A O 1
ATOM 4642 N N . PRO A 1 303 ? 38.105 36.830 59.750 1.00 15.99 300 PRO A N 1
ATOM 4643 C CA . PRO A 1 303 ? 36.742 36.527 59.296 1.00 15.50 300 PRO A CA 1
ATOM 4644 C C . PRO A 1 303 ? 35.675 36.744 60.373 1.00 15.28 300 PRO A C 1
ATOM 4645 O O . PRO A 1 303 ? 34.579 37.213 60.056 1.00 15.42 300 PRO A O 1
ATOM 4656 N N . VAL A 1 304 ? 35.985 36.420 61.626 1.00 14.74 301 VAL A N 1
ATOM 4657 C CA . VAL A 1 304 ? 35.050 36.658 62.724 1.00 14.67 301 VAL A CA 1
ATOM 4658 C C . VAL A 1 304 ? 34.744 38.155 62.836 1.00 15.11 301 VAL A C 1
ATOM 4659 O O . VAL A 1 304 ? 33.576 38.551 62.927 1.00 14.75 301 VAL A O 1
ATOM 4672 N N . ARG A 1 305 ? 35.786 38.983 62.809 1.00 14.67 302 ARG A N 1
ATOM 4673 C CA . ARG A 1 305 ? 35.611 40.431 62.848 1.00 14.95 302 ARG A CA 1
ATOM 4674 C C . ARG A 1 305 ? 34.732 40.914 61.699 1.00 14.57 302 ARG A C 1
ATOM 4675 O O . ARG A 1 305 ? 33.882 41.781 61.889 1.00 14.73 302 ARG A O 1
ATOM 4696 N N . ASP A 1 306 ? 34.946 40.360 60.508 1.00 15.01 303 ASP A N 1
ATOM 4697 C CA . ASP A 1 306 ? 34.200 40.786 59.327 1.00 19.28 303 ASP A CA 1
ATOM 4698 C C . ASP A 1 306 ? 32.705 40.540 59.506 1.00 16.11 303 ASP A C 1
ATOM 4699 O O . ASP A 1 306 ? 31.884 41.401 59.190 1.00 16.59 303 ASP A O 1
ATOM 4708 N N . VAL A 1 307 ? 32.360 39.363 60.014 1.00 15.63 304 VAL A N 1
ATOM 4709 C CA . VAL A 1 307 ? 30.968 39.023 60.274 1.00 15.98 304 VAL A CA 1
ATOM 4710 C C . VAL A 1 307 ? 30.365 39.939 61.338 1.00 16.51 304 VAL A C 1
ATOM 4711 O O . VAL A 1 307 ? 29.235 40.399 61.198 1.00 17.52 304 VAL A O 1
ATOM 4724 N N . LEU A 1 308 ? 31.117 40.208 62.400 1.00 14.79 305 LEU A N 1
ATOM 4725 C CA . LEU A 1 308 ? 30.575 40.969 63.518 1.00 14.17 305 LEU A CA 1
ATOM 4726 C C . LEU A 1 308 ? 30.477 42.455 63.190 1.00 15.22 305 LEU A C 1
ATOM 4727 O O . LEU A 1 308 ? 29.539 43.122 63.621 1.00 15.21 305 LEU A O 1
ATOM 4743 N N . GLU A 1 309 ? 31.431 42.977 62.425 1.00 17.39 306 GLU A N 1
ATOM 4744 C CA . GLU A 1 309 ? 31.350 44.367 61.989 1.00 19.22 306 GLU A CA 1
ATOM 4745 C C . GLU A 1 309 ? 30.157 44.556 61.058 1.00 19.56 306 GLU A C 1
ATOM 4746 O O . GLU A 1 309 ? 29.498 45.595 61.091 1.00 20.94 306 GLU A O 1
ATOM 4758 N N . TYR A 1 310 ? 29.864 43.556 60.234 1.00 18.56 307 TYR A N 1
ATOM 4759 C CA . TYR A 1 310 ? 28.650 43.615 59.430 1.00 19.23 307 TYR A CA 1
ATOM 4760 C C . TYR A 1 310 ? 27.415 43.562 60.331 1.00 17.93 307 TYR A C 1
ATOM 4761 O O . TYR A 1 310 ? 26.463 44.319 60.134 1.00 18.03 307 TYR A O 1
ATOM 4779 N N . ALA A 1 311 ? 27.427 42.665 61.315 1.00 17.17 308 ALA A N 1
ATOM 4780 C CA . ALA A 1 311 ? 26.293 42.530 62.228 1.00 16.01 308 ALA A CA 1
ATOM 4781 C C . ALA A 1 311 ? 25.995 43.850 62.937 1.00 16.59 308 ALA A C 1
ATOM 4782 O O . ALA A 1 311 ? 24.837 44.247 63.062 1.00 16.65 308 ALA A O 1
ATOM 4789 N N . VAL A 1 312 ? 27.043 44.532 63.386 1.00 16.37 309 VAL A N 1
ATOM 4790 C CA . VAL A 1 312 ? 26.882 45.794 64.101 1.00 18.71 309 VAL A CA 1
ATOM 4791 C C . VAL A 1 312 ? 26.313 46.884 63.184 1.00 19.94 309 VAL A C 1
ATOM 4792 O O . VAL A 1 312 ? 25.624 47.795 63.650 1.00 20.69 309 VAL A O 1
ATOM 4805 N N . SER A 1 313 ? 26.578 46.780 61.886 1.00 19.50 310 SER A N 1
ATOM 4806 C CA . SER A 1 313 ? 26.054 47.756 60.934 1.00 22.09 310 SER A CA 1
ATOM 4807 C C . SER A 1 313 ? 24.547 47.590 60.724 1.00 22.71 310 SER A C 1
ATOM 4808 O O . SER A 1 313 ? 23.889 48.497 60.219 1.00 23.23 310 SER A O 1
ATOM 4816 N N . GLU A 1 314 ? 24.013 46.435 61.120 1.00 20.97 311 GLU A N 1
ATOM 4817 C CA . GLU A 1 314 ? 22.596 46.113 60.926 1.00 20.57 311 GLU A CA 1
ATOM 4818 C C . GLU A 1 314 ? 21.817 46.038 62.238 1.00 17.98 311 GLU A C 1
ATOM 4819 O O . GLU A 1 314 ? 20.597 46.224 62.258 1.00 17.82 311 GLU A O 1
ATOM 4831 N N . ILE A 1 315 ? 22.532 45.752 63.320 1.00 16.07 312 ILE A N 1
ATOM 4832 C CA . ILE A 1 315 ? 21.920 45.381 64.589 1.00 16.47 312 ILE A CA 1
ATOM 4833 C C . ILE A 1 315 ? 22.632 46.115 65.724 1.00 17.64 312 ILE A C 1
ATOM 4834 O O . ILE A 1 315 ? 23.863 46.205 65.717 1.00 18.22 312 ILE A O 1
ATOM 4850 N N . PRO A 1 316 ? 21.871 46.655 66.695 1.00 17.33 313 PRO A N 1
ATOM 4851 C CA . PRO A 1 316 ? 22.550 47.282 67.835 1.00 17.00 313 PRO A CA 1
ATOM 4852 C C . PRO A 1 316 ? 23.549 46.323 68.471 1.00 15.54 313 PRO A C 1
ATOM 4853 O O . PRO A 1 316 ? 23.212 45.166 68.717 1.00 14.78 313 PRO A O 1
ATOM 4864 N N . SER A 1 317 ? 24.768 46.796 68.704 1.00 15.65 314 SER A N 1
ATOM 4865 C CA . SER A 1 317 ? 25.844 45.927 69.176 1.00 15.00 314 SER A CA 1
ATOM 4866 C C . SER A 1 317 ? 25.476 45.290 70.513 1.00 15.24 314 SER A C 1
ATOM 4867 O O . SER A 1 317 ? 25.889 44.168 70.818 1.00 14.73 314 SER A O 1
ATOM 4875 N N . SER A 1 318 ? 24.673 46.002 71.298 1.00 15.85 315 SER A N 1
ATOM 4876 C CA . SER A 1 318 ? 24.213 45.505 72.588 1.00 16.51 315 SER A CA 1
ATOM 4877 C C . SER A 1 318 ? 23.269 44.301 72.473 1.00 14.21 315 SER A C 1
ATOM 4878 O O . SER A 1 318 ? 22.895 43.707 73.488 1.00 14.63 315 SER A O 1
ATOM 4886 N N . LYS A 1 319 ? 22.875 43.949 71.251 1.00 13.13 316 LYS A N 1
ATOM 4887 C CA . LYS A 1 319 ? 22.024 42.783 71.029 1.00 13.46 316 LYS A CA 1
ATOM 4888 C C . LYS A 1 319 ? 22.794 41.579 70.496 1.00 14.36 316 LYS A C 1
ATOM 4889 O O . LYS A 1 319 ? 22.212 40.517 70.302 1.00 16.00 316 LYS A O 1
ATOM 4908 N N . ILE A 1 320 ? 24.096 41.739 70.276 1.00 13.36 317 ILE A N 1
ATOM 4909 C CA . ILE A 1 320 ? 24.888 40.710 69.598 1.00 12.60 317 ILE A CA 1
ATOM 4910 C C . ILE A 1 320 ? 25.773 39.908 70.546 1.00 13.14 317 ILE A C 1
ATOM 4911 O O . ILE A 1 320 ? 26.666 40.450 71.206 1.00 13.69 317 ILE A O 1
ATOM 4927 N N . ILE A 1 321 ? 25.512 38.604 70.593 1.00 13.30 318 ILE A N 1
ATOM 4928 C CA . ILE A 1 321 ? 26.344 37.661 71.320 1.00 13.72 318 ILE A CA 1
ATOM 4929 C C . ILE A 1 321 ? 27.127 36.848 70.293 1.00 13.90 318 ILE A C 1
ATOM 4930 O O . ILE A 1 321 ? 26.533 36.157 69.474 1.00 16.70 318 ILE A O 1
ATOM 4946 N N . MET A 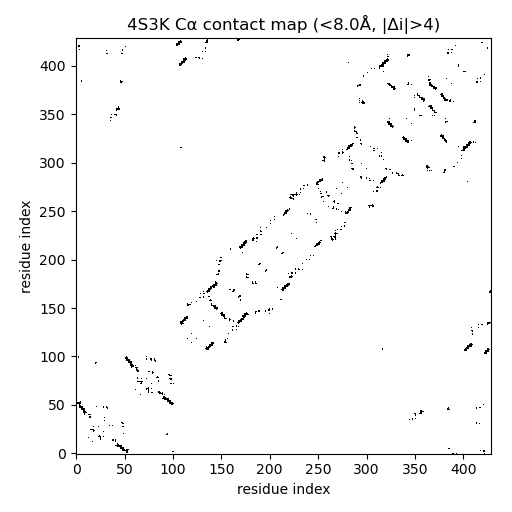1 322 ? 28.454 36.933 70.320 1.00 11.78 319 MET A N 1
ATOM 4947 C CA . MET A 1 322 ? 29.253 36.244 69.318 1.00 12.46 319 MET A CA 1
ATOM 4948 C C . MET A 1 322 ? 29.433 34.769 69.665 1.00 11.17 319 MET A C 1
ATOM 4949 O O . MET A 1 322 ? 29.664 34.414 70.820 1.00 12.00 319 MET A O 1
ATOM 4963 N N . GLY A 1 323 ? 29.327 33.914 68.653 1.00 13.30 320 GLY A N 1
ATOM 4964 C CA . GLY A 1 323 ? 29.544 32.491 68.827 1.00 13.00 320 GLY A CA 1
ATOM 4965 C C . GLY A 1 323 ? 31.018 32.168 68.977 1.00 13.93 320 GLY A C 1
ATOM 4966 O O . GLY A 1 323 ? 31.877 32.796 68.347 1.00 14.84 320 GLY A O 1
ATOM 4970 N N . GLN A 1 324 ? 31.317 31.188 69.826 1.00 12.33 321 GLN A N 1
ATOM 4971 C CA . GLN A 1 324 ? 32.693 30.770 70.055 1.00 12.06 321 GLN A CA 1
ATOM 4972 C C . GLN A 1 324 ? 32.778 29.269 70.326 1.00 12.65 321 GLN A C 1
ATOM 4973 O O . GLN A 1 324 ? 32.003 28.723 71.112 1.00 13.05 321 GLN A O 1
ATOM 4987 N N . ASN A 1 325 ? 33.740 28.623 69.677 1.00 13.25 322 ASN A N 1
ATOM 4988 C CA . ASN A 1 325 ? 34.062 27.224 69.930 1.00 12.78 322 ASN A CA 1
ATOM 4989 C C . ASN A 1 325 ? 34.925 27.037 71.172 1.00 13.21 322 ASN A C 1
ATOM 4990 O O . ASN A 1 325 ? 35.843 27.823 71.420 1.00 13.78 322 ASN A O 1
ATOM 5001 N N . LEU A 1 326 ? 34.640 25.987 71.935 1.00 11.99 323 LEU A N 1
ATOM 5002 C CA . LEU A 1 326 ? 35.483 25.598 73.067 1.00 12.84 323 LEU A CA 1
ATOM 5003 C C . LEU A 1 326 ? 36.362 24.397 72.721 1.00 14.41 323 LEU A C 1
ATOM 5004 O O . LEU A 1 326 ? 37.063 23.869 73.578 1.00 16.73 323 LEU A O 1
ATOM 5020 N N . TYR A 1 327 ? 36.327 23.986 71.458 1.00 14.49 324 TYR A N 1
ATOM 5021 C CA . TYR A 1 327 ? 37.041 22.802 70.990 1.00 14.44 324 TYR A CA 1
ATOM 5022 C C . TYR A 1 327 ? 38.065 23.171 69.927 1.00 13.41 324 TYR A C 1
ATOM 5023 O O . TYR A 1 327 ? 37.983 24.242 69.314 1.00 14.17 324 TYR A O 1
ATOM 5041 N N . GLY A 1 328 ? 39.026 22.277 69.719 1.00 11.04 325 GLY A N 1
ATOM 5042 C CA . GLY A 1 328 ? 39.908 22.333 68.569 1.00 11.99 325 GLY A CA 1
ATOM 5043 C C . GLY A 1 328 ? 39.664 21.100 67.719 1.00 11.66 325 GLY A C 1
ATOM 5044 O O . GLY A 1 328 ? 38.758 20.315 68.002 1.00 13.02 325 GLY A O 1
ATOM 5048 N N . TYR A 1 329 ? 40.468 20.936 66.676 1.00 11.16 326 TYR A N 1
ATOM 5049 C CA . TYR A 1 329 ? 40.393 19.762 65.818 1.00 12.44 326 TYR A CA 1
ATOM 5050 C C . TYR A 1 329 ? 41.771 19.160 65.583 1.00 12.47 326 TYR A C 1
ATOM 5051 O O . TYR A 1 329 ? 42.763 19.881 65.472 1.00 12.96 326 TYR A O 1
ATOM 5069 N N . ASP A 1 330 ? 41.802 17.836 65.479 1.00 12.64 327 ASP A N 1
ATOM 5070 C CA . ASP A 1 330 ? 42.987 17.089 65.085 1.00 13.71 327 ASP A CA 1
ATOM 5071 C C . ASP A 1 330 ? 42.720 16.453 63.715 1.00 14.82 327 ASP A C 1
ATOM 5072 O O . ASP A 1 330 ? 41.929 15.523 63.605 1.00 14.71 327 ASP A O 1
ATOM 5081 N N . TRP A 1 331 ? 43.378 16.975 62.682 1.00 14.09 328 TRP A N 1
ATOM 5082 C CA . TRP A 1 331 ? 43.318 16.416 61.327 1.00 15.08 328 TRP A CA 1
ATOM 5083 C C . TRP A 1 331 ? 44.468 15.448 61.067 1.00 16.27 328 TRP A C 1
ATOM 5084 O O . TRP A 1 331 ? 45.619 15.763 61.364 1.00 15.16 328 TRP A O 1
ATOM 5105 N N . THR A 1 332 ? 44.169 14.293 60.484 1.00 18.53 329 THR A N 1
ATOM 5106 C CA . THR A 1 332 ? 45.215 13.414 59.963 1.00 20.01 329 THR A CA 1
ATOM 5107 C C . THR A 1 332 ? 45.513 13.781 58.508 1.00 21.75 329 THR A C 1
ATOM 5108 O O . THR A 1 332 ? 44.605 13.847 57.675 1.00 22.50 329 THR A O 1
ATOM 5119 N N . LEU A 1 333 ? 46.785 14.030 58.211 1.00 20.68 330 LEU A N 1
ATOM 5120 C CA . LEU A 1 333 ? 47.198 14.424 56.871 1.00 22.50 330 LEU A CA 1
ATOM 5121 C C . LEU A 1 333 ? 47.635 13.197 56.065 1.00 26.32 330 LEU A C 1
ATOM 5122 O O . LEU A 1 333 ? 48.060 12.198 56.640 1.00 24.84 330 LEU A O 1
ATOM 5138 N N . PRO A 1 334 ? 47.534 13.270 54.728 1.00 31.67 331 PRO A N 1
ATOM 5139 C CA . PRO A 1 334 ? 47.017 14.407 53.960 1.00 32.19 331 PRO A CA 1
ATOM 5140 C C . PRO A 1 334 ? 45.499 14.502 54.007 1.00 29.68 331 PRO A C 1
ATOM 5141 O O . PRO A 1 334 ? 44.816 13.488 54.152 1.00 29.77 331 PRO A O 1
ATOM 5152 N N . TYR A 1 335 ? 44.985 15.720 53.890 1.00 28.06 332 TYR A N 1
ATOM 5153 C CA . TYR A 1 335 ? 43.550 15.950 53.882 1.00 29.38 332 TYR A CA 1
ATOM 5154 C C . TYR A 1 335 ? 42.961 15.664 52.507 1.00 33.46 332 TYR A C 1
ATOM 5155 O O . TYR A 1 335 ? 43.551 16.023 51.490 1.00 35.43 332 TYR A O 1
ATOM 5173 N N . LYS A 1 336 ? 41.794 15.030 52.486 1.00 35.80 333 LYS A N 1
ATOM 5174 C CA . LYS A 1 336 ? 41.102 14.719 51.241 1.00 42.42 333 LYS A CA 1
ATOM 5175 C C . LYS A 1 336 ? 39.591 14.844 51.462 1.00 38.93 333 LYS A C 1
ATOM 5176 O O . LYS A 1 336 ? 39.038 14.155 52.321 1.00 37.59 333 LYS A O 1
ATOM 5195 N N . PRO A 1 337 ? 38.923 15.748 50.717 1.00 38.55 334 PRO A N 1
ATOM 5196 C CA . PRO A 1 337 ? 37.467 15.867 50.862 1.00 39.46 334 PRO A CA 1
ATOM 5197 C C . PRO A 1 337 ? 36.731 14.535 50.738 1.00 41.29 334 PRO A C 1
ATOM 5198 O O . PRO A 1 337 ? 37.129 13.681 49.947 1.00 38.71 334 PRO A O 1
ATOM 5209 N N . GLY A 1 338 ? 35.673 14.366 51.526 1.00 49.25 335 GLY A N 1
ATOM 5210 C CA . GLY A 1 338 ? 34.892 13.142 51.511 1.00 53.88 335 GLY A CA 1
ATOM 5211 C C . GLY A 1 338 ? 35.439 12.092 52.459 1.00 54.64 335 GLY A C 1
ATOM 5212 O O . GLY A 1 338 ? 34.738 11.150 52.826 1.00 58.75 335 GLY A O 1
ATOM 5216 N N . GLY A 1 339 ? 36.695 12.254 52.863 1.00 47.01 336 GLY A N 1
ATOM 5217 C CA . GLY A 1 339 ? 37.337 11.302 53.748 1.00 45.14 336 GLY A CA 1
ATOM 5218 C C . GLY A 1 339 ? 36.955 11.502 55.203 1.00 45.90 336 GLY A C 1
ATOM 5219 O O . GLY A 1 339 ? 35.876 12.007 55.515 1.00 41.51 336 GLY A O 1
ATOM 5223 N N . GLU A 1 340 ? 37.858 11.104 56.093 1.00 53.90 337 GLU A N 1
ATOM 5224 C CA . GLU A 1 340 ? 37.629 11.173 57.532 1.00 57.86 337 GLU A CA 1
ATOM 5225 C C . GLU A 1 340 ? 37.380 12.593 58.028 1.00 47.35 337 GLU A C 1
ATOM 5226 O O . GLU A 1 340 ? 38.051 13.533 57.606 1.00 42.93 337 GLU A O 1
ATOM 5238 N N . TYR A 1 341 ? 36.412 12.737 58.929 1.00 42.99 338 TYR A N 1
ATOM 5239 C CA . TYR A 1 341 ? 36.183 14.006 59.609 1.00 40.85 338 TYR A CA 1
ATOM 5240 C C . TYR A 1 341 ? 37.266 14.235 60.657 1.00 30.05 338 TYR A C 1
ATOM 5241 O O . TYR A 1 341 ? 37.708 13.297 61.317 1.00 26.25 338 TYR A O 1
ATOM 5259 N N . ALA A 1 342 ? 37.697 15.482 60.801 1.00 27.10 339 ALA A N 1
ATOM 5260 C CA . ALA A 1 342 ? 38.641 15.842 61.853 1.00 23.05 339 ALA A CA 1
ATOM 5261 C C . ALA A 1 342 ? 38.071 15.483 63.220 1.00 21.43 339 ALA A C 1
ATOM 5262 O O . ALA A 1 342 ? 36.858 15.535 63.426 1.00 23.41 339 ALA A O 1
ATOM 5269 N N . LYS A 1 343 ? 38.949 15.115 64.148 1.00 18.07 340 LYS A N 1
ATOM 5270 C CA . LYS A 1 343 ? 38.531 14.759 65.501 1.00 16.88 340 LYS A CA 1
ATOM 5271 C C . LYS A 1 343 ? 38.467 15.990 66.386 1.00 15.72 340 LYS A C 1
ATOM 5272 O O . LYS A 1 343 ? 39.473 16.675 66.566 1.00 14.57 340 LYS A O 1
ATOM 5291 N N . ALA A 1 344 ? 37.289 16.265 66.943 1.00 16.64 341 ALA A N 1
ATOM 5292 C CA . ALA A 1 344 ? 37.136 17.361 67.894 1.00 16.99 341 ALA A CA 1
ATOM 5293 C C . ALA A 1 344 ? 37.820 17.014 69.210 1.00 16.48 341 ALA A C 1
ATOM 5294 O O . ALA A 1 344 ? 37.661 15.904 69.722 1.00 16.46 341 ALA A O 1
ATOM 5301 N N . ILE A 1 345 ? 38.577 17.966 69.749 1.00 14.04 342 ILE A N 1
ATOM 5302 C CA . ILE A 1 345 ? 39.317 17.760 70.990 1.00 13.95 342 ILE A CA 1
ATOM 5303 C C . ILE A 1 345 ? 39.212 18.989 71.883 1.00 13.65 342 ILE A C 1
ATOM 5304 O O . ILE A 1 345 ? 38.981 20.101 71.401 1.00 14.87 342 ILE A O 1
ATOM 5320 N N . SER A 1 346 ? 39.374 18.793 73.188 1.00 11.88 343 SER A N 1
ATOM 5321 C CA . SER A 1 346 ? 39.460 19.921 74.100 1.00 11.03 343 SER A CA 1
ATOM 5322 C C . SER A 1 346 ? 40.835 20.563 73.975 1.00 11.61 343 SER A C 1
ATOM 5323 O O . SER A 1 346 ? 41.785 19.930 73.497 1.00 12.18 343 SER A O 1
ATOM 5331 N N . PRO A 1 347 ? 40.956 21.827 74.399 1.00 12.33 344 PRO A N 1
ATOM 5332 C CA . PRO A 1 347 ? 42.288 22.436 74.398 1.00 12.89 344 PRO A CA 1
ATOM 5333 C C . PRO A 1 347 ? 43.248 21.714 75.339 1.00 12.51 344 PRO A C 1
ATOM 5334 O O . PRO A 1 347 ? 44.450 21.667 75.072 1.00 12.61 344 PRO A O 1
ATOM 5345 N N . GLN A 1 348 ? 42.725 21.141 76.419 1.00 11.57 345 GLN A N 1
ATOM 5346 C CA . GLN A 1 348 ? 43.567 20.371 77.326 1.00 11.70 345 GLN A CA 1
ATOM 5347 C C . GLN A 1 348 ? 44.155 19.157 76.613 1.00 11.60 345 GLN A C 1
ATOM 5348 O O . GLN A 1 348 ? 45.335 18.835 76.787 1.00 12.89 345 GLN A O 1
ATOM 5362 N N . ARG A 1 349 ? 43.331 18.484 75.814 1.00 9.98 346 ARG A N 1
ATOM 5363 C CA . ARG A 1 349 ? 43.782 17.350 75.016 1.00 10.34 346 ARG A CA 1
ATOM 5364 C C . ARG A 1 349 ? 44.861 17.775 74.015 1.00 10.38 346 ARG A C 1
ATOM 5365 O O . ARG A 1 349 ? 45.828 17.046 73.776 1.00 9.75 346 ARG A O 1
ATOM 5386 N N . ALA A 1 350 ? 44.690 18.959 73.433 1.00 10.94 347 ALA A N 1
ATOM 5387 C CA . ALA A 1 350 ? 45.664 19.496 72.486 1.00 11.75 347 ALA A CA 1
ATOM 5388 C C . ALA A 1 350 ? 47.032 19.659 73.150 1.00 10.96 347 ALA A C 1
ATOM 5389 O O . ALA A 1 350 ? 48.055 19.271 72.589 1.00 11.02 347 ALA A O 1
ATOM 5396 N N . ILE A 1 351 ? 47.045 20.232 74.349 1.00 11.99 348 ILE A N 1
ATOM 5397 C CA . ILE A 1 351 ? 48.275 20.365 75.112 1.00 12.08 348 ILE A CA 1
ATOM 5398 C C . ILE A 1 351 ? 48.891 18.990 75.375 1.00 12.37 348 ILE A C 1
ATOM 5399 O O . ILE A 1 351 ? 50.093 18.801 75.221 1.00 12.42 348 ILE A O 1
ATOM 5415 N N . GLU A 1 352 ? 48.059 18.040 75.784 1.00 12.05 349 GLU A N 1
ATOM 5416 C CA . GLU A 1 352 ? 48.513 16.677 76.053 1.00 13.35 349 GLU A CA 1
ATOM 5417 C C . GLU A 1 352 ? 49.145 16.030 74.823 1.00 13.03 349 GLU A C 1
ATOM 5418 O O . GLU A 1 352 ? 50.128 15.299 74.937 1.00 13.41 349 GLU A O 1
ATOM 5430 N N . LEU A 1 353 ? 48.590 16.302 73.646 1.00 12.60 350 LEU A N 1
ATOM 5431 C CA . LEU A 1 353 ? 49.143 15.757 72.409 1.00 12.98 350 LEU A CA 1
ATOM 5432 C C . LEU A 1 353 ? 50.519 16.351 72.093 1.00 13.33 350 LEU A C 1
ATOM 5433 O O . LEU A 1 353 ? 51.439 15.623 71.720 1.00 14.13 350 LEU A O 1
ATOM 5449 N N . ALA A 1 354 ? 50.655 17.669 72.219 1.00 13.94 351 ALA A N 1
ATOM 5450 C CA . ALA A 1 354 ? 51.945 18.321 72.001 1.00 14.88 351 ALA A CA 1
ATOM 5451 C C . ALA A 1 354 ? 53.013 17.765 72.946 1.00 14.67 351 ALA A C 1
ATOM 5452 O O . ALA A 1 354 ? 54.160 17.559 72.550 1.00 15.91 351 ALA A O 1
ATOM 5459 N N . ALA A 1 355 ? 52.627 17.515 74.191 1.00 14.20 352 ALA A N 1
ATOM 5460 C CA . ALA A 1 355 ? 53.537 16.953 75.183 1.00 14.85 352 ALA A CA 1
ATOM 5461 C C . ALA A 1 355 ? 53.917 15.513 74.840 1.00 16.31 352 ALA A C 1
ATOM 5462 O O . ALA A 1 355 ? 55.092 15.143 74.886 1.00 16.86 352 ALA A O 1
ATOM 5469 N N . ARG A 1 356 ? 52.914 14.711 74.496 1.00 16.58 353 ARG A N 1
ATOM 5470 C CA . ARG A 1 356 ? 53.110 13.295 74.194 1.00 17.07 353 ARG A CA 1
ATOM 5471 C C . ARG A 1 356 ? 54.010 13.095 72.980 1.00 16.80 353 ARG A C 1
ATOM 5472 O O . ARG A 1 356 ? 54.901 12.246 72.997 1.00 17.93 353 ARG A O 1
ATOM 5493 N N . TYR A 1 357 ? 53.776 13.877 71.930 1.00 14.98 354 TYR A N 1
ATOM 5494 C CA . TYR A 1 357 ? 54.507 13.690 70.680 1.00 15.26 354 TYR A CA 1
ATOM 5495 C C . TYR A 1 357 ? 55.621 14.719 70.511 1.00 17.33 354 TYR A C 1
ATOM 5496 O O . TYR A 1 357 ? 56.189 14.864 69.429 1.00 19.25 354 TYR A O 1
ATOM 5514 N N . LYS A 1 358 ? 55.932 15.408 71.606 1.00 16.83 355 LYS A N 1
ATOM 5515 C CA . LYS A 1 358 ? 57.152 16.202 71.738 1.00 19.15 355 LYS A CA 1
ATOM 5516 C C . LYS A 1 358 ? 57.331 17.264 70.654 1.00 17.85 355 LYS A C 1
ATOM 5517 O O . LYS A 1 358 ? 58.370 17.332 69.984 1.00 18.30 355 LYS A O 1
ATOM 5536 N N . VAL A 1 359 ? 56.317 18.111 70.507 1.00 15.62 356 VAL A N 1
ATOM 5537 C CA . VAL A 1 359 ? 56.387 19.254 69.604 1.00 15.41 356 VAL A CA 1
ATOM 5538 C C . VAL A 1 359 ? 55.993 20.530 70.334 1.00 15.04 356 VAL A C 1
ATOM 5539 O O . VAL A 1 359 ? 55.278 20.489 71.339 1.00 15.73 356 VAL A O 1
ATOM 5552 N N . ALA A 1 360 ? 56.487 21.659 69.838 1.00 13.39 357 ALA A N 1
ATOM 5553 C CA . ALA A 1 360 ? 56.124 22.965 70.380 1.00 14.47 357 ALA A CA 1
ATOM 5554 C C . ALA A 1 360 ? 54.771 23.414 69.846 1.00 14.02 357 ALA A C 1
ATOM 5555 O O . ALA A 1 360 ? 54.360 23.023 68.754 1.00 14.27 357 ALA A O 1
ATOM 5562 N N . ILE A 1 361 ? 54.087 24.239 70.625 1.00 12.40 358 ILE A N 1
ATOM 5563 C CA . ILE A 1 361 ? 52.841 24.851 70.181 1.00 12.30 358 ILE A CA 1
ATOM 5564 C C . ILE A 1 361 ? 53.169 26.176 69.504 1.00 12.64 358 ILE A C 1
ATOM 5565 O O . ILE A 1 361 ? 53.881 27.021 70.063 1.00 13.80 358 ILE A O 1
ATOM 5581 N N . GLN A 1 362 ? 52.674 26.337 68.281 1.00 11.97 359 GLN A N 1
ATOM 5582 C CA . GLN A 1 362 ? 52.851 27.565 67.525 1.00 12.17 359 GLN A CA 1
ATOM 5583 C C . GLN A 1 362 ? 51.640 28.470 67.716 1.00 11.83 359 GLN A C 1
ATOM 5584 O O . GLN A 1 362 ? 50.591 28.021 68.181 1.00 11.07 359 GLN A O 1
ATOM 5598 N N . TYR A 1 363 ? 51.778 29.736 67.343 1.00 13.11 360 TYR A N 1
ATOM 5599 C CA . TYR A 1 363 ? 50.660 30.667 67.401 1.00 12.60 360 TYR A CA 1
ATOM 5600 C C . TYR A 1 363 ? 50.595 31.477 66.110 1.00 13.89 360 TYR A C 1
ATOM 5601 O O . TYR A 1 363 ? 51.559 32.137 65.719 1.00 14.66 360 TYR A O 1
ATOM 5619 N N . ASP A 1 364 ? 49.448 31.400 65.449 1.00 12.45 361 ASP A N 1
ATOM 5620 C CA . ASP A 1 364 ? 49.203 32.134 64.212 1.00 13.74 361 ASP A CA 1
ATOM 5621 C C . ASP A 1 364 ? 48.710 33.529 64.577 1.00 13.92 361 ASP A C 1
ATOM 5622 O O . ASP A 1 364 ? 47.601 33.691 65.081 1.00 14.25 361 ASP A O 1
ATOM 5631 N N . ASN A 1 365 ? 49.545 34.537 64.343 1.00 15.43 362 ASN A N 1
ATOM 5632 C CA . ASN A 1 365 ? 49.194 35.908 64.689 1.00 19.02 362 ASN A CA 1
ATOM 5633 C C . ASN A 1 365 ? 48.037 36.449 63.854 1.00 18.72 362 ASN A C 1
ATOM 5634 O O . ASN A 1 365 ? 47.288 37.310 64.312 1.00 19.34 362 ASN A O 1
ATOM 5645 N N . LYS A 1 366 ? 47.896 35.943 62.632 1.00 17.81 363 LYS A N 1
ATOM 5646 C CA . LYS A 1 366 ? 46.851 36.404 61.724 1.00 20.11 363 LYS A CA 1
ATOM 5647 C C . LYS A 1 366 ? 45.486 35.882 62.168 1.00 16.28 363 LYS A C 1
ATOM 5648 O O . LYS A 1 366 ? 44.527 36.639 62.274 1.00 16.33 363 LYS A O 1
ATOM 5667 N N . ALA A 1 367 ? 45.418 34.585 62.441 1.00 16.49 364 ALA A N 1
ATOM 5668 C CA . ALA A 1 367 ? 44.184 33.954 62.902 1.00 17.19 364 ALA A CA 1
ATOM 5669 C C . ALA A 1 367 ? 43.943 34.194 64.390 1.00 15.22 364 ALA A C 1
ATOM 5670 O O . ALA A 1 367 ? 42.811 34.092 64.862 1.00 14.59 364 ALA A O 1
ATOM 5677 N N . GLN A 1 368 ? 45.010 34.514 65.119 1.00 13.20 365 GLN A N 1
ATOM 5678 C CA . GLN A 1 368 ? 44.984 34.549 66.582 1.00 11.40 365 GLN A CA 1
ATOM 5679 C C . GLN A 1 368 ? 44.489 33.203 67.125 1.00 11.60 365 GLN A C 1
ATOM 5680 O O . GLN A 1 368 ? 43.429 33.113 67.759 1.00 11.78 365 GLN A O 1
ATOM 5694 N N . ALA A 1 369 ? 45.272 32.161 66.865 1.00 12.00 366 ALA A N 1
ATOM 5695 C CA . ALA A 1 369 ? 44.941 30.811 67.312 1.00 12.24 366 ALA A CA 1
ATOM 5696 C C . ALA A 1 369 ? 46.194 29.942 67.393 1.00 11.86 366 ALA A C 1
ATOM 5697 O O . ALA A 1 369 ? 47.106 30.073 66.572 1.00 11.36 366 ALA A O 1
ATOM 5704 N N . PRO A 1 370 ? 46.247 29.044 68.388 1.00 10.69 367 PRO A N 1
ATOM 5705 C CA . PRO A 1 370 ? 47.383 28.127 68.493 1.00 10.16 367 PRO A CA 1
ATOM 5706 C C . PRO A 1 370 ? 47.232 26.910 67.588 1.00 11.22 367 PRO A C 1
ATOM 5707 O O . PRO A 1 370 ? 46.110 26.478 67.294 1.00 11.10 367 PRO A O 1
ATOM 5718 N N . PHE A 1 371 ? 48.361 26.366 67.152 1.00 11.51 368 PHE A N 1
ATOM 5719 C CA . PHE A 1 371 ? 48.369 25.193 66.296 1.00 11.99 368 PHE A CA 1
ATOM 5720 C C . PHE A 1 371 ? 49.695 24.454 66.409 1.00 11.49 368 PHE A C 1
ATOM 5721 O O . PHE A 1 371 ? 50.679 24.995 66.908 1.00 12.18 368 PHE A O 1
ATOM 5738 N N . PHE A 1 372 ? 49.709 23.209 65.956 1.00 11.73 369 PHE A N 1
ATOM 5739 C CA . PHE A 1 372 ? 50.960 22.484 65.763 1.00 12.69 369 PHE A CA 1
ATOM 5740 C C . PHE A 1 372 ? 50.738 21.291 64.849 1.00 13.99 369 PHE A C 1
ATOM 5741 O O . PHE A 1 372 ? 49.600 20.906 64.578 1.00 13.62 369 PHE A O 1
ATOM 5758 N N . ARG A 1 373 ? 51.842 20.742 64.355 1.00 14.15 370 ARG A N 1
ATOM 5759 C CA . ARG A 1 373 ? 51.843 19.459 63.668 1.00 15.60 370 ARG A CA 1
ATOM 5760 C C . ARG A 1 373 ? 52.608 18.447 64.502 1.00 15.43 370 ARG A C 1
ATOM 5761 O O . ARG A 1 373 ? 53.546 18.807 65.210 1.00 16.06 370 ARG A O 1
ATOM 5782 N N . TYR A 1 374 ? 52.207 17.183 64.421 1.00 16.27 371 TYR A N 1
ATOM 5783 C CA . TYR A 1 374 ? 52.942 16.122 65.091 1.00 15.83 371 TYR A CA 1
ATOM 5784 C C . TYR A 1 374 ? 52.867 14.850 64.266 1.00 17.06 371 TYR A C 1
ATOM 5785 O O . TYR A 1 374 ? 52.048 14.749 63.353 1.00 18.32 371 TYR A O 1
ATOM 5803 N N . LYS A 1 375 ? 53.745 13.899 64.574 1.00 17.98 372 LYS A N 1
ATOM 5804 C CA . LYS A 1 375 ? 53.740 12.594 63.912 1.00 21.66 372 LYS A CA 1
ATOM 5805 C C . LYS A 1 375 ? 53.357 11.496 64.897 1.00 20.14 372 LYS A C 1
ATOM 5806 O O . LYS A 1 375 ? 53.911 11.419 65.996 1.00 20.18 372 LYS A O 1
ATOM 5825 N N . ASP A 1 376 ? 52.402 10.655 64.502 1.00 17.59 373 ASP A N 1
ATOM 5826 C CA . ASP A 1 376 ? 51.935 9.581 65.372 1.00 17.44 373 ASP A CA 1
ATOM 5827 C C . ASP A 1 376 ? 52.785 8.329 65.172 1.00 17.97 373 ASP A C 1
ATOM 5828 O O . ASP A 1 376 ? 53.776 8.356 64.444 1.00 18.63 373 ASP A O 1
ATOM 5837 N N . GLU A 1 377 ? 52.402 7.242 65.832 1.00 17.98 374 GLU A N 1
ATOM 5838 C CA . GLU A 1 377 ? 53.197 6.016 65.836 1.00 21.20 374 GLU A CA 1
ATOM 5839 C C . GLU A 1 377 ? 53.178 5.267 64.500 1.00 21.69 374 GLU A C 1
ATOM 5840 O O . GLU A 1 377 ? 53.935 4.309 64.311 1.00 23.71 374 GLU A O 1
ATOM 5852 N N . GLN A 1 378 ? 52.307 5.689 63.587 1.00 18.68 375 GLN A N 1
ATOM 5853 C CA . GLN A 1 378 ? 52.291 5.154 62.229 1.00 19.77 375 GLN A CA 1
ATOM 5854 C C . GLN A 1 378 ? 52.998 6.116 61.276 1.00 22.11 375 GLN A C 1
ATOM 5855 O O . GLN A 1 378 ? 52.878 5.994 60.058 1.00 23.06 375 GLN A O 1
ATOM 5869 N N . GLN A 1 379 ? 53.738 7.065 61.848 1.00 23.65 376 GLN A N 1
ATOM 5870 C CA . GLN A 1 379 ? 54.491 8.064 61.086 1.00 27.06 376 GLN A CA 1
ATOM 5871 C C . GLN A 1 379 ? 53.593 8.954 60.221 1.00 24.00 376 GLN A C 1
ATOM 5872 O O . GLN A 1 379 ? 54.055 9.570 59.256 1.00 24.25 376 GLN A O 1
ATOM 5886 N N . ARG A 1 380 ? 52.314 9.039 60.577 1.00 21.08 377 ARG A N 1
ATOM 5887 C CA . ARG A 1 380 ? 51.400 9.957 59.907 1.00 19.53 377 ARG A CA 1
ATOM 5888 C C . ARG A 1 380 ? 51.470 11.330 60.556 1.00 17.46 377 ARG A C 1
ATOM 5889 O O . ARG A 1 380 ? 51.492 11.440 61.778 1.00 16.21 377 ARG A O 1
ATOM 5910 N N . THR A 1 381 ? 51.499 12.369 59.729 1.00 18.45 378 THR A N 1
ATOM 5911 C CA . THR A 1 381 ? 51.486 13.742 60.217 1.00 18.61 378 THR A CA 1
ATOM 5912 C C . THR A 1 381 ? 50.062 14.199 60.519 1.00 17.98 378 THR A C 1
ATOM 5913 O O . THR A 1 381 ? 49.144 13.986 59.722 1.00 17.78 378 THR A O 1
ATOM 5924 N N . HIS A 1 382 ? 49.897 14.829 61.678 1.00 17.14 379 HIS A N 1
ATOM 5925 C CA . HIS A 1 382 ? 48.640 15.449 62.070 1.00 16.76 379 HIS A CA 1
ATOM 5926 C C . HIS A 1 382 ? 48.819 16.950 62.130 1.00 15.32 379 HIS A C 1
ATOM 5927 O O . HIS A 1 382 ? 49.923 17.430 62.369 1.00 14.90 379 HIS A O 1
ATOM 5942 N N . GLU A 1 383 ? 47.734 17.687 61.930 1.00 13.09 380 GLU A N 1
ATOM 5943 C CA . GLU A 1 383 ? 47.738 19.119 62.185 1.00 13.67 380 GLU A CA 1
ATOM 5944 C C . GLU A 1 383 ? 46.607 19.436 63.153 1.00 13.37 380 GLU A C 1
ATOM 5945 O O . GLU A 1 383 ? 45.465 19.009 62.955 1.00 14.46 380 GLU A O 1
ATOM 5957 N N . VAL A 1 384 ? 46.946 20.162 64.212 1.00 12.72 381 VAL A N 1
ATOM 5958 C CA . VAL A 1 384 ? 46.001 20.496 65.268 1.00 11.91 381 VAL A CA 1
ATOM 5959 C C . VAL A 1 384 ? 45.819 22.005 65.360 1.00 11.51 381 VAL A C 1
ATOM 5960 O O . VAL A 1 384 ? 46.793 22.741 65.411 1.00 11.01 381 VAL A O 1
ATOM 5973 N N . TRP A 1 385 ? 44.565 22.448 65.368 1.00 10.91 382 TRP A N 1
ATOM 5974 C CA . TRP A 1 385 ? 44.209 23.840 65.648 1.00 11.14 382 TRP A CA 1
ATOM 5975 C C . TRP A 1 385 ? 43.293 23.846 66.860 1.00 11.13 382 TRP A C 1
ATOM 5976 O O . TRP A 1 385 ? 42.364 23.046 66.930 1.00 11.33 382 TRP A O 1
ATOM 5997 N N . PHE A 1 386 ? 43.558 24.714 67.831 1.00 11.64 383 PHE A N 1
ATOM 5998 C CA . PHE A 1 386 ? 42.716 24.749 69.019 1.00 11.08 383 PHE A CA 1
ATOM 5999 C C . PHE A 1 386 ? 42.583 26.169 69.561 1.00 11.24 383 PHE A C 1
ATOM 6000 O O . PHE A 1 386 ? 42.597 27.130 68.781 1.00 11.88 383 PHE A O 1
ATOM 6017 N N . GLU A 1 387 ? 42.388 26.295 70.870 1.00 11.36 384 GLU A N 1
ATOM 6018 C CA . GLU A 1 387 ? 42.186 27.589 71.515 1.00 11.17 384 GLU A CA 1
ATOM 6019 C C . GLU A 1 387 ? 43.014 27.638 72.783 1.00 11.30 384 GLU A C 1
ATOM 6020 O O . GLU A 1 387 ? 43.269 26.602 73.394 1.00 11.27 384 GLU A O 1
ATOM 6032 N N . ASP A 1 388 ? 43.435 28.832 73.177 1.00 11.58 385 ASP A N 1
ATOM 6033 C CA . ASP A 1 388 ? 44.187 28.980 74.409 1.00 12.78 385 ASP A CA 1
ATOM 6034 C C . ASP A 1 388 ? 43.893 30.344 75.010 1.00 12.19 385 ASP A C 1
ATOM 6035 O O . ASP A 1 388 ? 43.042 31.071 74.504 1.00 11.93 385 ASP A O 1
ATOM 6044 N N . ALA A 1 389 ? 44.562 30.671 76.108 1.00 12.01 386 ALA A N 1
ATOM 6045 C CA . ALA A 1 389 ? 44.299 31.921 76.807 1.00 12.08 386 ALA A CA 1
ATOM 6046 C C . ALA A 1 389 ? 44.470 33.122 75.878 1.00 12.55 386 ALA A C 1
ATOM 6047 O O . ALA A 1 389 ? 43.671 34.065 75.905 1.00 13.28 386 ALA A O 1
ATOM 6054 N N . ARG A 1 390 ? 45.504 33.072 75.045 1.00 12.00 387 ARG A N 1
ATOM 6055 C CA . ARG A 1 390 ? 45.771 34.144 74.093 1.00 12.52 387 ARG A CA 1
ATOM 6056 C C . ARG A 1 390 ? 44.626 34.342 73.108 1.00 11.11 387 ARG A C 1
ATOM 6057 O O . ARG A 1 390 ? 44.192 35.471 72.866 1.00 11.53 387 ARG A O 1
ATOM 6078 N 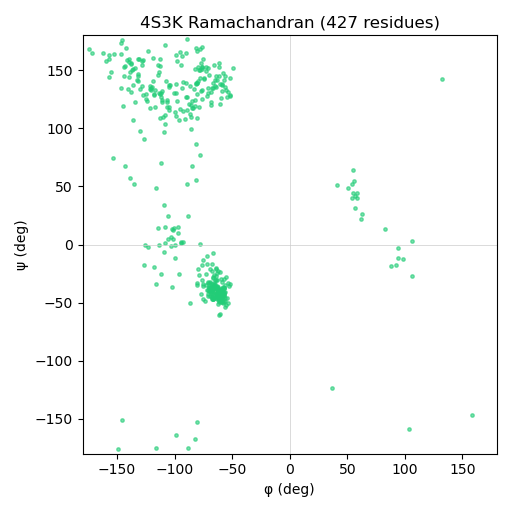N . SER A 1 391 ? 44.141 33.251 72.526 1.00 10.63 388 SER A N 1
ATOM 6079 C CA . SER A 1 391 ? 43.131 33.367 71.479 1.00 10.53 388 SER A CA 1
ATOM 6080 C C . SER A 1 391 ? 41.792 33.831 72.054 1.00 10.65 388 SER A C 1
ATOM 6081 O O . SER A 1 391 ? 41.117 34.661 71.454 1.00 12.09 388 SER A O 1
ATOM 6089 N N . ILE A 1 392 ? 41.416 33.324 73.222 1.00 11.16 389 ILE A N 1
ATOM 6090 C CA . ILE A 1 392 ? 40.158 33.743 73.835 1.00 11.90 389 ILE A CA 1
ATOM 6091 C C . ILE A 1 392 ? 40.244 35.208 74.254 1.00 11.42 389 ILE A C 1
ATOM 6092 O O . ILE A 1 392 ? 39.285 35.964 74.086 1.00 12.18 389 ILE A O 1
ATOM 6108 N N . GLN A 1 393 ? 41.387 35.618 74.795 1.00 11.98 390 GLN A N 1
ATOM 6109 C CA . GLN A 1 393 ? 41.561 37.012 75.183 1.00 12.37 390 GLN A CA 1
ATOM 6110 C C . GLN A 1 393 ? 41.413 37.925 73.964 1.00 12.43 390 GLN A C 1
ATOM 6111 O O . GLN A 1 393 ? 40.834 39.003 74.064 1.00 12.17 390 GLN A O 1
ATOM 6125 N N . ALA A 1 394 ? 41.923 37.492 72.814 1.00 12.72 391 ALA A N 1
ATOM 6126 C CA . ALA A 1 394 ? 41.798 38.285 71.593 1.00 13.36 391 ALA A CA 1
ATOM 6127 C C . ALA A 1 394 ? 40.325 38.462 71.211 1.00 12.53 391 ALA A C 1
ATOM 6128 O O . ALA A 1 394 ? 39.911 39.536 70.763 1.00 11.94 391 ALA A O 1
ATOM 6135 N N . LYS A 1 395 ? 39.527 37.416 71.409 1.00 11.75 392 LYS A N 1
ATOM 6136 C CA . LYS A 1 395 ? 38.097 37.495 71.143 1.00 12.25 392 LYS A CA 1
ATOM 6137 C C . LYS A 1 395 ? 37.394 38.412 72.154 1.00 12.64 392 LYS A C 1
ATOM 6138 O O . LYS A 1 395 ? 36.501 39.179 71.786 1.00 13.33 392 LYS A O 1
ATOM 6157 N N . PHE A 1 396 ? 37.796 38.337 73.421 1.00 12.22 393 PHE A N 1
ATOM 6158 C CA . PHE A 1 396 ? 37.226 39.213 74.444 1.00 11.82 393 PHE A CA 1
ATOM 6159 C C . PHE A 1 396 ? 37.568 40.672 74.135 1.00 12.85 393 PHE A C 1
ATOM 6160 O O . PHE A 1 396 ? 36.741 41.562 74.340 1.00 13.40 393 PHE A O 1
ATOM 6177 N N . ASP A 1 397 ? 38.779 40.919 73.639 1.00 13.33 394 ASP A N 1
ATOM 6178 C CA . ASP A 1 397 ? 39.166 42.263 73.217 1.00 15.09 394 ASP A CA 1
ATOM 6179 C C . ASP A 1 397 ? 38.223 42.752 72.121 1.00 14.71 394 ASP A C 1
ATOM 6180 O O . ASP A 1 397 ? 37.844 43.923 72.092 1.00 14.65 394 ASP A O 1
ATOM 6189 N N . LEU A 1 398 ? 37.849 41.847 71.223 1.00 14.52 395 LEU A N 1
ATOM 6190 C CA . LEU A 1 398 ? 36.979 42.194 70.105 1.00 14.55 395 LEU A CA 1
ATOM 6191 C C . LEU A 1 398 ? 35.566 42.511 70.598 1.00 14.35 395 LEU A C 1
ATOM 6192 O O . LEU A 1 398 ? 34.925 43.438 70.102 1.00 14.70 395 LEU A O 1
ATOM 6208 N N . ILE A 1 399 ? 35.090 41.750 71.580 1.00 13.40 396 ILE A N 1
ATOM 6209 C CA . ILE A 1 399 ? 33.811 42.044 72.224 1.00 13.44 396 ILE A CA 1
ATOM 6210 C C . ILE A 1 399 ? 33.805 43.466 72.778 1.00 13.28 396 ILE A C 1
ATOM 6211 O O . ILE A 1 399 ? 32.846 44.214 72.589 1.00 13.73 396 ILE A O 1
ATOM 6227 N N . LYS A 1 400 ? 34.883 43.839 73.458 1.00 13.19 397 LYS A N 1
ATOM 6228 C CA . LYS A 1 400 ? 34.979 45.164 74.059 1.00 14.07 397 LYS A CA 1
ATOM 6229 C C . LYS A 1 400 ? 35.088 46.249 72.995 1.00 14.35 397 LYS A C 1
ATOM 6230 O O . LYS A 1 400 ? 34.463 47.300 73.115 1.00 16.36 397 LYS A O 1
ATOM 6249 N N . GLU A 1 401 ? 35.877 45.988 71.956 1.00 13.00 398 GLU A N 1
ATOM 6250 C CA . GLU A 1 401 ? 36.079 46.966 70.888 1.00 14.64 398 GLU A CA 1
ATOM 6251 C C . GLU A 1 401 ? 34.773 47.276 70.161 1.00 15.25 398 GLU A C 1
ATOM 6252 O O . GLU A 1 401 ? 34.470 48.436 69.877 1.00 15.40 398 GLU A O 1
ATOM 6264 N N . LEU A 1 402 ? 34.009 46.232 69.859 1.00 15.42 399 LEU A N 1
ATOM 6265 C CA . LEU A 1 402 ? 32.780 46.378 69.089 1.00 14.86 399 LEU A CA 1
ATOM 6266 C C . LEU A 1 402 ? 31.550 46.559 69.979 1.00 14.44 399 LEU A C 1
ATOM 6267 O O . LEU A 1 402 ? 30.429 46.648 69.479 1.00 14.67 399 LEU A O 1
ATOM 6283 N N . LYS A 1 403 ? 31.769 46.606 71.292 1.00 12.71 400 LYS A N 1
ATOM 6284 C CA . LYS A 1 403 ? 30.707 46.857 72.261 1.00 13.50 400 LYS A CA 1
ATOM 6285 C C . LYS A 1 403 ? 29.602 45.811 72.153 1.00 13.98 400 LYS A C 1
ATOM 6286 O O . LYS A 1 403 ? 28.413 46.135 72.180 1.00 13.89 400 LYS A O 1
ATOM 6305 N N . LEU A 1 404 ? 30.007 44.551 72.043 1.00 14.68 401 LEU A N 1
ATOM 6306 C CA . LEU A 1 404 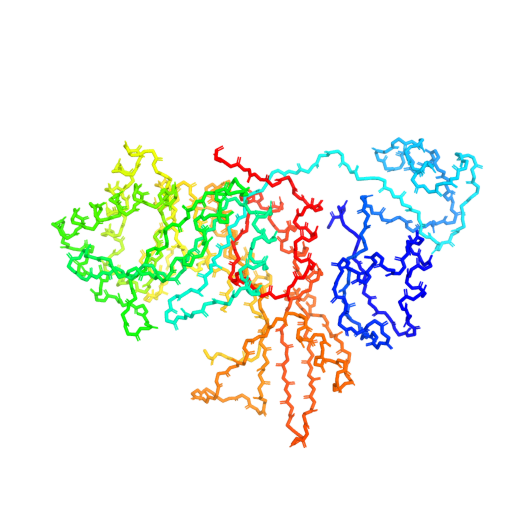? 29.059 43.458 71.895 1.00 15.01 401 LEU A CA 1
ATOM 6307 C C . LEU A 1 404 ? 28.479 43.055 73.248 1.00 14.15 401 LEU A C 1
ATOM 6308 O O . LEU A 1 404 ? 28.984 43.443 74.301 1.00 13.71 401 LEU A O 1
ATOM 6324 N N . ARG A 1 405 ? 27.417 42.263 73.205 1.00 13.79 402 ARG A N 1
ATOM 6325 C CA . ARG A 1 405 ? 26.693 41.860 74.403 1.00 13.46 402 ARG A CA 1
ATOM 6326 C C . ARG A 1 405 ? 27.449 40.799 75.199 1.00 12.83 402 ARG A C 1
ATOM 6327 O O . ARG A 1 405 ? 27.379 40.764 76.430 1.00 13.43 402 ARG A O 1
ATOM 6348 N N . GLY A 1 406 ? 28.165 39.935 74.485 1.00 12.25 403 GLY A N 1
ATOM 6349 C CA . GLY A 1 406 ? 28.905 38.855 75.106 1.00 12.09 403 GLY A CA 1
ATOM 6350 C C . GLY A 1 406 ? 29.216 37.716 74.154 1.00 12.10 403 GLY A C 1
ATOM 6351 O O . GLY A 1 406 ? 29.425 37.940 72.960 1.00 12.00 403 GLY A O 1
ATOM 6355 N N . MET A 1 407 ? 29.248 36.493 74.684 1.00 11.44 404 MET A N 1
ATOM 6356 C CA . MET A 1 407 ? 29.724 35.336 73.930 1.00 11.04 404 MET A CA 1
ATOM 6357 C C . MET A 1 407 ? 28.867 34.103 74.195 1.00 11.35 404 MET A C 1
ATOM 6358 O O . MET A 1 407 ? 28.376 33.904 75.310 1.00 11.46 404 MET A O 1
ATOM 6372 N N . ALA A 1 408 ? 28.682 33.296 73.153 1.00 11.32 405 ALA A N 1
ATOM 6373 C CA . ALA A 1 408 ? 27.940 32.043 73.233 1.00 11.08 405 ALA A CA 1
ATOM 6374 C C . ALA A 1 408 ? 28.888 30.899 72.916 1.00 12.37 405 ALA A C 1
ATOM 6375 O O . ALA A 1 408 ? 29.643 30.967 71.943 1.00 13.86 405 ALA A O 1
ATOM 6382 N N . TYR A 1 409 ? 28.849 29.856 73.740 1.00 10.63 406 TYR A N 1
ATOM 6383 C CA . TYR A 1 409 ? 29.838 28.790 73.684 1.00 11.08 406 TYR A CA 1
ATOM 6384 C C . TYR A 1 409 ? 29.277 27.477 73.182 1.00 12.60 406 TYR A C 1
ATOM 6385 O O . TYR A 1 409 ? 28.318 26.953 73.742 1.00 12.48 406 TYR A O 1
ATOM 6403 N N . TRP A 1 410 ? 29.901 26.951 72.132 1.00 12.29 407 TRP A N 1
ATOM 6404 C CA . TRP A 1 410 ? 29.687 25.579 71.706 1.00 14.52 407 TRP A CA 1
ATOM 6405 C C . TRP A 1 410 ? 30.960 24.786 72.042 1.00 15.09 407 TRP A C 1
ATOM 6406 O O . TRP A 1 410 ? 32.004 25.028 71.436 1.00 14.84 407 TRP A O 1
ATOM 6427 N N . LYS A 1 411 ? 30.925 23.860 72.999 1.00 18.76 408 LYS A N 1
ATOM 6428 C CA . LYS A 1 411 ? 29.760 23.466 73.778 1.00 20.88 408 LYS A CA 1
ATOM 6429 C C . LYS A 1 411 ? 30.241 23.152 75.184 1.00 20.14 408 LYS A C 1
ATOM 6430 O O . LYS A 1 411 ? 31.399 22.772 75.374 1.00 21.66 408 LYS A O 1
ATOM 6449 N N . LEU A 1 412 ? 29.368 23.315 76.169 1.00 16.83 409 LEU A N 1
ATOM 6450 C CA . LEU A 1 412 ? 29.761 23.096 77.554 1.00 18.32 409 LEU A CA 1
ATOM 6451 C C . LEU A 1 412 ? 30.101 21.638 77.808 1.00 21.26 409 LEU A C 1
ATOM 6452 O O . LEU A 1 412 ? 29.598 20.738 77.129 1.00 21.65 409 LEU A O 1
ATOM 6468 N N . GLY A 1 413 ? 30.944 21.417 78.809 1.00 24.39 410 GLY A N 1
ATOM 6469 C CA . GLY A 1 413 ? 31.411 20.086 79.144 1.00 27.78 410 GLY A CA 1
ATOM 6470 C C . GLY A 1 413 ? 32.848 19.884 78.715 1.00 29.88 410 GLY A C 1
ATOM 6471 O O . GLY A 1 413 ? 33.568 19.083 79.304 1.00 34.38 410 GLY A O 1
ATOM 6475 N N . LEU A 1 414 ? 33.266 20.611 77.683 1.00 27.29 411 LEU A N 1
ATOM 6476 C CA . LEU A 1 414 ? 34.640 20.531 77.196 1.00 25.60 411 LEU A CA 1
ATOM 6477 C C . LEU A 1 414 ? 35.599 21.168 78.198 1.00 23.61 411 LEU A C 1
ATOM 6478 O O . LEU A 1 414 ? 35.255 22.140 78.870 1.00 25.58 411 LEU A O 1
ATOM 6494 N N . ASP A 1 415 ? 36.800 20.611 78.294 1.00 19.40 412 ASP A N 1
ATOM 6495 C CA . ASP A 1 415 ? 37.767 21.047 79.294 1.00 18.89 412 ASP A CA 1
ATOM 6496 C C . ASP A 1 415 ? 38.667 22.156 78.753 1.00 13.30 412 ASP A C 1
ATOM 6497 O O . ASP A 1 415 ? 39.536 21.910 77.917 1.00 12.67 412 ASP A O 1
ATOM 6506 N N . PHE A 1 416 ? 38.444 23.371 79.242 1.00 13.52 413 PHE A N 1
ATOM 6507 C CA . PHE A 1 416 ? 39.172 24.554 78.798 1.00 13.50 413 PHE A CA 1
ATOM 6508 C C . PHE A 1 416 ? 39.174 25.566 79.940 1.00 13.88 413 PHE A C 1
ATOM 6509 O O . PHE A 1 416 ? 38.443 26.555 79.900 1.00 12.41 413 PHE A O 1
ATOM 6526 N N . PRO A 1 417 ? 39.995 25.310 80.969 1.00 14.57 414 PRO A N 1
ATOM 6527 C CA . PRO A 1 417 ? 39.954 26.094 82.210 1.00 14.65 414 PRO A CA 1
ATOM 6528 C C . PRO A 1 417 ? 40.182 27.588 82.007 1.00 12.65 414 PRO A C 1
ATOM 6529 O O . PRO A 1 417 ? 39.556 28.396 82.697 1.00 12.36 414 PRO A O 1
ATOM 6540 N N . GLN A 1 418 ? 41.065 27.947 81.076 1.00 12.14 415 GLN A N 1
ATOM 6541 C CA . GLN A 1 418 ? 41.451 29.344 80.903 1.00 11.44 415 GLN A CA 1
ATOM 6542 C C . GLN A 1 418 ? 40.292 30.210 80.431 1.00 10.68 415 GLN A C 1
ATOM 6543 O O . GLN A 1 418 ? 40.239 31.393 80.744 1.00 12.54 415 GLN A O 1
ATOM 6557 N N . ASN A 1 419 ? 39.372 29.633 79.667 1.00 11.81 416 ASN A N 1
ATOM 6558 C CA . ASN A 1 419 ? 38.201 30.385 79.223 1.00 12.66 416 ASN A CA 1
ATOM 6559 C C . ASN A 1 419 ? 37.468 31.013 80.404 1.00 12.55 416 ASN A C 1
ATOM 6560 O O . ASN A 1 419 ? 37.185 32.213 80.418 1.00 12.17 416 ASN A O 1
ATOM 6571 N N . TRP A 1 420 ? 37.198 30.192 81.412 1.00 13.88 417 TRP A N 1
ATOM 6572 C CA . TRP A 1 420 ? 36.377 30.601 82.544 1.00 13.81 417 TRP A CA 1
ATOM 6573 C C . TRP A 1 420 ? 37.117 31.592 83.436 1.00 15.20 417 TRP A C 1
ATOM 6574 O O . TRP A 1 420 ? 36.523 32.560 83.911 1.00 16.25 417 TRP A O 1
ATOM 6595 N N . LEU A 1 421 ? 38.413 31.371 83.634 1.00 14.25 418 LEU A N 1
ATOM 6596 C CA . LEU A 1 421 ? 39.244 32.334 84.353 1.00 14.22 418 LEU A CA 1
ATOM 6597 C C . LEU A 1 421 ? 39.184 33.704 83.686 1.00 13.94 418 LEU A C 1
ATOM 6598 O O . LEU A 1 421 ? 39.073 34.736 84.354 1.00 14.65 418 LEU A O 1
ATOM 6614 N N . LEU A 1 422 ? 39.249 33.712 82.359 1.00 12.85 419 LEU A N 1
ATOM 6615 C CA . LEU A 1 422 ? 39.338 34.964 81.625 1.00 13.21 419 LEU A CA 1
ATOM 6616 C C . LEU A 1 422 ? 37.996 35.694 81.556 1.00 13.42 419 LEU A C 1
ATOM 6617 O O . LEU A 1 422 ? 37.974 36.921 81.511 1.00 13.31 419 LEU A O 1
ATOM 6633 N N . ILE A 1 423 ? 36.888 34.958 81.554 1.00 13.07 420 ILE A N 1
ATOM 6634 C CA . ILE A 1 423 ? 35.581 35.610 81.601 1.00 14.05 420 ILE A CA 1
ATOM 6635 C C . ILE A 1 423 ? 35.499 36.472 82.852 1.00 14.02 420 ILE A C 1
ATOM 6636 O O . ILE A 1 423 ? 35.150 37.650 82.780 1.00 13.96 420 ILE A O 1
ATOM 6652 N N . GLU A 1 424 ? 35.834 35.886 83.996 1.00 15.34 421 GLU A N 1
ATOM 6653 C CA . GLU A 1 424 ? 35.708 36.595 85.265 1.00 19.98 421 GLU A CA 1
ATOM 6654 C C . GLU A 1 424 ? 36.700 37.752 85.347 1.00 17.43 421 GLU A C 1
ATOM 6655 O O . GLU A 1 424 ? 36.402 38.795 85.933 1.00 17.40 421 GLU A O 1
ATOM 6667 N N . ASP A 1 425 ? 37.878 37.568 84.758 1.00 16.70 422 ASP A N 1
ATOM 6668 C CA . ASP A 1 425 ? 38.896 38.615 84.760 1.00 17.71 422 ASP A CA 1
ATOM 6669 C C . ASP A 1 425 ? 38.468 39.815 83.922 1.00 17.45 422 ASP A C 1
ATOM 6670 O O . ASP A 1 425 ? 38.766 40.956 84.266 1.00 18.27 422 ASP A O 1
ATOM 6679 N N . ASN A 1 426 ? 37.766 39.554 82.825 1.00 15.77 423 ASN A N 1
ATOM 6680 C CA . ASN A 1 426 ? 37.462 40.596 81.850 1.00 14.35 423 ASN A CA 1
ATOM 6681 C C . ASN A 1 426 ? 36.084 41.242 82.011 1.00 14.42 423 ASN A C 1
ATOM 6682 O O . ASN A 1 426 ? 35.888 42.388 81.600 1.00 14.63 423 ASN A O 1
ATOM 6693 N N . PHE A 1 427 ? 35.144 40.510 82.603 1.00 14.00 424 PHE A N 1
ATOM 6694 C CA . PHE A 1 427 ? 33.745 40.937 82.656 1.00 14.87 424 PHE A CA 1
ATOM 6695 C C . PHE A 1 427 ? 33.107 40.768 84.026 1.00 15.90 424 PHE A C 1
ATOM 6696 O O . PHE A 1 427 ? 33.486 39.893 84.796 1.00 16.34 424 PHE A O 1
ATOM 6713 N N . LYS A 1 428 ? 32.120 41.612 84.312 1.00 17.28 425 LYS A N 1
ATOM 6714 C CA . LYS A 1 428 ? 31.134 41.310 85.335 1.00 20.05 425 LYS A CA 1
ATOM 6715 C C . LYS A 1 428 ? 30.064 40.463 84.664 1.00 18.62 425 LYS A C 1
ATOM 6716 O O . LYS A 1 428 ? 29.479 40.885 83.667 1.00 18.17 425 LYS A O 1
ATOM 6735 N N . ILE A 1 429 ? 29.814 39.271 85.194 1.00 19.15 426 ILE A N 1
ATOM 6736 C CA . ILE A 1 429 ? 28.892 38.343 84.551 1.00 19.21 426 ILE A CA 1
ATOM 6737 C C . ILE A 1 429 ? 27.454 38.684 84.919 1.00 18.37 426 ILE A C 1
ATOM 6738 O O . ILE A 1 429 ? 27.070 38.652 86.089 1.00 18.92 426 ILE A O 1
ATOM 6754 N N . THR A 1 430 ? 26.664 39.001 83.899 1.00 16.02 427 THR A N 1
ATOM 6755 C CA . THR A 1 430 ? 25.270 39.379 84.084 1.00 15.34 427 THR A CA 1
ATOM 6756 C C . THR A 1 430 ? 24.437 38.178 84.495 1.00 15.81 427 THR A C 1
ATOM 6757 O O . THR A 1 430 ? 24.519 37.119 83.871 1.00 16.01 427 THR A O 1
ATOM 6768 N N . LYS A 1 431 ? 23.649 38.348 85.553 1.00 15.94 428 LYS A N 1
ATOM 6769 C CA . LYS A 1 431 ? 22.644 37.366 85.950 1.00 17.35 428 LYS A CA 1
ATOM 6770 C C . LYS A 1 431 ? 21.263 38.011 85.861 1.00 19.79 428 LYS A C 1
ATOM 6771 O O . LYS A 1 431 ? 21.044 39.090 86.415 1.00 23.21 428 LYS A O 1
ATOM 6790 N N . ARG A 1 432 ? 20.335 37.347 85.177 1.00 18.97 429 ARG A N 1
ATOM 6791 C CA . ARG A 1 432 ? 19.038 37.942 84.862 1.00 22.90 429 ARG A CA 1
ATOM 6792 C C . ARG A 1 432 ? 17.836 37.369 85.606 1.00 30.07 429 ARG A C 1
ATOM 6793 O O . ARG A 1 432 ? 16.730 37.882 85.459 1.00 33.61 429 ARG A O 1
ATOM 6814 N N . VAL A 1 433 ? 18.024 36.307 86.377 1.00 32.69 430 VAL A N 1
ATOM 6815 C CA . VAL A 1 433 ? 16.882 35.641 87.004 1.00 38.63 430 VAL A CA 1
ATOM 6816 C C . VAL A 1 433 ? 16.271 36.510 88.101 1.00 40.28 430 VAL A C 1
ATOM 6817 O O . VAL A 1 433 ? 16.984 37.191 88.840 1.00 41.88 430 VAL A O 1
#

InterPro domains:
  IPR001223 Glycoside hydrolase family 18, catalytic domain [PF00704] (119-412)
  IPR001223 Glycoside hydrolase family 18, catalytic domain [PS51910] (104-433)
  IPR011583 Chitinase II/V-like, catalytic domain [SM00636] (104-412)
  IPR017853 Glycoside hydrolase superfamily [SSF51445] (124-429)
  IPR018392 LysM domain [PF01476] (4-47)
  IPR018392 LysM domain [PF01476] (53-96)
  IPR018392 LysM domain [PS51782] (2-46)
  IPR018392 LysM domain [PS51782] (51-95)
  IPR018392 LysM domain [SM00257] (3-47)
  IPR018392 LysM domain [SM00257] (52-96)
  IPR018392 LysM domain [cd00118] (2-46)
  IPR018392 LysM domain [cd00118] (51-95)
  IPR029070 Chitinase insertion domain superfamily [G3DSA:3.10.50.10] (324-383)
  IPR036779 LysM domain superfamily [G3DSA:3.10.350.10] (1-49)
  IPR036779 LysM domain superfamily [G3DSA:3.10.350.10] (50-104)
  IPR036779 LysM domain superfamily [SSF54106] (2-47)
  IPR036779 LysM domain superfamily [SSF54106] (51-96)
  IPR041704 CFLE, GH18 catalytic domain [cd02874] (125-420)

Secondary structure (DSSP, 8-state):
--SSEEEE--TT--HHHHHHHHTS-HHHHHHHTT-S-TTSPPTT-EEEE-SSSEEEE--TT--HHHHHHHTTS-HHHHHHHHT--TT----TTSEEEEPPPS-PEEEEEEEEEE-TT----HHHHHHHHHHGGG-SEEEEE-EEE-TTS-EEPPP-TTHHHHHHHTT-EEEEEEE-EETTEE-HHHHHHHHT-HHHHHHHHHHHHHHHHHHTEEEEEEE--S--GGGHHHHHHHHHHHHHHHHHTT-EEEEEE---SSTT--STTTTT--HHHHHHHSSEEEE-------S--SS-HHHHHHHHHHHHHHS-GGGBEEEEES-EEEEESSP-TTSPPPEEE-HHHHHHHHHHTT-PPEEETTTTEEEEEEE-TT--EEEEE---HHHHHHHHHHHHHTT--EEEEE-TTS--HHHHHHHHHHEEEP---

B-factor: mean 30.69, std 20.56, range [9.47, 159.31]

Nearest PDB structures (foldseek):
  4s3k-assembly1_A  TM=1.002E+00  e=2.013E-97  Priestia megaterium QM B1551
  4s3j-assembly2_B  TM=8.891E-01  e=1.791E-57  Bacillus cereus ATCC 10876
  4s3j-assembly1_A  TM=8.797E-01  e=1.040E-57  Bacillus cereus ATCC 10876
  4s3j-assembly3_C  TM=8.811E-01  e=6.274E-55  Bacillus cereus ATCC 10876
  4q6t-assembly1_A  TM=8.674E-01  e=6.839E-26  Pseudomonas protegens Pf-5

Foldseek 3Di:
DFQWEKDFDAPPDALVVVCVQVVHDSVQQCVLFVAPCRGQAFGGAMGTDDDATYKDADDDPDAQVVVCVVDVHDSVQQCVQQVHDRRDDDDGRGIGGDGGDPDFAAFAEEAEAEQAVHDDDPLLVVQVLVLLLQHQAYEYPAFAQALQLATDDGDRDCVLVSCVVNLHAYEHHYENDDPHHADLVSVCSQLVDVNSLVSNLVNVLVVCVVSVHQEYEYEHFLHALVSLVSVLVSLQVSLVSSVVVNHAYEYEAEQDQDQCDDDSGHNSDRLQSRQVRHQAYEYAQFDLDDDDAGRFVVSQLSSLVSSVVRHPQLRYAYEDEQWKWKAWPDRDPPDDRTDTAGVSVVSVVCSVQVHHWDADPRRRWIKDWGADPVRIIIIMTHHALRSLVVVLVSCVVSVHNYYYYPHRSGDHSSNSSVSVSRHDYDRDD

Radius of gyration: 23.55 Å; Cα contacts (8 Å, |Δi|>4): 914; chains: 1; bounding box: 68×53×53 Å

Solvent-accessible surface area: 19760 Å² total; per-residue (Å²): 66,58,46,15,24,44,17,41,4,137,80,83,38,48,3,149,51,0,11,169,58,2,134,18,90,10,18,105,0,49,158,23,0,84,15,49,12,38,132,122,33,9,87,6,1,5,0,2,1,39,43,120,2,27,28,38,64,2,127,87,54,15,67,1,136,59,1,10,159,123,62,84,38,66,86,110,35,0,8,122,41,25,138,59,72,52,118,20,131,28,68,72,58,144,49,9,26,14,31,60,59,116,110,61,77,96,2,18,0,0,0,17,3,51,1,21,146,116,199,39,67,113,149,38,36,138,30,0,58,76,2,0,123,43,0,0,0,0,0,0,1,23,2,34,1,46,100,95,0,42,35,129,70,9,60,42,62,66,0,26,50,5,1,153,125,21,70,4,4,10,0,0,2,0,0,0,24,72,148,69,58,59,16,68,77,4,0,97,23,0,8,85,62,144,111,19,6,62,61,0,4,77,30,0,23,121,25,3,181,120,78,92,2,86,0,0,1,0,22,0,21,98,1,80,53,73,1,65,117,21,0,22,49,0,0,82,65,0,60,132,76,0,93,111,75,151,18,30,2,0,0,10,2,4,37,6,74,54,144,135,53,75,30,65,25,64,62,1,2,38,3,101,24,0,0,120,20,1,47,0,0,6,0,66,6,32,124,81,41,72,30,83,2,3,6,16,27,32,79,5,75,77,13,0,75,25,0,54,85,21,3,75,22,71,46,0,0,0,0,0,0,0,15,0,52,14,18,67,28,128,66,153,86,88,44,169,179,24,138,47,11,18,3,9,126,0,10,72,28,0,19,123,52,181,43,38,10,90,44,41,118,187,12,49,4,0,52,2,141,13,117,22,114,116,122,130,41,21,20,0,23,4,4,9,0,54,0,0,12,16,3,0,53,3,0,50,102,25,148,2,45,0,0,0,0,58,39,6,23,37,53,0,9,6,0,12,44,0,0,88,28,0,2,104,41,34,78,88,82